Protein AF-0000000080607592 (afdb_homodimer)

Solvent-accessible surface area (backbone atoms only — not comparable to full-atom values): 30757 Å² total; per-residue (Å²): 88,77,52,72,71,43,75,48,74,56,65,80,40,81,31,23,70,78,41,49,82,74,47,76,47,75,58,97,81,45,41,41,38,32,33,33,29,23,46,95,69,14,27,34,36,37,36,38,38,49,56,56,70,56,35,44,35,51,44,40,64,32,43,34,35,37,39,39,35,42,36,30,71,44,104,81,45,68,53,73,49,77,43,77,38,68,50,79,66,56,74,47,72,48,76,41,79,61,73,39,69,52,33,43,33,31,40,37,32,43,35,27,41,28,33,75,74,80,81,60,64,79,73,26,45,86,50,95,74,37,70,34,30,37,30,30,71,89,39,73,32,33,35,33,62,69,56,45,31,69,42,12,63,48,45,35,51,52,51,60,66,52,53,80,66,78,58,84,46,73,42,76,48,78,98,49,54,47,69,61,53,45,51,48,55,24,51,61,38,46,75,50,56,79,67,28,64,73,46,29,63,58,36,39,55,46,14,61,75,42,43,23,54,35,33,38,51,51,30,48,48,37,58,64,64,50,46,83,71,54,58,53,59,48,36,37,51,16,61,75,66,67,34,65,71,47,34,51,53,40,48,63,69,43,74,43,71,67,48,47,51,52,35,65,71,36,82,47,49,78,72,49,50,68,69,58,51,47,53,44,47,55,50,46,52,72,75,99,88,78,51,72,72,44,73,49,75,56,66,80,39,80,30,21,70,78,41,49,81,74,46,75,47,73,57,97,80,43,40,41,40,32,31,32,28,23,48,97,69,16,28,35,35,38,37,40,37,47,54,54,70,54,36,43,35,51,44,40,67,32,43,34,37,38,39,38,36,42,35,29,70,42,102,81,45,67,51,74,47,76,44,77,38,72,49,79,64,50,70,47,74,48,77,40,80,60,74,39,70,51,33,42,33,30,41,36,32,42,36,28,39,27,31,76,74,80,83,59,62,79,73,27,45,86,50,95,73,38,68,32,30,38,30,29,72,89,40,75,33,32,36,31,59,68,55,45,30,69,41,11,64,47,45,37,51,53,52,61,67,53,52,80,66,81,57,82,46,74,43,76,49,78,97,47,52,45,69,60,52,46,52,47,55,24,52,60,38,46,75,49,56,78,69,29,64,72,45,29,63,56,35,39,55,47,14,61,74,44,43,23,55,35,34,37,50,51,33,49,48,36,57,66,64,48,45,84,72,53,59,54,58,49,35,36,51,17,62,76,66,68,35,64,70,48,33,53,54,40,48,62,68,44,74,44,69,68,50,47,51,52,36,67,71,36,81,46,47,78,73,49,51,68,69,58,52,48,52,45,46,55,49,47,52,70,75,99

Nearest PDB structures (foldseek):
  8h37-assembly1_A  TM=7.410E-01  e=3.109E-07  Homo sapiens
  3htm-assembly1_B  TM=7.431E-01  e=3.022E-06  Homo sapiens
  9dtq-assembly1_B  TM=7.052E-01  e=2.855E-06  Homo sapiens
  8voj-assembly1_B  TM=7.125E-01  e=4.251E-06  Homo sapiens
  8h3f-assembly1_M  TM=7.043E-01  e=8.902E-06  Homo sapiens

Organism: Caenorhabditis remanei (NCBI:txid31234)

Structure (mmCIF, N/CA/C/O backbone):
data_AF-0000000080607592-model_v1
#
loop_
_entity.id
_entity.type
_entity.pdbx_description
1 polymer 'BTB domain-containing protein'
#
loop_
_atom_site.group_PDB
_atom_site.id
_atom_site.type_symbol
_atom_site.label_atom_id
_atom_site.label_alt_id
_atom_site.label_comp_id
_atom_site.label_asym_id
_atom_site.label_entity_id
_atom_site.label_seq_id
_atom_site.pdbx_PDB_ins_code
_atom_site.Cartn_x
_atom_site.Cartn_y
_atom_site.Cartn_z
_atom_site.occupancy
_atom_site.B_iso_or_equiv
_atom_site.auth_seq_id
_atom_site.auth_comp_id
_atom_site.auth_asym_id
_atom_site.auth_atom_id
_atom_site.pdbx_PDB_model_num
ATOM 1 N N . MET A 1 1 ? -14.188 -5.023 16.531 1 73.19 1 MET A N 1
ATOM 2 C CA . MET A 1 1 ? -15.367 -5.492 15.812 1 73.19 1 MET A CA 1
ATOM 3 C C . MET A 1 1 ? -15.125 -6.859 15.188 1 73.19 1 MET A C 1
ATOM 5 O O . MET A 1 1 ? -14 -7.164 14.781 1 73.19 1 MET A O 1
ATOM 9 N N . MET A 1 2 ? -16.141 -7.699 15.227 1 77.56 2 MET A N 1
ATOM 10 C CA . MET A 1 2 ? -16.016 -9.047 14.68 1 77.56 2 MET A CA 1
ATOM 11 C C . MET A 1 2 ? -16.672 -9.148 13.305 1 77.56 2 MET A C 1
ATOM 13 O O . MET A 1 2 ? -17.719 -8.539 13.062 1 77.56 2 MET A O 1
ATOM 17 N N . GLY A 1 3 ? -15.781 -9.812 12.469 1 79.12 3 GLY A N 1
ATOM 18 C CA . GLY A 1 3 ? -16.328 -10.055 11.141 1 79.12 3 GLY A CA 1
ATOM 19 C C . GLY A 1 3 ? -17.188 -11.297 11.07 1 79.12 3 GLY A C 1
ATOM 20 O O . GLY A 1 3 ? -17.469 -11.93 12.086 1 79.12 3 GLY A O 1
ATOM 21 N N . GLU A 1 4 ? -17.656 -11.555 9.906 1 82.31 4 GLU A N 1
ATOM 22 C CA . GLU A 1 4 ? -18.438 -12.766 9.656 1 82.31 4 GLU A CA 1
ATOM 23 C C . GLU A 1 4 ? -17.562 -14.008 9.688 1 82.31 4 GLU A C 1
ATOM 25 O O . GLU A 1 4 ? -16.438 -13.992 9.195 1 82.31 4 GLU A O 1
ATOM 30 N N . ALA A 1 5 ? -18.141 -14.992 10.336 1 85.44 5 ALA A N 1
ATOM 31 C CA . ALA A 1 5 ? -17.422 -16.25 10.422 1 85.44 5 ALA A CA 1
ATOM 32 C C . ALA A 1 5 ? -17.188 -16.844 9.031 1 85.44 5 ALA A C 1
ATOM 34 O O . ALA A 1 5 ? -18.062 -16.797 8.172 1 85.44 5 ALA A O 1
ATOM 35 N N . ILE A 1 6 ? -16.047 -17.328 8.828 1 85.44 6 ILE A N 1
ATOM 36 C CA . ILE A 1 6 ? -15.664 -17.984 7.582 1 85.44 6 ILE A CA 1
ATOM 37 C C . ILE A 1 6 ? -15.5 -19.484 7.824 1 85.44 6 ILE A C 1
ATOM 39 O O . ILE A 1 6 ? -14.648 -19.906 8.617 1 85.44 6 ILE A O 1
ATOM 43 N N . GLU A 1 7 ? -16.281 -20.188 7.188 1 88.94 7 GLU A N 1
ATOM 44 C CA . GLU A 1 7 ? -16.297 -21.641 7.402 1 88.94 7 GLU A CA 1
ATOM 45 C C . GLU A 1 7 ? -15.734 -22.375 6.191 1 88.94 7 GLU A C 1
ATOM 47 O O . GLU A 1 7 ? -16.109 -22.094 5.051 1 88.94 7 GLU A O 1
ATOM 52 N N . PHE A 1 8 ? -14.812 -23.188 6.387 1 88.25 8 PHE A N 1
ATOM 53 C CA . PHE A 1 8 ? -14.281 -24.109 5.379 1 88.25 8 PHE A CA 1
ATOM 54 C C . PHE A 1 8 ? -14.523 -25.547 5.781 1 88.25 8 PHE A C 1
ATOM 56 O O . PHE A 1 8 ? -14.398 -25.906 6.953 1 88.25 8 PHE A O 1
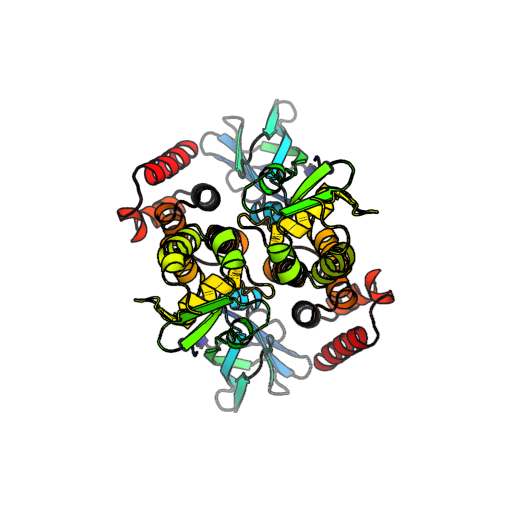ATOM 63 N N . LYS A 1 9 ? -15.016 -26.375 4.918 1 90.56 9 LYS A N 1
ATOM 64 C CA . LYS A 1 9 ? -15.156 -27.812 5.086 1 90.56 9 LYS A CA 1
ATOM 65 C C . LYS A 1 9 ? -14.469 -28.562 3.949 1 90.56 9 LYS A C 1
ATOM 67 O O . LYS A 1 9 ? -14.836 -28.422 2.783 1 90.56 9 LYS A O 1
ATOM 72 N N . SER A 1 10 ? -13.531 -29.312 4.371 1 90 10 SER A N 1
ATOM 73 C CA . SER A 1 10 ? -12.805 -30.031 3.33 1 90 10 SER A CA 1
ATOM 74 C C . SER A 1 10 ? -13.461 -31.375 3.031 1 90 10 SER A C 1
ATOM 76 O O . SER A 1 10 ? -14.297 -31.844 3.803 1 90 10 SER A O 1
ATOM 78 N N . GLY A 1 11 ? -13.117 -31.891 1.82 1 88.44 11 GLY A N 1
ATOM 79 C CA . GLY A 1 11 ? -13.391 -33.312 1.615 1 88.44 11 GLY A CA 1
ATOM 80 C C . GLY A 1 11 ? -12.406 -34.219 2.342 1 88.44 11 GLY A C 1
ATOM 81 O O . GLY A 1 11 ? -11.695 -33.781 3.24 1 88.44 11 GLY A O 1
ATOM 82 N N . THR A 1 12 ? -12.578 -35.5 2.102 1 90.19 12 THR A N 1
ATOM 83 C CA . THR A 1 12 ? -11.625 -36.469 2.646 1 90.19 12 THR A CA 1
ATOM 84 C C . THR A 1 12 ? -10.453 -36.656 1.687 1 90.19 12 THR A C 1
ATOM 86 O O . THR A 1 12 ? -10.664 -36.938 0.5 1 90.19 12 THR A O 1
ATOM 89 N N . TYR A 1 13 ? -9.289 -36.5 2.223 1 90.81 13 TYR A N 1
ATOM 90 C CA . TYR A 1 13 ? -8.086 -36.656 1.407 1 90.81 13 TYR A CA 1
ATOM 91 C C . TYR A 1 13 ? -7.211 -37.781 1.933 1 90.81 13 TYR A C 1
ATOM 93 O O . TYR A 1 13 ? -7.109 -37.969 3.145 1 90.81 13 TYR A O 1
ATOM 101 N N . LEU A 1 14 ? -6.629 -38.469 1.029 1 89.62 14 LEU A N 1
ATOM 102 C CA . LEU A 1 14 ? -5.617 -39.469 1.404 1 89.62 14 LEU A CA 1
ATOM 103 C C . LEU A 1 14 ? -4.242 -38.812 1.52 1 89.62 14 LEU A C 1
ATOM 105 O O . LEU A 1 14 ? -3.721 -38.281 0.539 1 89.62 14 LEU A O 1
ATOM 109 N N . VAL A 1 15 ? -3.76 -38.781 2.695 1 89.12 15 VAL A N 1
ATOM 110 C CA . VAL A 1 15 ? -2.449 -38.188 2.93 1 89.12 15 VAL A CA 1
ATOM 111 C C . VAL A 1 15 ? -1.399 -39.281 3.086 1 89.12 15 VAL A C 1
ATOM 113 O O . VAL A 1 15 ? -1.558 -40.188 3.91 1 89.12 15 VAL A O 1
ATOM 116 N N . ASN A 1 16 ? -0.419 -39.219 2.24 1 89.62 16 ASN A N 1
ATOM 117 C CA . ASN A 1 16 ? 0.675 -40.188 2.311 1 89.62 16 ASN A CA 1
ATOM 118 C C . ASN A 1 16 ? 2.033 -39.5 2.299 1 89.62 16 ASN A C 1
ATOM 120 O O . ASN A 1 16 ? 2.131 -38.312 2.613 1 89.62 16 ASN A O 1
ATOM 124 N N . THR A 1 17 ? 3.102 -40.25 2.047 1 86.5 17 THR A N 1
ATOM 125 C CA . THR A 1 17 ? 4.461 -39.719 2.158 1 86.5 17 THR A CA 1
ATOM 126 C C . THR A 1 17 ? 4.777 -38.812 0.996 1 86.5 17 THR A C 1
ATOM 128 O O . THR A 1 17 ? 5.773 -38.062 1.029 1 86.5 17 THR A O 1
ATOM 131 N N . ALA A 1 18 ? 3.939 -38.625 0.05 1 81.5 18 ALA A N 1
ATOM 132 C CA . ALA A 1 18 ? 4.199 -37.812 -1.136 1 81.5 18 ALA A CA 1
ATOM 133 C C . ALA A 1 18 ? 3.324 -36.562 -1.144 1 81.5 18 ALA A C 1
ATOM 135 O O . ALA A 1 18 ? 3.502 -35.688 -1.986 1 81.5 18 ALA A O 1
ATOM 136 N N . ALA A 1 19 ? 2.514 -36.562 -0.121 1 70.31 19 ALA A N 1
ATOM 137 C CA . ALA A 1 19 ? 1.466 -35.594 -0.313 1 70.31 19 ALA A CA 1
ATOM 138 C C . ALA A 1 19 ? 1.995 -34.156 -0.056 1 70.31 19 ALA A C 1
ATOM 140 O O . ALA A 1 19 ? 2.857 -33.969 0.802 1 70.31 19 ALA A O 1
ATOM 141 N N . GLY A 1 20 ? 1.719 -33.219 -0.751 1 79.56 20 GLY A N 1
ATOM 142 C CA . GLY A 1 20 ? 1.974 -31.797 -0.773 1 79.56 20 GLY A CA 1
ATOM 143 C C . GLY A 1 20 ? 0.748 -30.969 -0.442 1 79.56 20 GLY A C 1
ATOM 144 O O . GLY A 1 20 ? 0.027 -31.266 0.512 1 79.56 20 GLY A O 1
ATOM 145 N N . ILE A 1 21 ? 0.384 -30.062 -1.256 1 86.12 21 ILE A N 1
ATOM 146 C CA . ILE A 1 21 ? -0.825 -29.25 -1.125 1 86.12 21 ILE A CA 1
ATOM 147 C C . ILE A 1 21 ? -2.055 -30.125 -1.368 1 86.12 21 ILE A C 1
ATOM 149 O O . ILE A 1 21 ? -2.197 -30.719 -2.436 1 86.12 21 ILE A O 1
ATOM 153 N N . LEU A 1 22 ? -2.883 -30.25 -0.324 1 86.94 22 LEU A N 1
ATOM 154 C CA . LEU A 1 22 ? -4.07 -31.109 -0.391 1 86.94 22 LEU A CA 1
ATOM 155 C C . LEU A 1 22 ? -5.285 -30.297 -0.843 1 86.94 22 LEU A C 1
ATOM 157 O O . LEU A 1 22 ? -6.148 -30.828 -1.549 1 86.94 22 LEU A O 1
ATOM 161 N N . ASP A 1 23 ? -5.352 -29.078 -0.284 1 87.88 23 ASP A N 1
ATOM 162 C CA . ASP A 1 23 ? -6.531 -28.266 -0.568 1 87.88 23 ASP A CA 1
ATOM 163 C C . ASP A 1 23 ? -6.203 -26.781 -0.488 1 87.88 23 ASP A C 1
ATOM 165 O O . ASP A 1 23 ? -5.363 -26.359 0.315 1 87.88 23 ASP A O 1
ATOM 169 N N . THR A 1 24 ? -6.641 -25.953 -1.432 1 89.69 24 THR A N 1
ATOM 170 C CA . THR A 1 24 ? -6.598 -24.5 -1.407 1 89.69 24 THR A CA 1
ATOM 171 C C . THR A 1 24 ? -7.988 -23.906 -1.606 1 89.69 24 THR A C 1
ATOM 173 O O . THR A 1 24 ? -8.648 -24.172 -2.613 1 89.69 24 THR A O 1
ATOM 176 N N . ARG A 1 25 ? -8.406 -23.219 -0.643 1 87.88 25 ARG A N 1
ATOM 177 C CA . ARG A 1 25 ? -9.75 -22.641 -0.717 1 87.88 25 ARG A CA 1
ATOM 178 C C . ARG A 1 25 ? -9.727 -21.156 -0.397 1 87.88 25 ARG A C 1
ATOM 180 O O . ARG A 1 25 ? -8.875 -20.688 0.371 1 87.88 25 ARG A O 1
ATOM 187 N N . THR A 1 26 ? -10.547 -20.453 -1.094 1 87.31 26 THR A N 1
ATOM 188 C CA . THR A 1 26 ? -10.695 -19.016 -0.839 1 87.31 26 THR A CA 1
ATOM 189 C C . THR A 1 26 ? -12.156 -18.672 -0.547 1 87.31 26 THR A C 1
ATOM 191 O O . THR A 1 26 ? -13.055 -19.109 -1.272 1 87.31 26 THR A O 1
ATOM 194 N N . LYS A 1 27 ? -12.414 -18.031 0.617 1 84.06 27 LYS A N 1
ATOM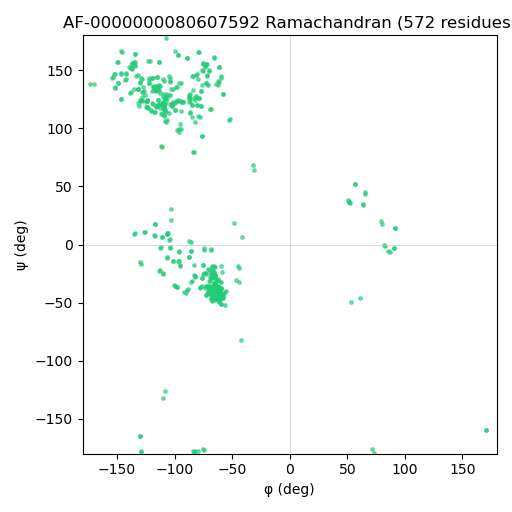 195 C CA . LYS A 1 27 ? -13.734 -17.531 0.999 1 84.06 27 LYS A CA 1
ATOM 196 C C . LYS A 1 27 ? -13.633 -16.156 1.655 1 84.06 27 LYS A C 1
ATOM 198 O O . LYS A 1 27 ? -12.852 -15.969 2.586 1 84.06 27 LYS A O 1
ATOM 203 N N . ASN A 1 28 ? -14.453 -15.18 1.2 1 77.69 28 ASN A N 1
ATOM 204 C CA . ASN A 1 28 ? -14.492 -13.828 1.731 1 77.69 28 ASN A CA 1
ATOM 205 C C . ASN A 1 28 ? -13.102 -13.195 1.768 1 77.69 28 ASN A C 1
ATOM 207 O O . ASN A 1 28 ? -12.719 -12.586 2.768 1 77.69 28 ASN A O 1
ATOM 211 N N . GLY A 1 29 ? -12.328 -13.547 0.75 1 73.5 29 GLY A N 1
ATOM 212 C CA . GLY A 1 29 ? -11.008 -12.945 0.602 1 73.5 29 GLY A CA 1
ATOM 213 C C . GLY A 1 29 ? -9.93 -13.68 1.369 1 73.5 29 GLY A C 1
ATOM 214 O O . GLY A 1 29 ? -8.75 -13.328 1.285 1 73.5 29 GLY A O 1
ATOM 215 N N . ILE A 1 30 ? -10.312 -14.641 2.143 1 79.38 30 ILE A N 1
ATOM 216 C CA . ILE A 1 30 ? -9.336 -15.391 2.922 1 79.38 30 ILE A CA 1
ATOM 217 C C . ILE A 1 30 ? -9.008 -16.703 2.211 1 79.38 30 ILE A C 1
ATOM 219 O O . ILE A 1 30 ? -9.914 -17.469 1.875 1 79.38 30 ILE A O 1
ATOM 223 N N . THR A 1 31 ? -7.785 -16.844 1.97 1 85.19 31 THR A N 1
ATOM 224 C CA . THR A 1 31 ? -7.324 -18.078 1.327 1 85.19 31 THR A CA 1
ATOM 225 C C . THR A 1 31 ? -6.637 -18.984 2.338 1 85.19 31 THR A C 1
ATOM 227 O O . THR A 1 31 ? -5.777 -18.547 3.104 1 85.19 31 THR A O 1
ATOM 230 N N . CYS A 1 32 ? -7.074 -20.156 2.342 1 86.06 32 CYS A N 1
ATOM 231 C CA . CYS A 1 32 ? -6.484 -21.188 3.197 1 86.06 32 CYS A CA 1
ATOM 232 C C . CYS A 1 32 ? -5.82 -22.281 2.365 1 86.06 32 CYS A C 1
ATOM 234 O O . CYS A 1 32 ? -6.453 -22.859 1.487 1 86.06 32 CYS A O 1
ATOM 236 N N . VAL A 1 33 ? -4.59 -22.516 2.611 1 87.75 33 VAL A N 1
ATOM 237 C CA . VAL A 1 33 ? -3.848 -23.594 1.961 1 87.75 33 VAL A CA 1
ATOM 238 C C . VAL A 1 33 ? -3.537 -24.688 2.973 1 87.75 33 VAL A C 1
ATOM 240 O O . VAL A 1 33 ? -2.91 -24.438 4.004 1 87.75 33 VAL A O 1
ATOM 243 N N . TRP A 1 34 ? -4 -25.859 2.639 1 88.25 34 TRP A N 1
ATOM 244 C CA . TRP A 1 34 ? -3.783 -27 3.508 1 88.25 34 TRP A CA 1
ATOM 245 C C . TRP A 1 34 ? -2.746 -27.953 2.91 1 88.25 34 TRP A C 1
ATOM 247 O O . TRP A 1 34 ? -2.877 -28.375 1.762 1 88.25 34 TRP A O 1
ATOM 257 N N . ARG A 1 35 ? -1.779 -28.266 3.779 1 88.31 35 ARG A N 1
ATOM 258 C CA . ARG A 1 35 ? -0.754 -29.234 3.408 1 88.31 35 ARG A CA 1
ATOM 259 C C . ARG A 1 35 ? -0.722 -30.406 4.391 1 88.31 35 ARG A C 1
ATOM 261 O O . ARG A 1 35 ? -0.918 -30.203 5.594 1 88.31 35 ARG A O 1
ATOM 268 N N . GLY A 1 36 ? -0.499 -31.609 3.842 1 87.25 36 GLY A N 1
ATOM 269 C CA . GLY A 1 36 ? -0.364 -32.812 4.66 1 87.25 36 GLY A CA 1
ATOM 270 C C . GLY A 1 36 ? 0.685 -33.75 4.137 1 87.25 36 GLY A C 1
ATOM 271 O O . GLY A 1 36 ? 0.85 -33.906 2.924 1 87.25 36 GLY A O 1
ATOM 272 N N . ILE A 1 37 ? 1.391 -34.344 5.141 1 88.06 37 ILE A N 1
ATOM 273 C CA . ILE A 1 37 ? 2.389 -35.344 4.754 1 88.06 37 ILE A CA 1
ATOM 274 C C . ILE A 1 37 ? 2.609 -36.312 5.895 1 88.06 37 ILE A C 1
ATOM 276 O O . ILE A 1 37 ? 2.51 -35.969 7.07 1 88.06 37 ILE A O 1
ATOM 280 N N . VAL A 1 38 ? 2.816 -37.531 5.543 1 87.25 38 VAL A N 1
ATOM 281 C CA . VAL A 1 38 ? 3.211 -38.531 6.527 1 87.25 38 VAL A CA 1
ATOM 282 C C . VAL A 1 38 ? 4.73 -38.656 6.555 1 87.25 38 VAL A C 1
ATOM 284 O O . VAL A 1 38 ? 5.363 -38.875 5.52 1 87.25 38 VAL A O 1
ATOM 287 N N . ASP A 1 39 ? 5.223 -38.438 7.688 1 86.19 39 ASP A N 1
ATOM 288 C CA . ASP A 1 39 ? 6.68 -38.5 7.773 1 86.19 39 ASP A CA 1
ATOM 289 C C . ASP A 1 39 ? 7.18 -39.938 7.859 1 86.19 39 ASP A C 1
ATOM 291 O O . ASP A 1 39 ? 6.391 -40.875 7.777 1 86.19 39 ASP A O 1
ATOM 295 N N . GLN A 1 40 ? 8.523 -40.062 7.988 1 84.25 40 GLN A N 1
ATOM 296 C CA . GLN A 1 40 ? 9.156 -41.375 7.973 1 84.25 40 GLN A CA 1
ATOM 297 C C . GLN A 1 40 ? 8.742 -42.188 9.188 1 84.25 40 GLN A C 1
ATOM 299 O O . GLN A 1 40 ? 8.781 -43.438 9.156 1 84.25 40 GLN A O 1
ATOM 304 N N . SER A 1 41 ? 8.328 -41.562 10.266 1 83.88 41 SER A N 1
ATOM 305 C CA . SER A 1 41 ? 7.914 -42.25 11.484 1 83.88 41 SER A CA 1
ATOM 306 C C . SER A 1 41 ? 6.434 -42.625 11.438 1 83.88 41 SER A C 1
ATOM 308 O O . SER A 1 41 ? 5.887 -43.125 12.414 1 83.88 41 SER A O 1
ATOM 310 N N . GLY A 1 42 ? 5.863 -42.312 10.305 1 82 42 GLY A N 1
ATOM 311 C CA . GLY A 1 42 ? 4.453 -42.625 10.141 1 82 42 GLY A CA 1
ATOM 312 C C . GLY A 1 42 ? 3.529 -41.625 10.805 1 82 42 GLY A C 1
ATOM 313 O O . GLY A 1 42 ? 2.369 -41.938 11.086 1 82 42 GLY A O 1
ATOM 314 N N . LYS A 1 43 ? 4.105 -40.469 11.086 1 85.75 43 LYS A N 1
ATOM 315 C CA . LYS A 1 43 ? 3.285 -39.438 11.703 1 85.75 43 LYS A CA 1
ATOM 316 C C . LYS A 1 43 ? 2.711 -38.5 10.656 1 85.75 43 LYS A C 1
ATOM 318 O O . LYS A 1 43 ? 3.393 -38.156 9.688 1 85.75 43 LYS A O 1
ATOM 323 N N . LEU A 1 44 ? 1.426 -38.156 10.875 1 84.56 44 LEU A N 1
ATOM 324 C CA . LEU A 1 44 ? 0.726 -37.219 9.984 1 84.56 44 LEU A CA 1
ATOM 325 C C . LEU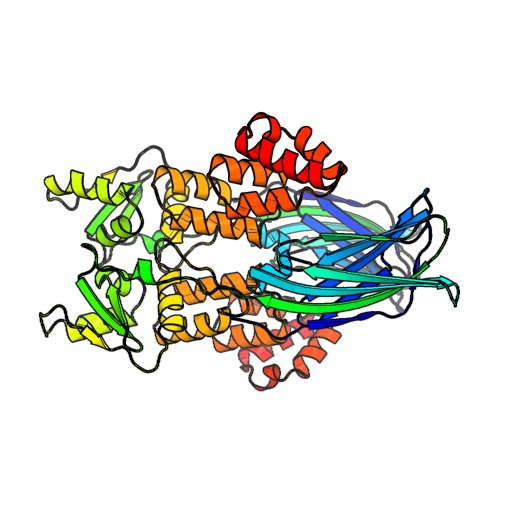 A 1 44 ? 0.992 -35.781 10.383 1 84.56 44 LEU A C 1
ATOM 327 O O . LEU A 1 44 ? 0.729 -35.375 11.516 1 84.56 44 LEU A O 1
ATOM 331 N N . ASN A 1 45 ? 1.557 -35.094 9.453 1 84.31 45 ASN A N 1
ATOM 332 C CA . ASN A 1 45 ? 1.794 -33.656 9.656 1 84.31 45 ASN A CA 1
ATOM 333 C C . ASN A 1 45 ? 0.87 -32.812 8.781 1 84.31 45 ASN A C 1
ATOM 335 O O . ASN A 1 45 ? 0.897 -32.906 7.559 1 84.31 45 ASN A O 1
ATOM 339 N N . CYS A 1 46 ? 0.062 -31.984 9.477 1 83.44 46 CYS A N 1
ATOM 340 C CA . CYS A 1 46 ? -0.843 -31.094 8.766 1 83.44 46 CYS A CA 1
ATOM 341 C C . CYS A 1 46 ? -0.454 -29.625 8.992 1 83.44 46 CYS A C 1
ATOM 343 O O . CYS A 1 46 ? -0.091 -29.25 10.102 1 83.44 46 CYS A O 1
ATOM 345 N N . THR A 1 47 ? -0.475 -28.891 7.879 1 83.56 47 THR A N 1
ATOM 346 C CA . THR A 1 47 ? -0.17 -27.469 7.965 1 83.56 47 THR A CA 1
ATOM 347 C C . THR A 1 47 ? -1.232 -26.641 7.246 1 83.56 47 THR A C 1
ATOM 349 O O . THR A 1 47 ? -1.588 -26.938 6.102 1 83.56 47 THR A O 1
ATOM 352 N N . TRP A 1 48 ? -1.814 -25.734 7.973 1 82.81 48 TRP A N 1
ATOM 353 C CA . TRP A 1 48 ? -2.725 -24.766 7.371 1 82.81 48 TRP A CA 1
ATOM 354 C C . TRP A 1 48 ? -2.092 -23.375 7.32 1 82.81 48 TRP A C 1
ATOM 356 O O . TRP A 1 48 ? -1.648 -22.859 8.344 1 82.81 48 TRP A O 1
ATOM 366 N N . GLU A 1 49 ? -2.086 -22.828 6.086 1 81.56 49 GLU A N 1
ATOM 367 C CA . GLU A 1 49 ? -1.505 -21.5 5.871 1 81.56 49 GLU A CA 1
ATOM 368 C C . GLU A 1 49 ? -2.549 -20.516 5.359 1 81.56 49 GLU A C 1
ATOM 370 O O . GLU A 1 49 ? -3.381 -20.859 4.52 1 81.56 49 GLU A O 1
ATOM 375 N N . PHE A 1 50 ? -2.498 -19.328 5.965 1 81.81 50 PHE A N 1
ATOM 376 C CA . PHE A 1 50 ? -3.387 -18.25 5.531 1 81.81 50 PHE A CA 1
ATOM 377 C C . PHE A 1 50 ? -2.588 -17.094 4.957 1 81.81 50 PHE A C 1
ATOM 379 O O . PHE A 1 50 ? -1.471 -16.812 5.398 1 81.81 50 PHE A O 1
ATOM 386 N N . ASP A 1 51 ? -3.166 -16.469 3.92 1 80.44 51 ASP A N 1
ATOM 387 C CA . ASP A 1 51 ? -2.518 -15.305 3.312 1 80.44 51 ASP A CA 1
ATOM 388 C C . ASP A 1 51 ? -2.689 -14.062 4.18 1 80.44 51 ASP A C 1
ATOM 390 O O . ASP A 1 51 ? -3.598 -13.258 3.951 1 80.44 51 ASP A O 1
ATOM 394 N N . TRP A 1 52 ? -1.781 -13.812 4.992 1 79.12 52 TRP A N 1
ATOM 395 C CA . TRP A 1 52 ? -1.899 -12.742 5.98 1 79.12 52 TRP A CA 1
ATOM 396 C C . TRP A 1 52 ? -1.698 -11.383 5.328 1 79.12 52 TRP A C 1
ATOM 398 O O . TRP A 1 52 ? -2.24 -10.375 5.797 1 79.12 52 TRP A O 1
ATOM 408 N N . ASP A 1 53 ? -0.955 -11.328 4.293 1 77.56 53 ASP A N 1
ATOM 409 C CA . ASP A 1 53 ? -0.818 -10.055 3.588 1 77.56 53 ASP A CA 1
ATOM 410 C C . ASP A 1 53 ? -2.17 -9.562 3.078 1 77.56 53 ASP A C 1
ATOM 412 O O . ASP A 1 53 ? -2.504 -8.383 3.227 1 77.56 53 ASP A O 1
ATOM 416 N N . LYS A 1 54 ? -2.848 -10.484 2.59 1 81.81 54 LYS A N 1
ATOM 417 C CA . LYS A 1 54 ? -4.172 -10.133 2.084 1 81.81 54 LYS A CA 1
ATOM 418 C C . LYS A 1 54 ? -5.117 -9.766 3.225 1 81.81 54 LYS A C 1
ATOM 420 O O . LYS A 1 54 ? -5.898 -8.82 3.107 1 81.81 54 LYS A O 1
ATOM 425 N N . LEU A 1 55 ? -5.023 -10.484 4.277 1 82.56 55 LEU A N 1
ATOM 426 C CA . LEU A 1 55 ? -5.883 -10.234 5.434 1 82.56 55 LEU A CA 1
ATOM 427 C C . LEU A 1 55 ? -5.609 -8.852 6.023 1 82.56 55 LEU A C 1
ATOM 429 O O . LEU A 1 55 ? -6.543 -8.133 6.387 1 82.56 55 LEU A O 1
ATOM 433 N N . GLU A 1 56 ? -4.379 -8.562 6.027 1 80.44 56 GLU A N 1
ATOM 434 C CA . GLU A 1 56 ? -4.004 -7.258 6.559 1 80.44 56 GLU A CA 1
ATOM 435 C C . GLU A 1 56 ? -4.523 -6.133 5.668 1 80.44 56 GLU A C 1
ATOM 437 O O . GLU A 1 56 ? -4.969 -5.098 6.168 1 80.44 56 GLU A O 1
ATOM 442 N N . ARG A 1 57 ? -4.527 -6.309 4.422 1 82.62 57 ARG A N 1
ATOM 443 C CA . ARG A 1 57 ? -5.051 -5.316 3.49 1 82.62 57 ARG A CA 1
ATOM 444 C C . ARG A 1 57 ? -6.551 -5.117 3.688 1 82.62 57 ARG A C 1
ATOM 446 O O . ARG A 1 57 ? -7.074 -4.027 3.453 1 82.62 57 ARG A O 1
ATOM 453 N N . GLN A 1 58 ? -7.18 -6.176 4.203 1 84.69 58 GLN A N 1
ATOM 454 C CA . GLN A 1 58 ? -8.617 -6.121 4.469 1 84.69 58 GLN A CA 1
ATOM 455 C C . GLN A 1 58 ? -8.898 -5.527 5.844 1 84.69 58 GLN A C 1
ATOM 457 O O . GLN A 1 58 ? -10.055 -5.316 6.207 1 84.69 58 GLN A O 1
ATOM 462 N N . GLY A 1 59 ? -7.801 -5.297 6.547 1 82.44 59 GLY A N 1
ATOM 463 C CA . GLY A 1 59 ? -7.949 -4.676 7.852 1 82.44 59 GLY A CA 1
ATOM 464 C C . GLY A 1 59 ? -8.078 -5.688 8.977 1 82.44 59 GLY A C 1
ATOM 465 O O . GLY A 1 59 ? -8.484 -5.336 10.094 1 82.44 59 GLY A O 1
ATOM 466 N N . VAL A 1 60 ? -7.75 -6.922 8.68 1 83 60 VAL A N 1
ATOM 467 C CA . VAL A 1 60 ? -7.879 -7.957 9.703 1 83 60 VAL A CA 1
ATOM 468 C C . VAL A 1 60 ? -6.668 -7.922 10.633 1 83 60 VAL A C 1
ATOM 470 O O . VAL A 1 60 ? -5.523 -7.984 10.172 1 83 60 VAL A O 1
ATOM 473 N N . ASP A 1 61 ? -6.918 -7.859 11.867 1 80.88 61 ASP A N 1
ATOM 474 C CA . ASP A 1 61 ? -5.836 -7.801 12.844 1 80.88 61 ASP A CA 1
ATOM 475 C C . ASP A 1 61 ? -5.555 -9.18 13.438 1 80.88 61 ASP A C 1
ATOM 477 O O . ASP A 1 61 ? -4.422 -9.484 13.805 1 80.88 61 ASP A O 1
ATOM 481 N N . LYS A 1 62 ? -6.656 -9.875 13.594 1 81.69 62 LYS A N 1
ATOM 482 C CA . LYS A 1 62 ? -6.539 -11.195 14.203 1 81.69 62 LYS A CA 1
ATOM 483 C C . LYS A 1 62 ? -7.574 -12.164 13.633 1 81.69 62 LYS A C 1
ATOM 485 O O . LYS A 1 62 ? -8.648 -11.742 13.195 1 81.69 62 LYS A O 1
ATOM 490 N N . LEU A 1 63 ? -7.02 -13.398 13.609 1 82.06 63 LEU A N 1
ATOM 491 C CA . LEU A 1 63 ? -7.941 -14.469 13.25 1 82.06 63 LEU A CA 1
ATOM 492 C C . LEU A 1 63 ? -8.203 -15.383 14.445 1 82.06 63 LEU A C 1
ATOM 494 O O . LEU A 1 63 ? -7.266 -15.875 15.07 1 82.06 63 LEU A O 1
ATOM 498 N N . VAL A 1 64 ? -9.484 -15.445 14.781 1 83.25 64 VAL A N 1
ATOM 499 C CA . VAL A 1 64 ? -9.852 -16.312 15.898 1 83.25 64 VAL A CA 1
ATOM 500 C C . VAL A 1 64 ? -10.781 -17.422 15.406 1 83.25 64 VAL A C 1
ATOM 502 O O . VAL A 1 64 ? -11.664 -17.172 14.578 1 83.25 64 VAL A O 1
ATOM 505 N N . GLY A 1 65 ? -10.414 -18.578 15.852 1 85.25 65 GLY A N 1
ATOM 506 C CA . GLY A 1 65 ? -11.273 -19.688 15.477 1 85.25 65 GLY A CA 1
ATOM 507 C C . GLY A 1 65 ? -10.695 -21.047 15.82 1 85.25 65 GLY A C 1
ATOM 508 O O . GLY A 1 65 ? -10.008 -21.203 16.828 1 85.25 65 GLY A O 1
ATOM 509 N N . ARG A 1 66 ? -11.258 -22 15.094 1 84.56 66 ARG A N 1
ATOM 510 C CA . ARG A 1 66 ? -10.836 -23.375 15.344 1 84.56 66 ARG A CA 1
ATOM 511 C C . ARG A 1 66 ? -10.758 -24.172 14.047 1 84.56 66 ARG A C 1
ATOM 513 O O . ARG A 1 66 ? -11.469 -23.859 13.078 1 84.56 66 ARG A O 1
ATOM 520 N N . ILE A 1 67 ? -9.805 -25.078 14.109 1 86.38 67 ILE A N 1
ATOM 521 C CA . ILE A 1 67 ? -9.703 -26.062 13.039 1 86.38 67 ILE A CA 1
ATOM 522 C C . ILE A 1 67 ? -9.875 -27.469 13.617 1 86.38 67 ILE A C 1
ATOM 524 O O . ILE A 1 67 ? -9.148 -27.859 14.523 1 86.38 67 ILE A O 1
ATOM 528 N N . PHE A 1 68 ? -10.883 -28.141 13.078 1 88.25 68 PHE A N 1
ATOM 529 C CA . PHE A 1 68 ? -11.141 -29.531 13.469 1 88.25 68 PHE A CA 1
ATOM 530 C C . PHE A 1 68 ? -10.68 -30.484 12.383 1 88.25 68 PHE A C 1
ATOM 532 O O . PHE A 1 68 ? -11.102 -30.375 11.234 1 88.25 68 PHE A O 1
ATOM 539 N N . VAL A 1 69 ? -9.766 -31.359 12.789 1 88.06 69 VAL A N 1
ATOM 540 C CA . VAL A 1 69 ? -9.227 -32.344 11.828 1 88.06 69 VAL A CA 1
ATOM 541 C C . VAL A 1 69 ? -9.648 -33.75 12.227 1 88.06 69 VAL A C 1
ATOM 543 O O . VAL A 1 69 ? -9.57 -34.125 13.398 1 88.06 69 VAL A O 1
ATOM 546 N N . LYS A 1 70 ? -10.109 -34.438 11.227 1 86.06 70 LYS A N 1
ATOM 547 C CA . LYS A 1 70 ? -10.445 -35.875 11.398 1 86.06 70 LYS A CA 1
ATOM 548 C C . LYS A 1 70 ? -9.508 -36.75 10.586 1 86.06 70 LYS A C 1
ATOM 550 O O . LYS A 1 70 ? -9.344 -36.562 9.375 1 86.06 70 LYS A O 1
ATOM 555 N N . SER A 1 71 ? -8.852 -37.562 11.289 1 86.06 71 SER A N 1
ATOM 556 C CA . SER A 1 71 ? -7.977 -38.5 10.617 1 86.06 71 SER A CA 1
ATOM 557 C C . SER A 1 71 ? -8.43 -39.938 10.875 1 86.06 71 SER A C 1
ATOM 559 O O . SER A 1 71 ? -8.859 -40.281 11.977 1 86.06 71 SER A O 1
ATOM 561 N N . GLN A 1 72 ? -8.414 -40.75 9.773 1 81.75 72 GLN A N 1
ATOM 562 C CA . GLN A 1 72 ? -8.789 -42.156 9.875 1 81.75 72 GLN A CA 1
ATOM 563 C C . GLN A 1 72 ? -7.758 -43.031 9.18 1 81.75 72 GLN A C 1
ATOM 565 O O . GLN A 1 72 ? -7.309 -42.719 8.078 1 81.75 72 GLN A O 1
ATOM 570 N N . THR A 1 73 ? -7.125 -44 9.891 1 74.81 73 THR A N 1
ATOM 571 C CA . THR A 1 73 ? -6.199 -44.969 9.305 1 74.81 73 THR A CA 1
ATOM 572 C C . THR A 1 73 ? -6.941 -46.219 8.828 1 74.81 73 THR A C 1
ATOM 574 O O . THR A 1 73 ? -6.465 -46.938 7.945 1 74.81 73 THR A O 1
ATOM 577 N N . SER A 1 74 ? -7.859 -46.625 9.531 1 66.25 74 SER A N 1
ATOM 578 C CA . SER A 1 74 ? -8.742 -47.75 9.203 1 66.25 74 SER A CA 1
ATOM 579 C C . SER A 1 74 ? -10.188 -47.406 9.547 1 66.25 74 SER A C 1
ATOM 581 O O . SER A 1 74 ? -10.469 -46.406 10.195 1 66.25 74 SER A O 1
ATOM 583 N N . PRO A 1 75 ? -11.117 -48.125 8.852 1 60.25 75 PRO A N 1
ATOM 584 C CA . PRO A 1 75 ? -12.531 -47.875 9.156 1 60.25 75 PRO A CA 1
ATOM 585 C C . PRO A 1 75 ? -12.797 -47.781 10.656 1 60.25 75 PRO A C 1
ATOM 587 O O . PRO A 1 75 ? -13.789 -47.156 11.07 1 60.25 75 PRO A O 1
ATOM 590 N N . ILE A 1 76 ? -11.852 -48.344 11.43 1 61.91 76 ILE A N 1
ATOM 591 C CA . ILE A 1 76 ? -12.195 -48.469 12.844 1 61.91 76 ILE A CA 1
ATOM 592 C C . ILE A 1 76 ? -11.281 -47.562 13.664 1 61.91 76 ILE A C 1
ATOM 594 O O . ILE A 1 76 ? -11.617 -47.156 14.789 1 61.91 76 ILE A O 1
ATOM 598 N N . TYR A 1 77 ? -10.156 -47.219 13.156 1 70 77 TYR A N 1
ATOM 599 C CA . TYR A 1 77 ? -9.203 -46.469 13.953 1 70 77 TYR A CA 1
ATOM 600 C C . TYR A 1 77 ? -9.062 -45.031 13.414 1 70 77 TYR A C 1
ATOM 602 O O . TYR A 1 77 ? -8.781 -44.844 12.227 1 70 77 TYR A O 1
ATOM 610 N N . GLY A 1 78 ? -9.531 -44.031 14.234 1 73.94 78 GLY A N 1
ATOM 611 C CA . GLY A 1 78 ? -9.391 -42.625 13.852 1 73.94 78 GLY A CA 1
ATOM 612 C C . GLY A 1 78 ? -9.016 -41.719 15.008 1 73.94 78 GLY A C 1
ATOM 613 O O . GLY A 1 78 ? -9.023 -42.125 16.172 1 73.94 78 GLY A O 1
ATOM 614 N N . SER A 1 79 ? -8.32 -40.594 14.672 1 77.75 79 SER A N 1
ATOM 615 C CA . SER A 1 79 ? -7.977 -39.562 15.633 1 77.75 79 SER A CA 1
ATOM 616 C C . SER A 1 79 ? -8.414 -38.156 15.148 1 77.75 79 SER A C 1
ATOM 618 O O . SER A 1 79 ? -8.438 -37.906 13.945 1 77.75 79 SER A O 1
ATOM 620 N N . ASN A 1 80 ? -9.086 -37.562 16.172 1 79.06 80 ASN A N 1
ATOM 621 C CA . ASN A 1 80 ? -9.5 -36.188 15.891 1 79.06 80 ASN A CA 1
ATOM 622 C C . ASN A 1 80 ? -8.711 -35.188 16.719 1 79.06 80 ASN A C 1
ATOM 624 O O . ASN A 1 80 ? -8.234 -35.5 17.812 1 79.06 80 ASN A O 1
ATOM 628 N N . PHE A 1 81 ? -8.414 -34.031 16.031 1 77.56 81 PHE A N 1
ATOM 629 C CA . PHE A 1 81 ? -7.797 -32.969 16.797 1 77.56 81 PHE A CA 1
ATOM 630 C C . PHE A 1 81 ? -8.477 -31.625 16.516 1 77.56 81 PHE A C 1
ATOM 632 O O . PHE A 1 81 ? -9.07 -31.438 15.445 1 77.56 81 PHE A O 1
ATOM 639 N N . ASP A 1 82 ? -8.484 -30.891 17.625 1 79.75 82 ASP A N 1
ATOM 640 C CA . ASP A 1 82 ? -9.039 -29.547 17.594 1 79.75 82 ASP A CA 1
ATOM 641 C C . ASP A 1 82 ? -7.969 -28.5 17.891 1 79.75 82 ASP A C 1
ATOM 643 O O . ASP A 1 82 ? -7.293 -28.578 18.922 1 79.75 82 ASP A O 1
ATOM 647 N N . VAL A 1 83 ? -7.75 -27.656 16.953 1 76.62 83 VAL A N 1
ATOM 648 C CA . VAL A 1 83 ? -6.75 -26.625 17.125 1 76.62 83 VAL A CA 1
ATOM 649 C C . VAL A 1 83 ? -7.434 -25.266 17.266 1 76.62 83 VAL A C 1
ATOM 651 O O . VAL A 1 83 ? -8.242 -24.875 16.422 1 76.62 83 VAL A O 1
ATOM 654 N N . LYS A 1 84 ? -7.195 -24.641 18.422 1 77.38 84 LYS A N 1
ATOM 655 C CA . LYS A 1 84 ? -7.68 -23.281 18.625 1 77.38 84 LYS A CA 1
ATOM 656 C C . LYS A 1 84 ? -6.734 -22.25 18 1 77.38 84 LYS A C 1
ATOM 658 O O . LYS A 1 84 ? -5.516 -22.344 18.188 1 77.38 84 LYS A O 1
ATOM 663 N N . ILE A 1 85 ? -7.336 -21.438 17.141 1 75.12 85 ILE A N 1
ATOM 664 C CA . ILE A 1 85 ? -6.566 -20.359 16.547 1 75.12 85 ILE A CA 1
ATOM 665 C C . ILE A 1 85 ? -6.797 -19.062 17.328 1 75.12 85 ILE A C 1
ATOM 667 O O . ILE A 1 85 ? -7.938 -18.625 17.484 1 75.12 85 ILE A O 1
ATOM 671 N N . THR A 1 86 ? -6.078 -18.672 18.156 1 65 86 THR A N 1
ATOM 672 C CA . THR A 1 86 ? -6.301 -17.422 18.859 1 65 86 THR A CA 1
ATOM 673 C C . THR A 1 86 ? -5.445 -16.312 18.281 1 65 86 THR A C 1
ATOM 675 O O . THR A 1 86 ? -5.738 -15.125 18.469 1 65 86 THR A O 1
ATOM 678 N N . GLU A 1 87 ? -4.25 -16.797 17.891 1 58.84 87 GLU A N 1
ATOM 679 C CA . GLU A 1 87 ? -3.258 -15.742 17.75 1 58.84 87 GLU A CA 1
ATOM 680 C C . GLU A 1 87 ? -3.09 -15.328 16.297 1 58.84 87 GLU A C 1
ATOM 682 O O . GLU A 1 87 ? -3.693 -15.93 15.398 1 58.84 87 GLU A O 1
ATOM 687 N N . GLU A 1 88 ? -2.43 -14.195 16.156 1 56 88 GLU A N 1
ATOM 688 C CA . GLU A 1 88 ? -1.821 -13.633 14.945 1 56 88 GLU A CA 1
ATOM 689 C C . GLU A 1 88 ? -1.118 -14.711 14.133 1 56 88 GLU A C 1
ATOM 691 O O . GLU A 1 88 ? -0.307 -14.406 13.25 1 56 88 GLU A O 1
ATOM 696 N N . ASN A 1 89 ? -1.214 -16.047 14.492 1 56.06 89 ASN A N 1
ATOM 697 C CA . ASN A 1 89 ? -0.075 -16.859 14.078 1 56.06 89 ASN A CA 1
ATOM 698 C C . ASN A 1 89 ? -0.43 -17.766 12.898 1 56.06 89 ASN A C 1
ATOM 700 O O . ASN A 1 89 ? -1.312 -18.609 13 1 56.06 89 ASN A O 1
ATOM 704 N N . PRO A 1 90 ? 0.099 -17.422 11.688 1 54.59 90 PRO A N 1
ATOM 705 C CA . PRO A 1 90 ? -0.176 -17.984 10.359 1 54.59 90 PRO A CA 1
ATOM 706 C C . PRO A 1 90 ? -0.277 -19.5 10.359 1 54.59 90 PRO A C 1
ATOM 708 O O . PRO A 1 90 ? -1.338 -20.062 10.062 1 54.59 90 PRO A O 1
ATOM 711 N N . GLU A 1 91 ? 1 -20.281 10.312 1 57.81 91 GLU A N 1
ATOM 712 C CA . GLU A 1 91 ? 1.059 -21.688 9.938 1 57.81 91 GLU A CA 1
ATOM 713 C C . GLU A 1 91 ? 0.717 -22.594 11.133 1 57.81 91 GLU A C 1
ATOM 715 O O . GLU A 1 91 ? 1.348 -22.5 12.188 1 57.81 91 GLU A O 1
ATOM 720 N N . ILE A 1 92 ? -0.472 -23.172 11.117 1 63.81 92 ILE A N 1
ATOM 721 C CA . ILE A 1 92 ? -0.875 -24.125 12.141 1 63.81 92 ILE A CA 1
ATOM 722 C C . ILE A 1 92 ? -0.381 -25.516 11.766 1 63.81 92 ILE A C 1
ATOM 724 O O . ILE A 1 92 ? -0.716 -26.031 10.695 1 63.81 92 ILE A O 1
ATOM 728 N N . LYS A 1 93 ? 0.604 -25.984 12.531 1 67.38 93 LYS A N 1
ATOM 729 C CA . LYS A 1 93 ? 1.15 -27.328 12.305 1 67.38 93 LYS A CA 1
ATOM 730 C C . LYS A 1 93 ? 0.707 -28.297 13.391 1 67.38 93 LYS A C 1
ATOM 732 O O . LYS A 1 93 ? 0.682 -27.938 14.57 1 67.38 93 LYS A O 1
ATOM 737 N N . LYS A 1 94 ? 0.143 -29.375 12.891 1 68.88 94 LYS A N 1
ATOM 738 C CA . LYS A 1 94 ? -0.217 -30.406 13.852 1 68.88 94 LYS A CA 1
ATOM 739 C C . LYS A 1 94 ? 0.26 -31.781 13.383 1 68.88 94 LYS A C 1
ATOM 741 O O . LYS A 1 94 ? 0.222 -32.094 12.188 1 68.88 94 LYS A O 1
ATOM 746 N N . GLN A 1 95 ? 0.827 -32.5 14.211 1 71.44 95 GLN A N 1
ATOM 747 C CA . GLN A 1 95 ? 1.314 -33.844 13.953 1 71.44 95 GLN A CA 1
ATOM 748 C C . GLN A 1 95 ? 0.445 -34.875 14.648 1 71.44 95 GLN A C 1
ATOM 750 O O . GLN A 1 95 ? 0.04 -34.688 15.797 1 71.44 95 GLN A O 1
ATOM 755 N N . LEU A 1 96 ? -0.102 -35.75 13.773 1 69.5 96 LEU A N 1
ATOM 756 C CA . LEU A 1 96 ? -0.942 -36.812 14.32 1 69.5 96 LEU A CA 1
ATOM 757 C C . LEU A 1 96 ? -0.389 -38.188 13.953 1 69.5 96 LEU A C 1
ATOM 759 O O . LEU A 1 96 ? 0.216 -38.344 12.898 1 69.5 96 LEU A O 1
ATOM 763 N N . GLY A 1 97 ? -0.801 -39 14.734 1 66 97 GLY A N 1
ATOM 764 C CA . GLY A 1 97 ? -0.692 -40.406 14.414 1 66 97 GLY A CA 1
ATOM 765 C C . GLY A 1 97 ? 0.726 -40.938 14.523 1 66 97 GLY A C 1
ATOM 766 O O . GLY A 1 97 ? 1.564 -40.344 15.203 1 66 97 GLY A O 1
ATOM 767 N N . GLY A 1 98 ? 0.88 -42.156 14.242 1 69.75 98 GLY A N 1
ATOM 768 C CA . GLY A 1 98 ? 2.133 -42.906 14.242 1 69.75 98 GLY A CA 1
ATOM 769 C C . GLY A 1 98 ? 2.012 -44.281 13.633 1 69.75 98 GLY A C 1
ATOM 770 O O . GLY A 1 98 ? 0.975 -44.938 13.758 1 69.75 98 GLY A O 1
ATOM 771 N N . GLY A 1 99 ? 2.984 -44.594 12.883 1 72.56 99 GLY A N 1
ATOM 772 C CA . GLY A 1 99 ? 3.154 -45.969 12.484 1 72.56 99 GLY A CA 1
ATOM 773 C C . GLY A 1 99 ? 2.443 -46.312 11.195 1 72.56 99 GLY A C 1
ATOM 774 O O . GLY A 1 99 ? 2.408 -47.5 10.789 1 72.56 99 GLY A O 1
ATOM 775 N N . TYR A 1 100 ? 1.745 -45.5 10.586 1 78.88 100 TYR A N 1
ATOM 776 C CA . TYR A 1 100 ? 1.028 -45.781 9.352 1 78.88 100 TYR A CA 1
ATOM 777 C C . TYR A 1 100 ? 1.599 -44.969 8.188 1 78.88 100 TYR A C 1
ATOM 779 O O . TYR A 1 100 ? 2.193 -43.906 8.398 1 78.88 100 TYR A O 1
ATOM 787 N N . ASN A 1 101 ? 1.289 -45.594 7.004 1 81.88 101 ASN A N 1
ATOM 788 C CA . ASN A 1 101 ? 1.878 -44.969 5.828 1 81.88 101 ASN A CA 1
ATOM 789 C C . ASN A 1 101 ? 0.894 -44.031 5.156 1 81.88 101 ASN A C 1
ATOM 791 O O . ASN A 1 101 ? 1.278 -43.25 4.285 1 81.88 101 ASN A O 1
ATOM 795 N N . ALA A 1 102 ? -0.351 -44.188 5.578 1 87.69 102 ALA A N 1
ATOM 796 C CA . ALA A 1 102 ? -1.356 -43.312 4.965 1 87.69 102 ALA A CA 1
ATOM 797 C C . ALA A 1 102 ? -2.521 -43.062 5.918 1 87.69 102 ALA A C 1
ATOM 799 O O . ALA A 1 102 ? -2.836 -43.906 6.758 1 87.69 102 ALA A O 1
ATOM 800 N N . TYR A 1 103 ? -3.078 -41.844 5.797 1 88 103 TYR A N 1
ATOM 801 C CA . TYR A 1 103 ? -4.242 -41.438 6.578 1 88 103 TYR A CA 1
ATOM 802 C C . TYR A 1 103 ? -5.309 -40.812 5.691 1 88 103 TYR A C 1
ATOM 804 O O . TYR A 1 103 ? -4.988 -40.062 4.773 1 88 103 TYR A O 1
ATOM 812 N N . ASN A 1 104 ? -6.562 -41.25 5.902 1 89.62 104 ASN A N 1
ATOM 813 C CA . ASN A 1 104 ? -7.676 -40.438 5.398 1 89.62 104 ASN A CA 1
ATOM 814 C C . ASN A 1 104 ? -7.992 -39.281 6.324 1 89.62 104 ASN A C 1
ATOM 816 O O . ASN A 1 104 ? -8.336 -39.469 7.488 1 89.62 104 ASN A O 1
ATOM 820 N N . VAL A 1 105 ? -7.863 -38.062 5.738 1 89.19 105 VAL A N 1
ATOM 821 C CA . VAL A 1 105 ? -7.961 -36.906 6.621 1 89.19 105 VAL A CA 1
ATOM 822 C C . VAL A 1 105 ? -8.961 -35.875 6.051 1 89.19 105 VAL A C 1
ATOM 824 O O . VAL A 1 105 ? -9.039 -35.719 4.836 1 89.19 105 VAL A O 1
ATOM 827 N N . SER A 1 106 ? -9.742 -35.312 6.938 1 90.44 106 SER A N 1
ATOM 828 C CA . SER A 1 106 ? -10.625 -34.188 6.625 1 90.44 106 SER A CA 1
ATOM 829 C C . SER A 1 106 ? -10.531 -33.094 7.691 1 90.44 106 SER A C 1
ATOM 831 O O . SER A 1 106 ? -10.078 -33.375 8.805 1 90.44 106 SER A O 1
ATOM 833 N N . TYR A 1 107 ? -10.828 -31.906 7.273 1 89.12 107 TYR A N 1
ATOM 834 C CA . TYR A 1 107 ? -10.812 -30.844 8.266 1 89.12 107 TYR A CA 1
ATOM 835 C C . TYR A 1 107 ? -12 -29.906 8.078 1 89.12 107 TYR A C 1
ATOM 837 O O . TYR A 1 107 ? -12.586 -29.844 6.992 1 89.12 107 TYR A O 1
ATOM 845 N N . GLU A 1 108 ? -12.406 -29.312 9.18 1 89.88 108 GLU A N 1
ATOM 846 C CA . GLU A 1 108 ? -13.375 -28.219 9.234 1 89.88 108 GLU A CA 1
ATOM 847 C C . GLU A 1 108 ? -12.828 -27.047 10.031 1 89.88 108 GLU A C 1
ATOM 849 O O . GLU A 1 108 ? -12.195 -27.219 11.07 1 89.88 108 GLU A O 1
ATOM 854 N N . CYS A 1 109 ? -12.883 -25.906 9.352 1 88.06 109 CYS A N 1
ATOM 855 C CA . CYS A 1 109 ? -12.383 -24.766 10.094 1 88.06 109 CYS A CA 1
ATOM 856 C C . CYS A 1 109 ? -13.398 -23.625 10.109 1 88.06 109 CYS A C 1
ATOM 858 O O . CYS A 1 109 ? -14.117 -23.422 9.125 1 88.06 109 CYS A O 1
ATOM 860 N N . SER A 1 110 ? -13.555 -23.047 11.289 1 88 110 SER A N 1
ATOM 861 C CA . SER A 1 110 ? -14.359 -21.844 11.516 1 88 110 SER A CA 1
ATOM 862 C C . SER A 1 110 ? -13.5 -20.688 12.016 1 88 110 SER A C 1
ATOM 864 O O . SER A 1 110 ? -12.977 -20.734 13.133 1 88 110 SER A O 1
ATOM 866 N N . LEU A 1 111 ? -13.43 -19.703 11.164 1 86.94 111 LEU A N 1
ATOM 867 C CA . LEU A 1 111 ? -12.555 -18.578 11.484 1 86.94 111 LEU A CA 1
ATOM 868 C C . LEU A 1 111 ? -13.336 -17.266 11.523 1 86.94 111 LEU A C 1
ATOM 870 O O . LEU A 1 111 ? -14.242 -17.062 10.719 1 86.94 111 LEU A O 1
ATOM 874 N N . ILE A 1 112 ? -12.992 -16.484 12.5 1 86.69 112 ILE A N 1
ATOM 875 C CA . ILE A 1 112 ? -13.609 -15.164 12.641 1 86.69 112 ILE A CA 1
ATOM 876 C C . ILE A 1 112 ? -12.531 -14.086 12.578 1 86.69 112 ILE A C 1
ATOM 878 O O . ILE A 1 112 ? -11.672 -14.016 13.461 1 86.69 112 ILE A O 1
ATOM 882 N N . PRO A 1 113 ? -12.602 -13.273 11.555 1 86.44 113 PRO A N 1
ATOM 883 C CA . PRO A 1 113 ? -11.664 -12.148 11.531 1 86.44 113 PRO A CA 1
ATOM 884 C C . PRO A 1 113 ? -12.023 -11.062 12.547 1 86.44 113 PRO A C 1
ATOM 886 O O . PRO A 1 113 ? -13.203 -10.773 12.758 1 86.44 113 PRO A O 1
ATOM 889 N N . HIS A 1 114 ? -11.047 -10.562 13.156 1 86.06 114 HIS A N 1
ATOM 890 C CA . HIS A 1 114 ? -11.203 -9.469 14.109 1 86.06 114 HIS A CA 1
ATOM 891 C C . HIS A 1 114 ? -10.555 -8.188 13.594 1 86.06 114 HIS A C 1
ATOM 893 O O . HIS A 1 114 ? -9.461 -8.227 13.031 1 86.06 114 HIS A O 1
ATOM 899 N N . TYR A 1 115 ? -11.344 -7.152 13.805 1 85.44 115 TYR A N 1
ATOM 900 C CA . TYR A 1 115 ? -10.883 -5.828 13.406 1 85.44 115 TYR A CA 1
ATOM 901 C C . TYR A 1 115 ? -10.695 -4.926 14.617 1 85.44 115 TYR A C 1
ATOM 903 O O . TYR A 1 115 ? -11.602 -4.785 15.445 1 85.44 115 TYR A O 1
ATOM 911 N N . GLU A 1 116 ? -9.484 -4.492 14.766 1 80.81 116 GLU A N 1
ATOM 912 C CA . GLU A 1 116 ? -9.234 -3.562 15.867 1 80.81 116 GLU A CA 1
ATOM 913 C C . GLU A 1 116 ? -9.492 -2.121 15.43 1 80.81 116 GLU A C 1
ATOM 915 O O . GLU A 1 116 ? -9.055 -1.703 14.359 1 80.81 116 GLU A O 1
ATOM 920 N N . ASN A 1 117 ? -10.344 -1.462 16.203 1 80.12 117 ASN A N 1
ATOM 921 C CA . ASN A 1 117 ? -10.547 -0.04 15.945 1 80.12 117 ASN A CA 1
ATOM 922 C C . ASN A 1 117 ? -9.406 0.8 16.516 1 80.12 117 ASN A C 1
ATOM 924 O O . ASN A 1 117 ? -9.016 0.621 17.672 1 80.12 117 ASN A O 1
ATOM 928 N N . PRO A 1 118 ? -8.914 1.53 15.656 1 82.81 118 PRO A N 1
ATOM 929 C CA . PRO A 1 118 ? -7.891 2.426 16.203 1 82.81 118 PRO A CA 1
ATOM 930 C C . PRO A 1 118 ? -8.43 3.352 17.281 1 82.81 118 PRO A C 1
ATOM 932 O O . PRO A 1 118 ? -9.617 3.693 17.281 1 82.81 118 PRO A O 1
ATOM 935 N N . SER A 1 119 ? -7.621 3.602 18.219 1 85.25 119 SER A N 1
ATOM 936 C CA . SER A 1 119 ? -7.969 4.602 19.219 1 85.25 119 SER A CA 1
ATOM 937 C C . SER A 1 119 ? -7.555 6 18.781 1 85.25 119 SER A C 1
ATOM 939 O O . SER A 1 119 ? -6.387 6.238 18.469 1 85.25 119 SER A O 1
ATOM 941 N N . TYR A 1 120 ? -8.617 6.875 18.75 1 90.5 120 TYR A N 1
ATOM 942 C CA . TYR A 1 120 ? -8.352 8.234 18.281 1 90.5 120 TYR A CA 1
ATOM 943 C C . TYR A 1 120 ? -8.297 9.211 19.453 1 90.5 120 TYR A C 1
ATOM 945 O O . TYR A 1 120 ? -7.961 10.383 19.281 1 90.5 120 TYR A O 1
ATOM 953 N N . ASP A 1 121 ? -8.523 8.773 20.594 1 87.31 121 ASP A N 1
ATOM 954 C CA . ASP A 1 121 ? -8.758 9.648 21.75 1 87.31 121 ASP A CA 1
ATOM 955 C C . ASP A 1 121 ? -7.516 10.484 22.062 1 87.31 121 ASP A C 1
ATOM 957 O O . ASP A 1 121 ? -7.625 11.656 22.422 1 87.31 121 ASP A O 1
ATOM 961 N N . GLU A 1 122 ? -6.461 9.906 21.875 1 87.94 122 GLU A N 1
ATOM 962 C CA . GLU A 1 122 ? -5.219 10.602 22.203 1 87.94 122 GLU A CA 1
ATOM 963 C C . GLU A 1 122 ? -4.996 11.797 21.281 1 87.94 122 GLU A C 1
ATOM 965 O O . GLU A 1 122 ? -4.363 12.781 21.672 1 87.94 122 GLU A O 1
ATOM 970 N N . MET A 1 123 ? -5.566 11.781 20.188 1 89 123 MET A N 1
ATOM 971 C CA . MET A 1 123 ? -5.398 12.82 19.172 1 89 123 MET A CA 1
ATOM 972 C C . MET A 1 123 ? -6.156 14.086 19.562 1 89 123 MET A C 1
ATOM 974 O O . MET A 1 123 ? -5.766 15.188 19.188 1 89 123 MET A O 1
ATOM 978 N N . PHE A 1 124 ? -7.199 13.898 20.391 1 92.81 124 PHE A N 1
ATOM 979 C CA . PHE A 1 124 ? -8.109 15.016 20.594 1 92.81 124 PHE A CA 1
ATOM 980 C C . PHE A 1 124 ? -8.102 15.469 22.047 1 92.81 124 PHE A C 1
ATOM 982 O O . PHE A 1 124 ? -9.016 16.156 22.484 1 92.81 124 PHE A O 1
ATOM 989 N N . GLU A 1 125 ? -7.078 15.039 22.688 1 91.44 125 GLU A N 1
ATOM 990 C CA . GLU A 1 125 ? -6.938 15.492 24.078 1 91.44 125 GLU A CA 1
ATOM 991 C C . GLU A 1 125 ? -6.586 16.969 24.141 1 91.44 125 GLU A C 1
ATOM 993 O O . GLU A 1 125 ? -5.961 17.516 23.234 1 91.44 125 GLU A O 1
ATOM 998 N N . PRO A 1 126 ? -7.055 17.578 25.25 1 90.5 126 PRO A N 1
ATOM 999 C CA . PRO A 1 126 ? -6.699 19 25.406 1 90.5 126 PRO A CA 1
ATOM 1000 C C . PRO A 1 126 ? -5.188 19.219 25.406 1 90.5 126 PRO A C 1
ATOM 1002 O O . PRO A 1 126 ? -4.441 18.422 25.984 1 90.5 126 PRO A O 1
ATOM 1005 N N . SER A 1 127 ? -4.805 20.109 24.609 1 85.94 127 SER A N 1
ATOM 1006 C CA . SER A 1 127 ? -3.393 20.484 24.547 1 85.94 127 SER A CA 1
ATOM 1007 C C . SER A 1 127 ? -3.221 21.969 24.234 1 85.94 127 SER A C 1
ATOM 1009 O O . SER A 1 127 ? -4.176 22.641 23.844 1 85.94 127 SER A O 1
ATOM 1011 N N . ASP A 1 128 ? -1.938 22.469 24.453 1 83.5 128 ASP A N 1
ATOM 1012 C CA . ASP A 1 128 ? -1.623 23.859 24.188 1 83.5 128 ASP A CA 1
ATOM 1013 C C . ASP A 1 128 ? -1.67 24.172 22.688 1 83.5 128 ASP A C 1
ATOM 1015 O O . ASP A 1 128 ? -1.687 25.328 22.297 1 83.5 128 ASP A O 1
ATOM 1019 N N . LYS A 1 129 ? -1.886 23.172 21.922 1 82.19 129 LYS A N 1
ATOM 1020 C CA . LYS A 1 129 ? -1.868 23.344 20.469 1 82.19 129 LYS A CA 1
ATOM 1021 C C . LYS A 1 129 ? -3.277 23.547 19.922 1 82.19 129 LYS A C 1
ATOM 1023 O O . LYS A 1 129 ? -3.451 23.891 18.75 1 82.19 129 LYS A O 1
ATOM 1028 N N . ASN A 1 130 ? -4.152 23.375 20.859 1 88.31 130 ASN A N 1
ATOM 1029 C CA . ASN A 1 130 ? -5.543 23.438 20.406 1 88.31 130 ASN A CA 1
ATOM 1030 C C . ASN A 1 130 ? -6.195 24.75 20.797 1 88.31 130 ASN A C 1
ATOM 1032 O O . ASN A 1 130 ? -5.891 25.328 21.844 1 88.31 130 ASN A O 1
ATOM 1036 N N . ASP A 1 131 ? -7.055 25.266 19.922 1 87.94 131 ASP A N 1
ATOM 1037 C CA . ASP A 1 131 ? -7.738 26.531 20.203 1 87.94 131 ASP A CA 1
ATOM 1038 C C . ASP A 1 131 ? -9.227 26.438 19.875 1 87.94 131 ASP A C 1
ATOM 1040 O O . ASP A 1 131 ? -9.922 27.453 19.828 1 87.94 131 ASP A O 1
ATOM 1044 N N . ALA A 1 132 ? -9.68 25.266 19.609 1 90.75 132 ALA A N 1
ATOM 1045 C CA . ALA A 1 132 ? -11.102 25.062 19.328 1 90.75 132 ALA A CA 1
ATOM 1046 C C . ALA A 1 132 ? -11.547 23.672 19.766 1 90.75 132 ALA A C 1
ATOM 1048 O O . ALA A 1 132 ? -10.719 22.766 19.953 1 90.75 132 ALA A O 1
ATOM 1049 N N . ILE A 1 133 ? -12.844 23.531 20 1 94.38 133 ILE A N 1
ATOM 1050 C CA . ILE A 1 133 ? -13.422 22.25 20.359 1 94.38 133 ILE A CA 1
ATOM 1051 C C . ILE A 1 133 ? -14.539 21.891 19.391 1 94.38 133 ILE A C 1
ATOM 1053 O O . ILE A 1 133 ? -15.484 22.656 19.203 1 94.38 133 ILE A O 1
ATOM 1057 N N . LEU A 1 134 ? -14.438 20.781 18.766 1 94.69 134 LEU A N 1
ATOM 1058 C CA . LEU A 1 134 ? -15.508 20.234 17.938 1 94.69 134 LEU A CA 1
ATOM 1059 C C . LEU A 1 134 ? -16.297 19.188 18.703 1 94.69 134 LEU A C 1
ATOM 1061 O O . LEU A 1 134 ? -15.711 18.375 19.438 1 94.69 134 LEU A O 1
ATOM 1065 N N . VAL A 1 135 ? -17.562 19.281 18.578 1 95.94 135 VAL A N 1
ATOM 1066 C CA . VAL A 1 135 ? -18.422 18.281 19.234 1 95.94 135 VAL A CA 1
ATOM 1067 C C . VAL A 1 135 ? -19.016 17.359 18.172 1 95.94 135 VAL A C 1
ATOM 1069 O O . VAL A 1 135 ? -19.812 17.797 17.344 1 95.94 135 VAL A O 1
ATOM 1072 N N . VAL A 1 136 ? -18.609 16.109 18.25 1 96.25 136 VAL A N 1
ATOM 1073 C CA . VAL A 1 136 ? -19.062 15.109 17.281 1 96.25 136 VAL A CA 1
ATOM 1074 C C . VAL A 1 136 ? -19.625 13.891 18.016 1 96.25 136 VAL A C 1
ATOM 1076 O O . VAL A 1 136 ? -18.922 13.25 18.797 1 96.25 136 VAL A O 1
ATOM 1079 N N . ASP A 1 137 ? -20.844 13.562 17.703 1 95.75 137 ASP A N 1
ATOM 1080 C CA . ASP A 1 137 ? -21.484 12.398 18.328 1 95.75 137 ASP A CA 1
ATOM 1081 C C . ASP A 1 137 ? -21.344 12.453 19.844 1 95.75 137 ASP A C 1
ATOM 1083 O O . ASP A 1 137 ? -20.969 11.461 20.469 1 95.75 137 ASP A O 1
ATOM 1087 N N . GLY A 1 138 ? -21.453 13.641 20.422 1 93.31 138 GLY A N 1
ATOM 1088 C CA . GLY A 1 138 ? -21.422 13.852 21.859 1 93.31 138 GLY A CA 1
ATOM 1089 C C . GLY A 1 138 ? -20.031 13.891 22.438 1 93.31 138 GLY A C 1
ATOM 1090 O O . GLY A 1 138 ? -19.844 14.141 23.625 1 93.31 138 GLY A O 1
ATOM 1091 N N . LYS A 1 139 ? -18.984 13.727 21.641 1 95 139 LYS A N 1
ATOM 1092 C CA . LYS A 1 139 ? -17.609 13.75 22.094 1 95 139 LYS A CA 1
ATOM 1093 C C . LYS A 1 139 ? -16.922 15.07 21.734 1 95 139 LYS A C 1
ATOM 1095 O O . LYS A 1 139 ? -17.156 15.609 20.656 1 95 139 LYS A O 1
ATOM 1100 N N . LYS A 1 140 ? -16.156 15.516 22.656 1 94.75 140 LYS A N 1
ATOM 1101 C CA . LYS A 1 140 ? -15.43 16.766 22.438 1 94.75 140 LYS A CA 1
ATOM 1102 C C . LYS A 1 140 ? -14.047 16.516 21.859 1 94.75 140 LYS A C 1
ATOM 1104 O O . LYS A 1 140 ? -13.25 15.773 22.422 1 94.75 140 LYS A O 1
ATOM 1109 N N . LEU A 1 141 ? -13.789 17.094 20.734 1 95.44 141 LEU A N 1
ATOM 1110 C CA . LEU A 1 141 ? -12.492 16.984 20.078 1 95.44 141 LEU A CA 1
ATOM 1111 C C . LEU A 1 141 ? -11.75 18.312 20.141 1 95.44 141 LEU A C 1
ATOM 1113 O O . LEU A 1 141 ? -12.18 19.312 19.531 1 95.44 141 LEU A O 1
ATOM 1117 N N . HIS A 1 142 ? -10.68 18.344 20.906 1 93.75 142 HIS A N 1
ATOM 1118 C CA . HIS A 1 142 ? -9.836 19.531 20.938 1 93.75 142 HIS A CA 1
ATOM 1119 C C . HIS A 1 142 ? -8.945 19.609 19.703 1 93.75 142 HIS A C 1
ATOM 1121 O O . HIS A 1 142 ? -8.141 18.719 19.453 1 93.75 142 HIS A O 1
ATOM 1127 N N . VAL A 1 143 ? -9.125 20.703 18.922 1 92.88 143 VAL A N 1
ATOM 1128 C CA . VAL A 1 143 ? -8.43 20.766 17.641 1 92.88 143 VAL A CA 1
ATOM 1129 C C . VAL A 1 143 ? -7.793 22.141 17.469 1 92.88 143 VAL A C 1
ATOM 1131 O O . VAL A 1 143 ? -8.047 23.047 18.266 1 92.88 143 VAL A O 1
ATOM 1134 N N . SER A 1 144 ? -6.887 22.219 16.531 1 89.56 144 SER A N 1
ATOM 1135 C CA . SER A 1 144 ? -6.297 23.484 16.109 1 89.56 144 SER A CA 1
ATOM 1136 C C . SER A 1 144 ? -6.984 24.031 14.859 1 89.56 144 SER A C 1
ATOM 1138 O O . SER A 1 144 ? -6.996 23.375 13.82 1 89.56 144 SER A O 1
ATOM 1140 N N . LYS A 1 145 ? -7.48 25.234 14.953 1 88.94 145 LYS A N 1
ATOM 1141 C CA . LYS A 1 145 ? -8.156 25.859 13.82 1 88.94 145 LYS A CA 1
ATOM 1142 C C . LYS A 1 145 ? -7.211 26.016 12.641 1 88.94 145 LYS A C 1
ATOM 1144 O O . LYS A 1 145 ? -7.574 25.703 11.5 1 88.94 145 LYS A O 1
ATOM 1149 N N . ALA A 1 146 ? -6.047 26.453 12.938 1 84.12 146 ALA A N 1
ATOM 1150 C CA . ALA A 1 146 ? -5.055 26.688 11.891 1 84.12 146 ALA A CA 1
ATOM 1151 C C . ALA A 1 146 ? -4.676 25.391 11.188 1 84.12 146 ALA A C 1
ATOM 1153 O O . ALA A 1 146 ? -4.586 25.344 9.961 1 84.12 146 ALA A O 1
ATOM 1154 N N . PHE A 1 147 ? -4.582 24.453 12.008 1 89 147 PHE A N 1
ATOM 1155 C CA . PHE A 1 147 ? -4.164 23.156 11.5 1 89 147 PHE A CA 1
ATOM 1156 C C . PHE A 1 147 ? -5.23 22.562 10.594 1 89 147 PHE A C 1
ATOM 1158 O O . PHE A 1 147 ? -4.938 22.141 9.477 1 89 147 PHE A O 1
ATOM 1165 N N . LEU A 1 148 ? -6.457 22.547 10.992 1 92.19 148 LEU A N 1
ATOM 1166 C CA . LEU A 1 148 ? -7.555 21.984 10.211 1 92.19 148 LEU A CA 1
ATOM 1167 C C . LEU A 1 148 ? -7.816 22.828 8.961 1 92.19 148 LEU A C 1
ATOM 1169 O O . LEU A 1 148 ? -8.094 22.281 7.895 1 92.19 148 LEU A O 1
ATOM 1173 N N . SER A 1 149 ? -7.695 24.156 9.141 1 89.94 149 SER A N 1
ATOM 1174 C CA . SER A 1 149 ? -7.949 25.062 8.023 1 89.94 149 SER A CA 1
ATOM 1175 C C . SER A 1 149 ? -6.922 24.859 6.914 1 89.94 149 SER A C 1
ATOM 1177 O O . SER A 1 149 ? -7.219 25.109 5.742 1 89.94 149 SER A O 1
ATOM 1179 N N . TYR A 1 150 ? -5.789 24.406 7.305 1 88.75 150 TYR A N 1
ATOM 1180 C CA . TYR A 1 150 ? -4.738 24.156 6.324 1 88.75 150 TYR A CA 1
ATOM 1181 C C . TYR A 1 150 ? -5.086 22.969 5.434 1 88.75 150 TYR A C 1
ATOM 1183 O O . TYR A 1 150 ? -4.75 22.953 4.25 1 88.75 150 TYR A O 1
ATOM 1191 N N . HIS A 1 151 ? -5.805 22 5.934 1 92.25 151 HIS A N 1
ATOM 1192 C CA . HIS A 1 151 ? -6.035 20.734 5.242 1 92.25 151 HIS A CA 1
ATOM 1193 C C . HIS A 1 151 ? -7.418 20.703 4.602 1 92.25 151 HIS A C 1
ATOM 1195 O O . HIS A 1 151 ? -7.691 19.859 3.742 1 92.25 151 HIS A O 1
ATOM 1201 N N . SER A 1 152 ? -8.242 21.656 5.02 1 94.56 152 SER A N 1
ATOM 1202 C CA . SER A 1 152 ? -9.633 21.547 4.598 1 94.56 152 SER A CA 1
ATOM 1203 C C . SER A 1 152 ? -10.266 22.922 4.391 1 94.56 152 SER A C 1
ATOM 1205 O O . SER A 1 152 ? -10.305 23.734 5.316 1 94.56 152 SER A O 1
ATOM 1207 N N . GLU A 1 153 ? -10.82 23.156 3.207 1 92.5 153 GLU A N 1
ATOM 1208 C CA . GLU A 1 153 ? -11.555 24.375 2.922 1 92.5 153 GLU A CA 1
ATOM 1209 C C . GLU A 1 153 ? -12.844 24.453 3.73 1 92.5 153 GLU A C 1
ATOM 1211 O O . GLU A 1 153 ? -13.289 25.547 4.094 1 92.5 153 GLU A O 1
ATOM 1216 N N . TYR A 1 154 ? -13.391 23.344 4.043 1 94.69 154 TYR A N 1
ATOM 1217 C CA . TYR A 1 154 ? -14.578 23.297 4.898 1 94.69 154 TYR A CA 1
ATOM 1218 C C . TYR A 1 154 ? -14.289 23.891 6.27 1 94.69 154 TYR A C 1
ATOM 1220 O O . TYR A 1 154 ? -15.023 24.766 6.742 1 94.69 154 TYR A O 1
ATOM 1228 N N . PHE A 1 155 ? -13.234 23.484 6.863 1 93.56 155 PHE A N 1
ATOM 1229 C CA . PHE A 1 155 ? -12.891 23.953 8.195 1 93.56 155 PHE A CA 1
ATOM 1230 C C . PHE A 1 155 ? -12.461 25.422 8.148 1 93.56 155 PHE A C 1
ATOM 1232 O O . PHE A 1 155 ? -12.742 26.188 9.078 1 93.56 155 PHE A O 1
ATOM 1239 N N . ARG A 1 156 ? -11.797 25.75 7.086 1 90.75 156 ARG A N 1
ATOM 1240 C CA . ARG A 1 156 ? -11.422 27.141 6.926 1 90.75 156 ARG A CA 1
ATOM 1241 C C . ARG A 1 156 ? -12.656 28.047 6.93 1 90.75 156 ARG A C 1
ATOM 1243 O O . ARG A 1 156 ? -12.672 29.078 7.605 1 90.75 156 ARG A O 1
ATOM 1250 N N . SER A 1 157 ? -13.625 27.641 6.227 1 91.88 157 SER A N 1
ATOM 1251 C CA . SER A 1 157 ? -14.867 28.391 6.16 1 91.88 157 SER A CA 1
ATOM 1252 C C . SER A 1 157 ? -15.617 28.344 7.484 1 91.88 157 SER A C 1
ATOM 1254 O O . SER A 1 157 ? -16.172 29.359 7.926 1 91.88 157 SER A O 1
ATOM 1256 N N . LEU A 1 158 ? -15.594 27.219 8.094 1 89.94 158 LEU A N 1
ATOM 1257 C CA . LEU A 1 158 ? -16.281 27.016 9.367 1 89.94 158 LEU A CA 1
ATOM 1258 C C . LEU A 1 158 ? -15.719 27.938 10.438 1 89.94 158 LEU A C 1
ATOM 1260 O O . LEU A 1 158 ? -16.484 28.578 11.172 1 89.94 158 LEU A O 1
ATOM 1264 N N . PHE A 1 159 ? -14.398 28.047 10.469 1 88.31 159 PHE A N 1
ATOM 1265 C CA . PHE A 1 159 ? -13.75 28.812 11.523 1 88.31 159 PHE A CA 1
ATOM 1266 C C . PHE A 1 159 ? -13.758 30.297 11.203 1 88.31 159 PHE A C 1
ATOM 1268 O O . PHE A 1 159 ? -13.625 31.125 12.094 1 88.31 159 PHE A O 1
ATOM 1275 N N . SER A 1 160 ? -13.773 30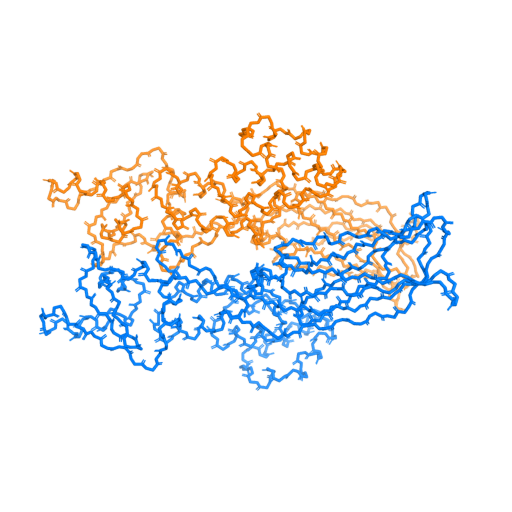.609 9.961 1 85.38 160 SER A N 1
ATOM 1276 C CA . SER A 1 160 ? -13.898 32 9.57 1 85.38 160 SER A CA 1
ATOM 1277 C C . SER A 1 160 ? -15.281 32.562 9.914 1 85.38 160 SER A C 1
ATOM 1279 O O . SER A 1 160 ? -15.422 33.719 10.281 1 85.38 160 SER A O 1
ATOM 1281 N N . SER A 1 161 ? -16.266 31.828 9.773 1 77.31 161 SER A N 1
ATOM 1282 C CA . SER A 1 161 ? -17.641 32.25 10.055 1 77.31 161 SER A CA 1
ATOM 1283 C C . SER A 1 161 ? -17.906 32.281 11.555 1 77.31 161 SER A C 1
ATOM 1285 O O . SER A 1 161 ? -18.656 33.125 12.031 1 77.31 161 SER A O 1
ATOM 1287 N N . ASN A 1 162 ? -17.312 31.344 12.25 1 62.47 162 ASN A N 1
ATOM 1288 C CA . ASN A 1 162 ? -17.562 31.234 13.688 1 62.47 162 ASN A CA 1
ATOM 1289 C C . ASN A 1 162 ? -16.703 32.219 14.477 1 62.47 162 ASN A C 1
ATOM 1291 O O . ASN A 1 162 ? -16.859 32.344 15.695 1 62.47 162 ASN A O 1
ATOM 1295 N N . PHE A 1 163 ? -15.484 32.656 13.961 1 58.56 163 PHE A N 1
ATOM 1296 C CA . PHE A 1 163 ? -14.625 33.625 14.617 1 58.56 163 PHE A CA 1
ATOM 1297 C C . PHE A 1 163 ? -15.438 34.812 15.164 1 58.56 163 PHE A C 1
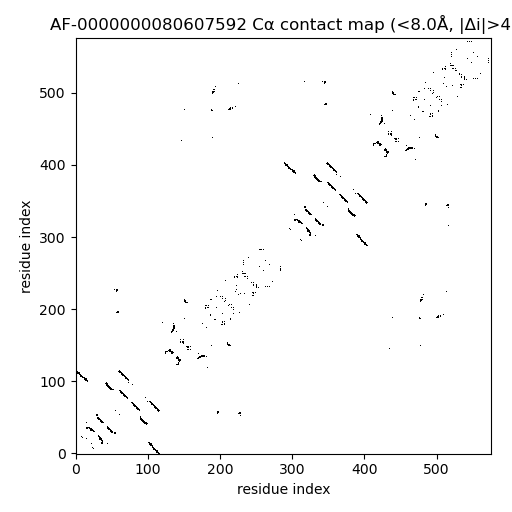ATOM 1299 O O . PHE A 1 163 ? -15.102 35.375 16.203 1 58.56 163 PHE A O 1
ATOM 1306 N N . LYS A 1 164 ? -16.469 35.188 14.57 1 53.69 164 LYS A N 1
ATOM 1307 C CA . LYS A 1 164 ? -17.188 36.375 15.055 1 53.69 164 LYS A CA 1
ATOM 1308 C C . LYS A 1 164 ? -17.656 36.188 16.484 1 53.69 164 LYS A C 1
ATOM 1310 O O . LYS A 1 164 ? -18.016 37.125 17.172 1 53.69 164 LYS A O 1
ATOM 1315 N N . GLU A 1 165 ? -17.688 34.906 16.875 1 48.03 165 GLU A N 1
ATOM 1316 C CA . GLU A 1 165 ? -18.359 34.844 18.172 1 48.03 165 GLU A CA 1
ATOM 1317 C C . GLU A 1 165 ? -17.344 34.656 19.312 1 48.03 165 GLU A C 1
ATOM 1319 O O . GLU A 1 165 ? -17.719 34.719 20.484 1 48.03 165 GLU A O 1
ATOM 1324 N N . GLY A 1 166 ? -16.031 34.969 19.219 1 48.62 166 GLY A N 1
ATOM 1325 C CA . GLY A 1 166 ? -14.953 35.156 20.188 1 48.62 166 GLY A CA 1
ATOM 1326 C C . GLY A 1 166 ? -14.664 33.906 21 1 48.62 166 GLY A C 1
ATOM 1327 O O . GLY A 1 166 ? -13.664 33.844 21.719 1 48.62 166 GLY A O 1
ATOM 1328 N N . GLN A 1 167 ? -15.602 32.969 21.688 1 50.22 167 GLN A N 1
ATOM 1329 C CA . GLN A 1 167 ? -15.453 32 22.781 1 50.22 167 GLN A CA 1
ATOM 1330 C C . GLN A 1 167 ? -15 30.641 22.266 1 50.22 167 GLN A C 1
ATOM 1332 O O . GLN A 1 167 ? -15.281 30.281 21.125 1 50.22 167 GLN A O 1
ATOM 1337 N N . MET A 1 168 ? -13.852 30.141 23.016 1 56.41 168 MET A N 1
ATOM 1338 C CA . MET A 1 168 ? -13.516 28.734 22.875 1 56.41 168 MET A CA 1
ATOM 1339 C C . MET A 1 168 ? -14.773 27.891 22.625 1 56.41 168 MET A C 1
ATOM 1341 O O . MET A 1 168 ? -15.445 27.5 23.578 1 56.41 168 MET A O 1
ATOM 1345 N N . ASP A 1 169 ? -15.484 28.141 21.422 1 69.19 169 ASP A N 1
ATOM 1346 C CA . ASP A 1 169 ? -16.844 27.703 21.109 1 69.19 169 ASP A CA 1
ATOM 1347 C C . ASP A 1 169 ? -16.844 26.25 20.672 1 69.19 169 ASP A C 1
ATOM 1349 O O . ASP A 1 169 ? -15.898 25.766 20.047 1 69.19 169 ASP A O 1
ATOM 1353 N N . GLU A 1 170 ? -17.422 25.516 21.578 1 88.25 170 GLU A N 1
ATOM 1354 C CA . GLU A 1 170 ? -17.812 24.172 21.156 1 88.25 170 GLU A CA 1
ATOM 1355 C C . GLU A 1 170 ? -18.641 24.219 19.859 1 88.25 170 GLU A C 1
ATOM 1357 O O . GLU A 1 170 ? -19.703 24.844 19.828 1 88.25 170 GLU A O 1
ATOM 1362 N N . ILE A 1 171 ? -18.062 23.797 18.766 1 92.5 171 ILE A N 1
ATOM 1363 C CA . ILE A 1 171 ? -18.734 23.812 17.469 1 92.5 171 ILE A CA 1
ATOM 1364 C C . ILE A 1 171 ? -19.266 22.422 17.156 1 92.5 171 ILE A C 1
ATOM 1366 O O . ILE A 1 171 ? -18.5 21.484 16.969 1 92.5 171 ILE A O 1
ATOM 1370 N N . PRO A 1 172 ? -20.516 22.266 17.062 1 93.19 172 PRO A N 1
ATOM 1371 C CA . PRO A 1 172 ? -21.094 20.953 16.766 1 93.19 172 PRO A CA 1
ATOM 1372 C C . PRO A 1 172 ? -20.969 20.594 15.281 1 93.19 172 PRO A C 1
ATOM 1374 O O . PRO A 1 172 ? -21.156 21.438 14.414 1 93.19 172 PRO A O 1
ATOM 1377 N N . ILE A 1 173 ? -20.531 19.438 15 1 94.06 173 ILE A N 1
ATOM 1378 C CA . ILE A 1 173 ? -20.547 18.844 13.664 1 94.06 173 ILE A CA 1
ATOM 1379 C C . ILE A 1 173 ? -21.578 17.734 13.586 1 94.06 173 ILE A C 1
ATOM 1381 O O . ILE A 1 173 ? -21.453 16.719 14.273 1 94.06 173 ILE A O 1
ATOM 1385 N N . GLY A 1 174 ? -22.578 17.875 12.781 1 92.38 174 GLY A N 1
ATOM 1386 C CA . GLY A 1 174 ? -23.703 16.953 12.758 1 92.38 174 GLY A CA 1
ATOM 1387 C C . GLY A 1 174 ? -23.578 15.891 11.672 1 92.38 174 GLY A C 1
ATOM 1388 O O . GLY A 1 174 ? -22.672 15.953 10.836 1 92.38 174 GLY A O 1
ATOM 1389 N N . GLU A 1 175 ? -24.391 14.828 11.859 1 93.56 175 GLU A N 1
ATOM 1390 C CA . GLU A 1 175 ? -24.656 13.805 10.859 1 93.56 175 GLU A CA 1
ATOM 1391 C C . GLU A 1 175 ? -23.391 13.031 10.516 1 93.56 175 GLU A C 1
ATOM 1393 O O . GLU A 1 175 ? -23.109 12.766 9.344 1 93.56 175 GLU A O 1
ATOM 1398 N N . VAL A 1 176 ? -22.578 12.859 11.523 1 95.62 176 VAL A N 1
ATOM 1399 C CA . VAL A 1 176 ? -21.375 12.047 11.344 1 95.62 176 VAL A CA 1
ATOM 1400 C C . VAL A 1 176 ? -21.016 11.352 12.656 1 95.62 176 VAL A C 1
ATOM 1402 O O . VAL A 1 176 ? -21.203 11.922 13.734 1 95.62 176 VAL A O 1
ATOM 1405 N N . SER A 1 177 ? -20.609 10.109 12.594 1 95.94 177 SER A N 1
ATOM 1406 C CA . SER A 1 177 ? -20.156 9.398 13.789 1 95.94 177 SER A CA 1
ATOM 1407 C C . SER A 1 177 ? -18.766 9.844 14.219 1 95.94 177 SER A C 1
ATOM 1409 O O . SER A 1 177 ? -17.984 10.336 13.398 1 95.94 177 SER A O 1
ATOM 1411 N N . TYR A 1 178 ? -18.484 9.672 15.469 1 95.62 178 TYR A N 1
ATOM 1412 C CA . TYR A 1 178 ? -17.156 9.984 15.992 1 95.62 178 TYR A CA 1
ATOM 1413 C C . TYR A 1 178 ? -16.078 9.18 15.281 1 95.62 178 TYR A C 1
ATOM 1415 O O . TYR A 1 178 ? -15.039 9.719 14.906 1 95.62 178 TYR A O 1
ATOM 1423 N N . GLU A 1 179 ? -16.344 7.91 15.055 1 94.25 179 GLU A N 1
ATOM 1424 C CA . GLU A 1 179 ? -15.367 7.012 14.453 1 94.25 179 GLU A CA 1
ATOM 1425 C C . GLU A 1 179 ? -15.023 7.441 13.031 1 94.25 179 GLU A C 1
ATOM 1427 O O . GLU A 1 179 ? -13.852 7.48 12.648 1 94.25 179 GLU A O 1
ATOM 1432 N N . ASP A 1 180 ? -16.047 7.828 12.312 1 95.75 180 ASP A N 1
ATOM 1433 C CA . ASP A 1 180 ? -15.836 8.227 10.922 1 95.75 180 ASP A CA 1
ATOM 1434 C C . ASP A 1 180 ? -15.109 9.562 10.844 1 95.75 180 ASP A C 1
ATOM 1436 O O . ASP A 1 180 ? -14.211 9.742 10.016 1 95.75 180 ASP A O 1
ATOM 1440 N N . PHE A 1 181 ? -15.523 10.445 11.727 1 97 181 PHE A N 1
ATOM 1441 C CA . PHE A 1 181 ? -14.906 11.766 11.742 1 97 181 PHE A CA 1
ATOM 1442 C C . PHE A 1 181 ? -13.461 11.688 12.195 1 97 181 PHE A C 1
ATOM 1444 O O . PHE A 1 181 ? -12.586 12.336 11.625 1 97 181 PHE A O 1
ATOM 1451 N N . ALA A 1 182 ? -13.219 10.852 13.18 1 95.81 182 ALA A N 1
ATOM 1452 C CA . ALA A 1 182 ? -11.867 10.648 13.688 1 95.81 182 ALA A CA 1
ATOM 1453 C C . ALA A 1 182 ? -10.969 10 12.641 1 95.81 182 ALA A C 1
ATOM 1455 O O . ALA A 1 182 ? -9.797 10.359 12.508 1 95.81 182 ALA A O 1
ATOM 1456 N N . LEU A 1 183 ? -11.516 9.062 11.914 1 95.38 183 LEU A N 1
ATOM 1457 C CA . LEU A 1 183 ? -10.781 8.445 10.812 1 95.38 183 LEU A CA 1
ATOM 1458 C C . LEU A 1 183 ? -10.344 9.492 9.797 1 95.38 183 LEU A C 1
ATOM 1460 O O . LEU A 1 183 ? -9.195 9.484 9.344 1 95.38 183 LEU A O 1
ATOM 1464 N N . LEU A 1 184 ? -11.227 10.383 9.5 1 97 184 LEU A N 1
ATOM 1465 C CA . LEU A 1 184 ? -10.93 11.453 8.562 1 97 184 LEU A CA 1
ATOM 1466 C C . LEU A 1 184 ? -9.758 12.297 9.055 1 97 184 LEU A C 1
ATOM 1468 O O . LEU A 1 184 ? -8.781 12.492 8.328 1 97 184 LEU A O 1
ATOM 1472 N N . LEU A 1 185 ? -9.844 12.75 10.297 1 95.69 185 LEU A N 1
ATOM 1473 C CA . LEU A 1 185 ? -8.828 13.648 10.828 1 95.69 185 LEU A CA 1
ATOM 1474 C C . LEU A 1 185 ? -7.5 12.922 11.008 1 95.69 185 LEU A C 1
ATOM 1476 O O . LEU A 1 185 ? -6.43 13.516 10.844 1 95.69 185 LEU A O 1
ATOM 1480 N N . SER A 1 186 ? -7.566 11.641 11.234 1 93.88 186 SER A N 1
ATOM 1481 C CA . SER A 1 186 ? -6.363 10.859 11.5 1 93.88 186 SER A CA 1
ATOM 1482 C C . SER A 1 186 ? -5.473 10.781 10.266 1 93.88 186 SER A C 1
ATOM 1484 O O . SER A 1 186 ? -4.281 10.492 10.367 1 93.88 186 SER A O 1
ATOM 1486 N N . THR A 1 187 ? -5.941 11.016 9.117 1 92.81 187 THR A N 1
ATOM 1487 C CA . THR A 1 187 ? -5.191 10.867 7.879 1 92.81 187 THR A CA 1
ATOM 1488 C C . THR A 1 187 ? -4.066 11.891 7.797 1 92.81 187 THR A C 1
ATOM 1490 O O . THR A 1 187 ? -3.057 11.664 7.121 1 92.81 187 THR A O 1
ATOM 1493 N N . PHE A 1 188 ? -4.258 13.008 8.469 1 91.62 188 PHE A N 1
ATOM 1494 C CA . PHE A 1 188 ? -3.223 14.031 8.344 1 91.62 188 PHE A CA 1
ATOM 1495 C C . PHE A 1 188 ? -2.717 14.453 9.719 1 91.62 188 PHE A C 1
ATOM 1497 O O . PHE A 1 188 ? -1.97 15.43 9.836 1 91.62 188 PHE A O 1
ATOM 1504 N N . TYR A 1 189 ? -3.068 13.766 10.742 1 92.44 189 TYR A N 1
ATOM 1505 C CA . TYR A 1 189 ? -2.482 13.969 12.055 1 92.44 189 TYR A CA 1
ATOM 1506 C C . TYR A 1 189 ? -1.118 13.297 12.156 1 92.44 189 TYR A C 1
ATOM 1508 O O . TYR A 1 189 ? -0.748 12.492 11.297 1 92.44 189 TYR A O 1
ATOM 1516 N N . PRO A 1 190 ? -0.328 13.594 13.141 1 89.69 190 PRO A N 1
ATOM 1517 C CA . PRO A 1 190 ? 1.043 13.086 13.25 1 89.69 190 PRO A CA 1
ATOM 1518 C C . PRO A 1 190 ? 1.109 11.562 13.312 1 89.69 190 PRO A C 1
ATOM 1520 O O . PRO A 1 190 ? 2.102 10.969 12.891 1 89.69 190 PRO A O 1
ATOM 1523 N N . ASN A 1 191 ? 0.195 10.945 13.852 1 88 191 ASN A N 1
ATOM 1524 C CA . ASN A 1 191 ? 0.097 9.484 13.836 1 88 191 ASN A CA 1
ATOM 1525 C C . ASN A 1 191 ? -1.088 9.016 13 1 88 191 ASN A C 1
ATOM 1527 O O . ASN A 1 191 ? -2.119 8.617 13.547 1 88 191 ASN A O 1
ATOM 1531 N N . PRO A 1 192 ? -0.775 8.945 11.75 1 91.5 192 PRO A N 1
ATOM 1532 C CA . PRO A 1 192 ? -1.911 8.695 10.859 1 91.5 192 PRO A CA 1
ATOM 1533 C C . PRO A 1 192 ? -2.383 7.242 10.898 1 91.5 192 PRO A C 1
ATOM 1535 O O . PRO A 1 192 ? -1.587 6.34 11.172 1 91.5 192 PRO A O 1
ATOM 1538 N N . VAL A 1 193 ? -3.668 7.148 10.656 1 91.06 193 VAL A N 1
ATOM 1539 C CA . VAL A 1 193 ? -4.27 5.836 10.43 1 91.06 193 VAL A CA 1
ATOM 1540 C C . VAL A 1 193 ? -4.512 5.633 8.938 1 91.06 193 VAL A C 1
ATOM 1542 O O . VAL A 1 193 ? -5.223 6.418 8.305 1 91.06 193 VAL A O 1
ATOM 1545 N N . PHE A 1 194 ? -3.85 4.594 8.453 1 92.19 194 PHE A N 1
ATOM 1546 C CA . PHE A 1 194 ? -3.961 4.34 7.023 1 92.19 194 PHE A CA 1
ATOM 1547 C C . PHE A 1 194 ? -5.215 3.525 6.715 1 92.19 194 PHE A C 1
ATOM 1549 O O . PHE A 1 194 ? -5.602 2.652 7.492 1 92.19 194 PHE A O 1
ATOM 1556 N N . PRO A 1 195 ? -5.766 3.848 5.582 1 92.69 195 PRO A N 1
ATOM 1557 C CA . PRO A 1 195 ? -7.004 3.148 5.227 1 92.69 195 PRO A CA 1
ATOM 1558 C C . PRO A 1 195 ? -6.766 1.695 4.82 1 92.69 195 PRO A C 1
ATOM 1560 O O . PRO A 1 195 ? -5.641 1.326 4.465 1 92.69 195 PRO A O 1
ATOM 1563 N N . ASN A 1 196 ? -7.781 0.916 4.977 1 91.69 196 ASN A N 1
ATOM 1564 C CA . ASN A 1 196 ? -7.875 -0.449 4.469 1 91.69 196 ASN A CA 1
ATOM 1565 C C . ASN A 1 196 ? -9.172 -0.669 3.688 1 91.69 196 ASN A C 1
ATOM 1567 O O . ASN A 1 196 ? -9.945 0.268 3.484 1 91.69 196 ASN A O 1
ATOM 1571 N N . ASP A 1 197 ? -9.383 -1.874 3.213 1 91.12 197 ASP A N 1
ATOM 1572 C CA . ASP A 1 197 ? -10.523 -2.135 2.334 1 91.12 197 ASP A CA 1
ATOM 1573 C C . ASP A 1 197 ? -11.844 -1.931 3.068 1 91.12 197 ASP A C 1
ATOM 1575 O O . ASP A 1 197 ? -12.875 -1.685 2.441 1 91.12 197 ASP A O 1
ATOM 1579 N N . ARG A 1 198 ? -11.875 -1.943 4.383 1 89.12 198 ARG A N 1
ATOM 1580 C CA . ARG A 1 198 ? -13.094 -1.769 5.164 1 89.12 198 ARG A CA 1
ATOM 1581 C C . ARG A 1 198 ? -13.406 -0.29 5.367 1 89.12 198 ARG A C 1
ATOM 1583 O O . ARG A 1 198 ? -14.578 0.101 5.414 1 89.12 198 ARG A O 1
ATOM 1590 N N . THR A 1 199 ? -12.359 0.464 5.422 1 93.44 199 THR A N 1
ATOM 1591 C CA . THR A 1 199 ? -12.57 1.852 5.824 1 93.44 199 THR A CA 1
ATOM 1592 C C . THR A 1 199 ? -12.422 2.789 4.629 1 93.44 199 THR A C 1
ATOM 1594 O O . THR A 1 199 ? -12.75 3.973 4.719 1 93.44 199 THR A O 1
ATOM 1597 N N . VAL A 1 200 ? -11.922 2.316 3.504 1 95.94 200 VAL A N 1
ATOM 1598 C CA . VAL A 1 200 ? -11.539 3.156 2.373 1 95.94 200 VAL A CA 1
ATOM 1599 C C . VAL A 1 200 ? -12.766 3.893 1.836 1 95.94 200 VAL A C 1
ATOM 1601 O O . VAL A 1 200 ? -12.688 5.074 1.49 1 95.94 200 VAL A O 1
ATOM 1604 N N . GLU A 1 201 ? -13.93 3.281 1.771 1 95.12 201 GLU A N 1
ATOM 1605 C CA . GLU A 1 201 ? -15.133 3.928 1.242 1 95.12 201 GLU A CA 1
ATOM 1606 C C . GLU A 1 201 ? -15.617 5.031 2.178 1 95.12 201 GLU A C 1
ATOM 1608 O O . GLU A 1 201 ? -16.016 6.109 1.724 1 95.12 201 GLU A O 1
ATOM 1613 N N . THR A 1 202 ? -15.586 4.719 3.422 1 95.38 202 THR A N 1
ATOM 1614 C CA . THR A 1 202 ? -15.953 5.719 4.418 1 95.38 202 THR A CA 1
ATOM 1615 C C . THR A 1 202 ? -15.031 6.93 4.336 1 95.38 202 THR A C 1
ATOM 1617 O O . THR A 1 202 ? -15.484 8.07 4.383 1 95.38 202 THR A O 1
ATOM 1620 N N . LEU A 1 203 ? -13.781 6.645 4.203 1 96.56 203 LEU A N 1
ATOM 1621 C CA . LEU A 1 203 ? -12.789 7.715 4.129 1 96.56 203 LEU A CA 1
ATOM 1622 C C . LEU A 1 203 ? -13.023 8.586 2.896 1 96.56 203 LEU A C 1
ATOM 1624 O O . LEU A 1 203 ? -12.914 9.812 2.969 1 96.56 203 LEU A O 1
ATOM 1628 N N . LEU A 1 204 ? -13.367 7.965 1.786 1 96.81 204 LEU A N 1
ATOM 1629 C CA . LEU A 1 204 ? -13.648 8.703 0.557 1 96.81 204 LEU A CA 1
ATOM 1630 C C . LEU A 1 204 ? -14.867 9.602 0.724 1 96.81 204 LEU A C 1
ATOM 1632 O O . LEU A 1 204 ? -14.844 10.766 0.336 1 96.81 204 LEU A O 1
ATOM 1636 N N . GLU A 1 205 ? -15.875 9.094 1.319 1 95.94 205 GLU A N 1
ATOM 1637 C CA . GLU A 1 205 ? -17.094 9.859 1.558 1 95.94 205 GLU A CA 1
ATOM 1638 C C . GLU A 1 205 ? -16.828 11.047 2.482 1 95.94 205 GLU A C 1
ATOM 1640 O O . GLU A 1 205 ? -17.266 12.164 2.207 1 95.94 205 GLU A O 1
ATOM 1645 N N . MET A 1 206 ? -16.109 10.82 3.527 1 96.69 206 MET A N 1
ATOM 1646 C CA . MET A 1 206 ? -15.781 11.875 4.48 1 96.69 206 MET A CA 1
ATOM 1647 C C . MET A 1 206 ? -14.867 12.922 3.844 1 96.69 206 MET A C 1
ATOM 1649 O O . MET A 1 206 ? -15.047 14.117 4.059 1 96.69 206 MET A O 1
ATOM 1653 N N . GLY A 1 207 ? -13.852 12.383 3.123 1 96.69 207 GLY A N 1
ATOM 1654 C CA . GLY A 1 207 ? -12.945 13.297 2.451 1 96.69 207 GLY A CA 1
ATOM 1655 C C . GLY A 1 207 ? -13.648 14.266 1.521 1 96.69 207 GLY A C 1
ATOM 1656 O O . GLY A 1 207 ? -13.312 15.453 1.478 1 96.69 207 GLY A O 1
ATOM 1657 N N . ARG A 1 208 ? -14.602 13.812 0.822 1 94.31 208 ARG A N 1
ATOM 1658 C CA . ARG A 1 208 ? -15.359 14.648 -0.095 1 94.31 208 ARG A CA 1
ATOM 1659 C C . ARG A 1 208 ? -16.281 15.594 0.668 1 94.31 208 ARG A C 1
ATOM 1661 O O . ARG A 1 208 ? -16.375 16.781 0.34 1 94.31 208 ARG A O 1
ATOM 1668 N N . ARG A 1 209 ? -16.938 15.109 1.653 1 95.88 209 ARG A N 1
ATOM 1669 C CA . ARG A 1 209 ? -17.891 15.898 2.428 1 95.88 209 ARG A CA 1
ATOM 1670 C C . ARG A 1 209 ? -17.203 17.078 3.111 1 95.88 209 ARG A C 1
ATOM 1672 O O . ARG A 1 209 ? -17.734 18.188 3.129 1 95.88 209 ARG A O 1
ATOM 1679 N N . PHE A 1 210 ? -16.031 16.812 3.605 1 97 210 PHE A N 1
ATOM 1680 C CA . PHE A 1 210 ? -15.359 17.828 4.406 1 97 210 PHE A CA 1
ATOM 1681 C C . PHE A 1 210 ? -14.211 18.453 3.635 1 97 210 PHE A C 1
ATOM 1683 O O . PHE A 1 210 ? -13.383 19.172 4.211 1 97 210 PHE A O 1
ATOM 1690 N N . LEU A 1 211 ? -14.102 18.156 2.375 1 95.88 211 LEU A N 1
ATOM 1691 C CA . LEU A 1 211 ? -13.148 18.75 1.446 1 95.88 211 LEU A CA 1
ATOM 1692 C C . LEU A 1 211 ? -11.719 18.578 1.949 1 95.88 211 LEU A C 1
ATOM 1694 O O . LEU A 1 211 ? -10.961 19.547 2.039 1 95.88 211 LEU A O 1
ATOM 1698 N N . VAL A 1 212 ? -11.359 17.359 2.279 1 95.5 212 VAL A N 1
ATOM 1699 C CA . VAL A 1 212 ? -10.008 17.016 2.705 1 95.5 212 VAL A CA 1
ATOM 1700 C C . VAL A 1 212 ? -9.312 16.219 1.602 1 95.5 212 VAL A C 1
ATOM 1702 O O . VAL A 1 212 ? -9.508 15.008 1.481 1 95.5 212 VAL A O 1
ATOM 1705 N N . SER A 1 213 ? -8.414 16.859 0.933 1 92.75 213 SER A N 1
ATOM 1706 C CA . SER A 1 213 ? -7.77 16.266 -0.232 1 92.75 213 SER A CA 1
ATOM 1707 C C . SER A 1 213 ? -6.828 15.133 0.174 1 92.75 213 SER A C 1
ATOM 1709 O O . SER A 1 213 ? -6.699 14.141 -0.54 1 92.75 213 SER A O 1
ATOM 1711 N N . SER A 1 214 ? -6.184 15.305 1.274 1 93.31 214 SER A N 1
ATOM 1712 C CA . SER A 1 214 ? -5.234 14.289 1.727 1 93.31 214 SER A CA 1
ATOM 1713 C C . SER A 1 214 ? -5.93 12.961 1.992 1 93.31 214 SER A C 1
ATOM 1715 O O . SER A 1 214 ? -5.359 11.898 1.749 1 93.31 214 SER A O 1
ATOM 1717 N N . ALA A 1 215 ? -7.137 12.992 2.51 1 95.12 215 ALA A N 1
ATOM 1718 C CA . ALA A 1 215 ? -7.91 11.781 2.771 1 95.12 215 ALA A CA 1
ATOM 1719 C C . ALA A 1 215 ? -8.242 11.055 1.473 1 95.12 215 ALA A C 1
ATOM 1721 O O . ALA A 1 215 ? -8.109 9.828 1.385 1 95.12 215 ALA A O 1
ATOM 1722 N N . VAL A 1 216 ? -8.617 11.836 0.523 1 94.81 216 VAL A N 1
ATOM 1723 C CA . VAL A 1 216 ? -8.969 11.266 -0.773 1 94.81 216 VAL A CA 1
ATOM 1724 C C . VAL A 1 216 ? -7.723 10.664 -1.424 1 94.81 216 VAL A C 1
ATOM 1726 O O . VAL A 1 216 ? -7.766 9.555 -1.953 1 94.81 216 VAL A O 1
ATOM 1729 N N . SER A 1 217 ? -6.652 11.367 -1.32 1 93.5 217 SER A N 1
ATOM 1730 C CA . SER A 1 217 ? -5.398 10.891 -1.896 1 93.5 217 SER A CA 1
ATOM 1731 C C . SER A 1 217 ? -4.93 9.609 -1.219 1 93.5 217 SER A C 1
ATOM 1733 O O . SER A 1 217 ? -4.441 8.695 -1.885 1 93.5 217 SER A O 1
ATOM 1735 N N . SER A 1 218 ? -5.051 9.57 0.088 1 94.38 218 SER A N 1
ATOM 1736 C CA . SER A 1 218 ? -4.672 8.383 0.84 1 94.38 218 SER A CA 1
ATOM 1737 C C . SER A 1 218 ? -5.535 7.188 0.457 1 94.38 218 SER A C 1
ATOM 1739 O O . SER A 1 218 ? -5.027 6.074 0.291 1 94.38 218 SER A O 1
ATOM 1741 N N . ALA A 1 219 ? -6.781 7.434 0.329 1 95.81 219 ALA A N 1
ATOM 1742 C CA . ALA A 1 219 ? -7.707 6.375 -0.07 1 95.81 219 ALA A CA 1
ATOM 1743 C C . ALA A 1 219 ? -7.387 5.867 -1.474 1 95.81 219 ALA A C 1
ATOM 1745 O O . ALA A 1 219 ? -7.34 4.656 -1.709 1 95.81 219 ALA A O 1
ATOM 1746 N N . GLU A 1 220 ? -7.191 6.805 -2.34 1 95.12 220 GLU A N 1
ATOM 1747 C CA . GLU A 1 220 ? -6.852 6.422 -3.707 1 95.12 220 GLU A CA 1
ATOM 1748 C C . GLU A 1 220 ? -5.566 5.602 -3.748 1 95.12 220 GLU A C 1
ATOM 1750 O O . GLU A 1 220 ? -5.484 4.598 -4.461 1 95.12 220 GLU A O 1
ATOM 1755 N N . HIS A 1 221 ? -4.629 6.039 -3.018 1 93 221 HIS A N 1
ATOM 1756 C CA . HIS A 1 221 ? -3.359 5.324 -2.969 1 93 221 HIS A CA 1
ATOM 1757 C C . HIS A 1 221 ? -3.555 3.891 -2.484 1 93 221 HIS A C 1
ATOM 1759 O O . HIS A 1 221 ? -2.957 2.959 -3.029 1 93 221 HIS A O 1
ATOM 1765 N N . HIS A 1 222 ? -4.328 3.713 -1.457 1 93.62 222 HIS A N 1
ATOM 1766 C CA . HIS A 1 222 ? -4.629 2.377 -0.956 1 93.62 222 HIS A CA 1
ATOM 1767 C C . HIS A 1 222 ? -5.289 1.521 -2.031 1 93.62 222 HIS A C 1
ATOM 1769 O O . HIS A 1 222 ? -4.91 0.362 -2.227 1 93.62 222 HIS A O 1
ATOM 1775 N N . LEU A 1 223 ? -6.215 2.096 -2.721 1 94 223 LEU A N 1
ATOM 1776 C CA . LEU A 1 223 ? -6.957 1.359 -3.738 1 94 223 LEU A CA 1
ATOM 1777 C C . LEU A 1 223 ? -6.043 0.953 -4.891 1 94 223 LEU A C 1
ATOM 1779 O O . LEU A 1 223 ? -6.191 -0.134 -5.453 1 94 223 LEU A O 1
ATOM 1783 N N . ILE A 1 224 ? -5.125 1.774 -5.121 1 91.12 224 ILE A N 1
ATOM 1784 C CA . ILE A 1 224 ? -4.223 1.53 -6.242 1 91.12 224 ILE A CA 1
ATOM 1785 C C . ILE A 1 224 ? -3.193 0.47 -5.852 1 91.12 224 ILE A C 1
ATOM 1787 O O . ILE A 1 224 ? -2.904 -0.44 -6.633 1 91.12 224 ILE A O 1
ATOM 1791 N N . SER A 1 225 ? -2.777 0.5 -4.664 1 88.5 225 SER A N 1
ATOM 1792 C CA . SER A 1 225 ? -1.546 -0.216 -4.348 1 88.5 225 SER A CA 1
ATOM 1793 C C . SER A 1 225 ? -1.825 -1.441 -3.482 1 88.5 225 SER A C 1
ATOM 1795 O O . SER A 1 225 ? -1.051 -2.4 -3.488 1 88.5 225 SER A O 1
ATOM 1797 N N . ASN A 1 226 ? -2.898 -1.397 -2.768 1 86.5 226 ASN A N 1
ATOM 1798 C CA . ASN A 1 226 ? -2.996 -2.395 -1.705 1 86.5 226 ASN A CA 1
ATOM 1799 C C . ASN A 1 226 ? -4.324 -3.143 -1.762 1 86.5 226 ASN A C 1
ATOM 1801 O O . ASN A 1 226 ? -4.438 -4.254 -1.241 1 86.5 226 ASN A O 1
ATOM 1805 N N . SER A 1 227 ? -5.246 -2.68 -2.406 1 88.44 227 SER A N 1
ATOM 1806 C CA . SER A 1 227 ? -6.609 -3.178 -2.244 1 88.44 227 SER A CA 1
ATOM 1807 C C . SER A 1 227 ? -6.82 -4.469 -3.025 1 88.44 227 SER A C 1
ATOM 1809 O O . SER A 1 227 ? -6.223 -4.668 -4.082 1 88.44 227 SER A O 1
ATOM 1811 N N . ILE A 1 228 ? -7.652 -5.32 -2.479 1 85.19 228 ILE A N 1
ATOM 1812 C CA . ILE A 1 228 ? -8.039 -6.543 -3.17 1 85.19 228 ILE A CA 1
ATOM 1813 C C . ILE A 1 228 ? -9.477 -6.414 -3.686 1 85.19 228 ILE A C 1
ATOM 1815 O O . ILE A 1 228 ? -10.07 -7.395 -4.137 1 85.19 228 ILE A O 1
ATOM 1819 N N . ILE A 1 229 ? -10.023 -5.254 -3.629 1 89.38 229 ILE A N 1
ATOM 1820 C CA . ILE A 1 229 ? -11.359 -4.984 -4.148 1 89.38 229 ILE A CA 1
ATOM 1821 C C . ILE A 1 229 ? -11.391 -5.258 -5.648 1 89.38 229 ILE A C 1
ATOM 1823 O O . ILE A 1 229 ? -10.43 -4.969 -6.363 1 89.38 229 ILE A O 1
ATOM 1827 N N . GLU A 1 230 ? -12.461 -5.828 -6.062 1 89.62 230 GLU A N 1
ATOM 1828 C CA . GLU A 1 230 ? -12.609 -6.184 -7.469 1 89.62 230 GLU A CA 1
ATOM 1829 C C . GLU A 1 230 ? -12.555 -4.945 -8.359 1 89.62 230 GLU A C 1
ATOM 1831 O O . GLU A 1 230 ? -12.938 -3.854 -7.938 1 89.62 230 GLU A O 1
ATOM 1836 N N . ASN A 1 231 ? -12.141 -5.164 -9.555 1 92.12 231 ASN A N 1
ATOM 1837 C CA . ASN A 1 231 ? -11.906 -4.074 -10.5 1 92.12 231 ASN A CA 1
ATOM 1838 C C . ASN A 1 231 ? -13.188 -3.305 -10.797 1 92.12 231 ASN A C 1
ATOM 1840 O O . ASN A 1 231 ? -13.156 -2.088 -10.992 1 92.12 231 ASN A O 1
ATOM 1844 N N . GLU A 1 232 ? -14.336 -4.012 -10.867 1 93.44 232 GLU A N 1
ATOM 1845 C CA . GLU A 1 232 ? -15.609 -3.371 -11.188 1 93.44 232 GLU A CA 1
ATOM 1846 C C . GLU A 1 232 ? -15.984 -2.338 -10.133 1 93.44 232 GLU A C 1
ATOM 1848 O O . GLU A 1 232 ? -16.375 -1.216 -10.469 1 93.44 232 GLU A O 1
ATOM 1853 N N . LYS A 1 233 ? -15.852 -2.76 -8.945 1 94 233 LYS A N 1
ATOM 1854 C CA . LYS A 1 233 ? -16.172 -1.851 -7.848 1 94 233 LYS A CA 1
ATOM 1855 C C . LYS A 1 233 ? -15.164 -0.701 -7.777 1 94 233 LYS A C 1
ATOM 1857 O O . LYS A 1 233 ? -15.547 0.445 -7.523 1 94 233 LYS A O 1
ATOM 1862 N N . MET A 1 234 ? -13.938 -0.957 -8.039 1 95.25 234 MET A N 1
ATOM 1863 C CA . MET A 1 234 ? -12.906 0.075 -8.023 1 95.25 234 MET A CA 1
ATOM 1864 C C . MET A 1 234 ? -13.164 1.118 -9.102 1 95.25 234 MET A C 1
ATOM 1866 O O . MET A 1 234 ? -12.977 2.314 -8.875 1 95.25 234 MET A O 1
ATOM 1870 N N . LEU A 1 235 ? -13.547 0.592 -10.242 1 95.06 235 LEU A N 1
ATOM 1871 C CA . LEU A 1 235 ? -13.867 1.493 -11.344 1 95.06 235 LEU A CA 1
ATOM 1872 C C . LEU A 1 235 ? -15.023 2.418 -10.969 1 95.06 235 LEU A C 1
ATOM 1874 O O . LEU A 1 235 ? -14.992 3.611 -11.273 1 95.06 235 LEU A O 1
ATOM 1878 N N . TRP A 1 236 ? -15.938 1.854 -10.305 1 95.12 236 TRP A N 1
ATOM 1879 C CA . TRP A 1 236 ? -17.078 2.639 -9.852 1 95.12 236 TRP A CA 1
ATOM 1880 C C . TRP A 1 236 ? -16.656 3.695 -8.836 1 95.12 236 TRP A C 1
ATOM 1882 O O . TRP A 1 236 ? -17.078 4.852 -8.922 1 95.12 236 TRP A O 1
ATOM 1892 N N . LEU A 1 237 ? -15.875 3.326 -7.875 1 94.94 237 LEU A N 1
ATOM 1893 C CA . LEU A 1 237 ? -15.367 4.262 -6.875 1 94.94 237 LEU A CA 1
ATOM 1894 C C . LEU A 1 237 ? -14.57 5.383 -7.535 1 94.94 237 LEU A C 1
ATOM 1896 O O . LEU A 1 237 ? -14.711 6.551 -7.16 1 94.94 237 LEU A O 1
ATOM 1900 N N . ALA A 1 238 ? -13.711 5.004 -8.461 1 95.44 238 ALA A N 1
ATOM 1901 C CA . ALA A 1 238 ? -12.883 5.98 -9.172 1 95.44 238 ALA A CA 1
ATOM 1902 C C . ALA A 1 238 ? -13.75 7.004 -9.898 1 95.44 238 ALA A C 1
ATOM 1904 O O . ALA A 1 238 ? -13.477 8.211 -9.828 1 95.44 238 ALA A O 1
ATOM 1905 N N . ASP A 1 239 ? -14.758 6.5 -10.5 1 94.75 239 ASP A N 1
ATOM 1906 C CA . ASP A 1 239 ? -15.672 7.355 -11.242 1 94.75 239 ASP A CA 1
ATOM 1907 C C . ASP A 1 239 ? -16.469 8.258 -10.305 1 94.75 239 ASP A C 1
ATOM 1909 O O . ASP A 1 239 ? -16.562 9.469 -10.531 1 94.75 239 ASP A O 1
ATOM 1913 N N . LYS A 1 240 ? -16.984 7.699 -9.273 1 92.62 240 LYS A N 1
ATOM 1914 C CA . LYS A 1 240 ? -17.844 8.406 -8.328 1 92.62 240 LYS A CA 1
ATOM 1915 C C . LYS A 1 240 ? -17.078 9.516 -7.613 1 92.62 240 LYS A C 1
ATOM 1917 O O . LYS A 1 240 ? -17.625 10.586 -7.363 1 92.62 240 LYS A O 1
ATOM 1922 N N . HIS A 1 241 ? -15.844 9.289 -7.332 1 92.88 241 HIS A N 1
ATOM 1923 C CA . HIS A 1 241 ? -15.102 10.219 -6.492 1 92.88 241 HIS A CA 1
ATOM 1924 C C . HIS A 1 241 ? -14.039 10.961 -7.297 1 92.88 241 HIS A C 1
ATOM 1926 O O . HIS A 1 241 ? -13.195 11.656 -6.727 1 92.88 241 HIS A O 1
ATOM 1932 N N . GLY A 1 242 ? -14.031 10.781 -8.531 1 90.56 242 GLY A N 1
ATOM 1933 C CA . GLY A 1 242 ? -13.141 11.523 -9.398 1 90.56 242 GLY A CA 1
ATOM 1934 C C . GLY A 1 242 ? -11.672 11.211 -9.172 1 90.56 242 GLY A C 1
ATOM 1935 O O . GLY A 1 242 ? -10.852 12.117 -9.023 1 90.56 242 GLY A O 1
ATOM 1936 N N . MET A 1 243 ? -11.312 9.969 -9.023 1 93.5 243 MET A N 1
ATOM 1937 C CA . MET A 1 243 ? -9.938 9.531 -8.844 1 93.5 243 MET A CA 1
ATOM 1938 C C . MET A 1 243 ? -9.312 9.125 -10.18 1 93.5 243 MET A C 1
ATOM 1940 O O . MET A 1 243 ? -9.469 7.984 -10.625 1 93.5 243 MET A O 1
ATOM 1944 N N . SER A 1 244 ? -8.562 10 -10.727 1 91.62 244 SER A N 1
ATOM 1945 C CA . SER A 1 244 ? -8.102 9.844 -12.102 1 91.62 244 SER A CA 1
ATOM 1946 C C . SER A 1 244 ? -7.074 8.719 -12.219 1 91.62 244 SER A C 1
ATOM 1948 O O . SER A 1 244 ? -7.109 7.938 -13.164 1 91.62 244 SER A O 1
ATOM 1950 N N . LYS A 1 245 ? -6.172 8.625 -11.281 1 89.88 245 LYS A N 1
ATOM 1951 C CA . LYS A 1 245 ? -5.137 7.598 -11.344 1 89.88 245 LYS A CA 1
ATOM 1952 C C . LYS A 1 245 ? -5.738 6.203 -11.188 1 89.88 245 LYS A C 1
ATOM 1954 O O . LYS A 1 245 ? -5.344 5.273 -11.891 1 89.88 245 LYS A O 1
ATOM 1959 N N . LEU A 1 246 ? -6.645 6.117 -10.305 1 93.56 246 LEU A N 1
ATOM 1960 C CA . LEU A 1 246 ? -7.312 4.836 -10.109 1 93.56 246 LEU A CA 1
ATOM 1961 C C . LEU A 1 246 ? -8.125 4.449 -11.336 1 93.56 246 LEU A C 1
ATOM 1963 O O . LEU A 1 246 ? 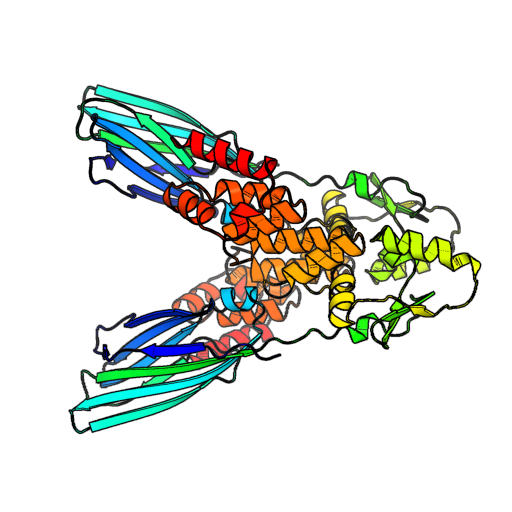-8.148 3.279 -11.734 1 93.56 246 LEU A O 1
ATOM 1967 N N . LEU A 1 247 ? -8.781 5.434 -11.906 1 93.94 247 LEU A N 1
ATOM 1968 C CA . LEU A 1 247 ? -9.57 5.184 -13.109 1 93.94 247 LEU A CA 1
ATOM 1969 C C . LEU A 1 247 ? -8.695 4.625 -14.227 1 93.94 247 LEU A C 1
ATOM 1971 O O . LEU A 1 247 ? -9.062 3.641 -14.867 1 93.94 247 LEU A O 1
ATOM 1975 N N . GLU A 1 248 ? -7.645 5.219 -14.375 1 88.44 248 GLU A N 1
ATOM 1976 C CA . GLU A 1 248 ? -6.727 4.773 -15.414 1 88.44 248 GLU A CA 1
ATOM 1977 C C . GLU A 1 248 ? -6.258 3.342 -15.164 1 88.44 248 GLU A C 1
ATOM 1979 O O . GLU A 1 248 ? -6.199 2.531 -16.094 1 88.44 248 GLU A O 1
ATOM 1984 N N . LYS A 1 249 ? -5.898 3.012 -13.977 1 87 249 LYS A N 1
ATOM 1985 C CA . LYS A 1 249 ? -5.457 1.664 -13.625 1 87 249 LYS A CA 1
ATOM 1986 C C . LYS A 1 249 ? -6.562 0.642 -13.875 1 87 249 LYS A C 1
ATOM 1988 O O . LYS A 1 249 ? -6.305 -0.429 -14.43 1 87 249 LYS A O 1
ATOM 1993 N N . CYS A 1 250 ? -7.766 0.995 -13.477 1 91.88 250 CYS A N 1
ATOM 1994 C CA . CYS A 1 250 ? -8.891 0.08 -13.625 1 91.88 250 CYS A CA 1
ATOM 1995 C C . CYS A 1 250 ? -9.188 -0.179 -15.102 1 91.88 250 CYS A C 1
ATOM 1997 O O . CYS A 1 250 ? -9.492 -1.31 -15.484 1 91.88 250 CYS A O 1
ATOM 1999 N N . VAL A 1 251 ? -9.094 0.834 -15.867 1 88.56 251 VAL A N 1
ATOM 2000 C CA . VAL A 1 251 ? -9.367 0.696 -17.297 1 88.56 251 VAL A CA 1
ATOM 2001 C C . VAL A 1 251 ? -8.289 -0.178 -17.938 1 88.56 251 VAL A C 1
ATOM 2003 O O . VAL A 1 251 ? -8.602 -1.028 -18.781 1 88.56 251 VAL A O 1
ATOM 2006 N N . ARG A 1 252 ? -7.129 0.003 -17.516 1 81.69 252 ARG A N 1
ATOM 2007 C CA . ARG A 1 252 ? -6.023 -0.781 -18.047 1 81.69 252 ARG A CA 1
ATOM 2008 C C . ARG A 1 252 ? -6.195 -2.262 -17.734 1 81.69 252 ARG A C 1
ATOM 2010 O O . ARG A 1 252 ? -5.789 -3.123 -18.516 1 81.69 252 ARG A O 1
ATOM 2017 N N . ARG A 1 253 ? -6.785 -2.617 -16.703 1 84.19 253 ARG A N 1
ATOM 2018 C CA . ARG A 1 253 ? -6.945 -3.996 -16.25 1 84.19 253 ARG A CA 1
ATOM 2019 C C . ARG A 1 253 ? -8.008 -4.723 -17.078 1 84.19 253 ARG A C 1
ATOM 2021 O O . ARG A 1 253 ? -8.078 -5.953 -17.062 1 84.19 253 ARG A O 1
ATOM 2028 N N . ILE A 1 254 ? -8.797 -3.91 -17.75 1 85.19 254 ILE A N 1
ATOM 2029 C CA . ILE A 1 254 ? -9.789 -4.512 -18.641 1 85.19 254 ILE A CA 1
ATOM 2030 C C . ILE A 1 254 ? -9.148 -4.836 -19.984 1 85.19 254 ILE A C 1
ATOM 2032 O O . ILE A 1 254 ? -9.32 -4.094 -20.953 1 85.19 254 ILE A O 1
ATOM 2036 N N . ASN A 1 255 ? -8.453 -5.922 -20.016 1 75.69 255 ASN A N 1
ATOM 2037 C CA . ASN A 1 255 ? -7.656 -6.23 -21.203 1 75.69 255 ASN A CA 1
ATOM 2038 C C . ASN A 1 255 ? -8.125 -7.52 -21.859 1 75.69 255 ASN A C 1
ATOM 2040 O O . ASN A 1 255 ? -7.445 -8.047 -22.75 1 75.69 255 ASN A O 1
ATOM 2044 N N . THR A 1 256 ? -9.188 -8.07 -21.438 1 75.5 256 THR A N 1
ATOM 2045 C CA . THR A 1 256 ? -9.758 -9.258 -22.047 1 75.5 256 THR A CA 1
ATOM 2046 C C . THR A 1 256 ? -11.266 -9.109 -22.219 1 75.5 256 THR A C 1
ATOM 2048 O O . THR A 1 256 ? -11.891 -8.305 -21.516 1 75.5 256 THR A O 1
ATOM 2051 N N . VAL A 1 257 ? -11.672 -9.898 -23.156 1 77 257 VAL A N 1
ATOM 2052 C CA . VAL A 1 257 ? -13.109 -9.875 -23.406 1 77 257 VAL A CA 1
ATOM 2053 C C . VAL A 1 257 ? -13.859 -10.398 -22.188 1 77 257 VAL A C 1
ATOM 2055 O O . VAL A 1 257 ? -14.945 -9.906 -21.859 1 77 257 VAL A O 1
ATOM 2058 N N . GLU A 1 258 ? -13.273 -11.305 -21.547 1 83.69 258 GLU A N 1
ATOM 2059 C CA . GLU A 1 258 ? -13.906 -11.875 -20.359 1 83.69 258 GLU A CA 1
ATOM 2060 C C . GLU A 1 258 ? -14.055 -10.836 -19.25 1 83.69 258 GLU A C 1
ATOM 2062 O O . GLU A 1 258 ? -15.102 -10.75 -18.609 1 83.69 258 GLU A O 1
ATOM 2067 N N . LYS A 1 259 ? -13.102 -10.062 -19.141 1 86 259 LYS A N 1
ATOM 2068 C CA . LYS A 1 259 ? -13.141 -9.016 -18.125 1 86 259 LYS A CA 1
ATOM 2069 C C . LYS A 1 259 ? -14.133 -7.922 -18.5 1 86 259 LYS A C 1
ATOM 2071 O O . LYS A 1 259 ? -14.797 -7.352 -17.625 1 86 259 LYS A O 1
ATOM 2076 N N . ALA A 1 260 ? -14.195 -7.676 -19.75 1 86.12 260 ALA A N 1
ATOM 2077 C CA . ALA A 1 260 ? -15.148 -6.688 -20.219 1 86.12 260 ALA A CA 1
ATOM 2078 C C . ALA A 1 260 ? -16.578 -7.156 -20 1 86.12 260 ALA A C 1
ATOM 2080 O O . ALA A 1 260 ? -17.453 -6.367 -19.609 1 86.12 260 ALA A O 1
ATOM 2081 N N . LYS A 1 261 ? -16.75 -8.398 -20.266 1 87.62 261 LYS A N 1
ATOM 2082 C CA . LYS A 1 261 ? -18.062 -8.969 -20.047 1 87.62 261 LYS A CA 1
ATOM 2083 C C . LYS A 1 261 ? -18.438 -8.945 -18.562 1 87.62 261 LYS A C 1
ATOM 2085 O O . LYS A 1 261 ? -19.578 -8.664 -18.203 1 87.62 261 LYS A O 1
ATOM 2090 N N . LYS A 1 262 ? -17.484 -9.242 -17.797 1 90.69 262 LYS A N 1
ATOM 2091 C CA . LYS A 1 262 ? -17.703 -9.219 -16.344 1 90.69 262 LYS A CA 1
ATOM 2092 C C . LYS A 1 262 ? -18.094 -7.82 -15.875 1 90.69 262 LYS A C 1
ATOM 2094 O O . LYS A 1 262 ? -18.984 -7.672 -15.031 1 90.69 262 LYS A O 1
ATOM 2099 N N . LEU A 1 263 ? -17.469 -6.84 -16.375 1 90.88 263 LEU A N 1
ATOM 2100 C CA . LEU A 1 263 ? -17.781 -5.453 -16.047 1 90.88 263 LEU A CA 1
ATOM 2101 C C . LEU A 1 263 ? -19.203 -5.102 -16.469 1 90.88 263 LEU A C 1
ATOM 2103 O O . LEU A 1 263 ? -19.953 -4.461 -15.727 1 90.88 263 LEU A O 1
ATOM 2107 N N . LYS A 1 264 ? -19.547 -5.5 -17.641 1 89.81 264 LYS A N 1
ATOM 2108 C CA . LYS A 1 264 ? -20.859 -5.184 -18.188 1 89.81 264 LYS A CA 1
ATOM 2109 C C . LYS A 1 264 ? -21.969 -5.816 -17.344 1 89.81 264 LYS A C 1
ATOM 2111 O O . LYS A 1 264 ? -23.047 -5.238 -17.188 1 89.81 264 LYS A O 1
ATOM 2116 N N . LYS A 1 265 ? -21.688 -6.906 -16.75 1 91.88 265 LYS A N 1
ATOM 2117 C CA . LYS A 1 265 ? -22.672 -7.637 -15.969 1 91.88 265 LYS A CA 1
ATOM 2118 C C . LYS A 1 265 ? -22.703 -7.148 -14.523 1 91.88 265 LYS A C 1
ATOM 2120 O O . LYS A 1 265 ? -23.641 -7.441 -13.781 1 91.88 265 LYS A O 1
ATOM 2125 N N . SER A 1 266 ? -21.766 -6.379 -14.211 1 91.12 266 SER A N 1
ATOM 2126 C CA . SER A 1 266 ? -21.656 -5.926 -12.82 1 91.12 266 SER A CA 1
ATOM 2127 C C . SER A 1 266 ? -22.734 -4.891 -12.508 1 91.12 266 SER A C 1
ATOM 2129 O O . SER A 1 266 ? -23.25 -4.227 -13.406 1 91.12 266 SER A O 1
ATOM 2131 N N . LYS A 1 267 ? -23.156 -4.777 -11.25 1 91.88 267 LYS A N 1
ATOM 2132 C CA . LYS A 1 267 ? -24.125 -3.775 -10.812 1 91.88 267 LYS A CA 1
ATOM 2133 C C . LYS A 1 267 ? -23.562 -2.365 -10.961 1 91.88 267 LYS A C 1
ATOM 2135 O O . LYS A 1 267 ? -24.312 -1.408 -11.156 1 91.88 267 LYS A O 1
ATOM 2140 N N . GLU A 1 268 ? -22.266 -2.205 -10.906 1 89.56 268 GLU A N 1
ATOM 2141 C CA . GLU A 1 268 ? -21.578 -0.919 -10.945 1 89.56 268 GLU A CA 1
ATOM 2142 C C . GLU A 1 268 ? -21.625 -0.301 -12.336 1 89.56 268 GLU A C 1
ATOM 2144 O O . GLU A 1 268 ? -21.688 0.923 -12.477 1 89.56 268 GLU A O 1
ATOM 2149 N N . TYR A 1 269 ? -21.781 -1.116 -13.344 1 90.19 269 TYR A N 1
ATOM 2150 C CA . TYR A 1 269 ? -21.672 -0.65 -14.719 1 90.19 269 TYR A CA 1
ATOM 2151 C C . TYR A 1 269 ? -22.797 0.318 -15.055 1 90.19 269 TYR A C 1
ATOM 2153 O O . TYR A 1 269 ? -22.578 1.323 -15.742 1 90.19 269 TYR A O 1
ATOM 2161 N N . LYS A 1 270 ? -23.922 0.087 -14.516 1 90.31 270 LYS A N 1
ATOM 2162 C CA . LYS A 1 270 ? -25.109 0.879 -14.852 1 90.31 270 LYS A CA 1
ATOM 2163 C C . LYS A 1 270 ? -24.969 2.309 -14.328 1 90.31 270 LYS A C 1
ATOM 2165 O O . LYS A 1 270 ? -25.516 3.24 -14.922 1 90.31 270 LYS A O 1
ATOM 2170 N N . THR A 1 271 ? -24.188 2.488 -13.344 1 92.62 271 THR A N 1
ATOM 2171 C CA . THR A 1 271 ? -24.141 3.795 -12.695 1 92.62 271 THR A CA 1
ATOM 2172 C C . THR A 1 271 ? -22.875 4.547 -13.094 1 92.62 271 THR A C 1
ATOM 2174 O O . THR A 1 271 ? -22.641 5.672 -12.641 1 92.62 271 THR A O 1
ATOM 2177 N N . LEU A 1 272 ? -22.109 4.02 -13.953 1 93.62 272 LEU A N 1
ATOM 2178 C CA . LEU A 1 272 ? -20.891 4.676 -14.398 1 93.62 272 LEU A CA 1
ATOM 2179 C C . LEU A 1 272 ? -21.203 5.875 -15.289 1 93.62 272 LEU A C 1
ATOM 2181 O O . LEU A 1 272 ? -22.188 5.863 -16.016 1 93.62 272 LEU A O 1
ATOM 2185 N N . SER A 1 273 ? -20.422 6.84 -15.188 1 93.88 273 SER A N 1
ATOM 2186 C CA . SER A 1 273 ? -20.578 8 -16.047 1 93.88 273 SER A CA 1
ATOM 2187 C C . SER A 1 273 ? -20.312 7.648 -17.516 1 93.88 273 SER A C 1
ATOM 2189 O O . SER A 1 273 ? -19.625 6.668 -17.797 1 93.88 273 SER A O 1
ATOM 2191 N N . ASP A 1 274 ? -20.781 8.453 -18.391 1 92.25 274 ASP A N 1
ATOM 2192 C CA . ASP A 1 274 ? -20.562 8.25 -19.828 1 92.25 274 ASP A CA 1
ATOM 2193 C C . ASP A 1 274 ? -19.094 8.398 -20.188 1 92.25 274 ASP A C 1
ATOM 2195 O O . ASP A 1 274 ? -18.594 7.699 -21.078 1 92.25 274 ASP A O 1
ATOM 2199 N N . ALA A 1 275 ? -18.516 9.273 -19.516 1 92.19 275 ALA A N 1
ATOM 2200 C CA . ALA A 1 275 ? -17.094 9.484 -19.781 1 92.19 275 ALA A CA 1
ATOM 2201 C C . ALA A 1 275 ? -16.281 8.227 -19.484 1 92.19 275 ALA A C 1
ATOM 2203 O O . ALA A 1 275 ? -15.391 7.859 -20.266 1 92.19 275 ALA A O 1
ATOM 2204 N N . THR A 1 276 ? -16.594 7.633 -18.375 1 91.94 276 THR A N 1
ATOM 2205 C CA . THR A 1 276 ? -15.883 6.418 -17.984 1 91.94 276 THR A CA 1
ATOM 2206 C C . THR A 1 276 ? -16.219 5.27 -18.938 1 91.94 276 THR A C 1
ATOM 2208 O O . THR A 1 276 ? -15.344 4.496 -19.328 1 91.94 276 THR A O 1
ATOM 2211 N N . LYS A 1 277 ? -17.469 5.145 -19.344 1 90.88 277 LYS A N 1
ATOM 2212 C CA . LYS A 1 277 ? -17.859 4.109 -20.297 1 90.88 277 LYS A CA 1
ATOM 2213 C C . LYS A 1 277 ? -17.141 4.27 -21.625 1 90.88 277 LYS A C 1
ATOM 2215 O O . LYS A 1 277 ? -16.734 3.279 -22.25 1 90.88 277 LYS A O 1
ATOM 2220 N N . LEU A 1 278 ? -16.969 5.457 -21.953 1 90 278 LEU A N 1
ATOM 2221 C CA . LEU A 1 278 ? -16.266 5.742 -23.203 1 90 278 LEU A CA 1
ATOM 2222 C C . LEU A 1 278 ? -14.805 5.309 -23.125 1 90 278 LEU A C 1
ATOM 2224 O O . LEU A 1 278 ? -14.258 4.762 -24.078 1 90 278 LEU A O 1
ATOM 2228 N N . LYS A 1 279 ? -14.203 5.555 -22.016 1 88.06 279 LYS A N 1
ATOM 2229 C CA . LYS A 1 279 ? -12.805 5.156 -21.828 1 88.06 279 LYS A CA 1
ATOM 2230 C C . LYS A 1 279 ? -12.656 3.639 -21.922 1 88.06 279 LYS A C 1
ATOM 2232 O O . LYS A 1 279 ? -11.695 3.137 -22.5 1 88.06 279 LYS A O 1
ATOM 2237 N N . VAL A 1 280 ? -13.586 2.982 -21.359 1 87 280 VAL A N 1
ATOM 2238 C CA . VAL A 1 280 ? -13.578 1.524 -21.391 1 87 280 VAL A CA 1
ATOM 2239 C C . VAL A 1 280 ? -13.781 1.04 -22.828 1 87 280 VAL A C 1
ATOM 2241 O O . VAL A 1 280 ? -13.094 0.12 -23.281 1 87 280 VAL A O 1
ATOM 2244 N N . TYR A 1 281 ? -14.664 1.712 -23.438 1 83.62 281 TYR A N 1
ATOM 2245 C CA . TYR A 1 281 ? -14.953 1.37 -24.828 1 83.62 281 TYR A CA 1
ATOM 2246 C C . TYR A 1 281 ? -13.711 1.554 -25.703 1 83.62 281 TYR A C 1
ATOM 2248 O O . TYR A 1 281 ? -13.383 0.685 -26.516 1 83.62 281 TYR A O 1
ATOM 2256 N N . GLU A 1 282 ? -13.148 2.613 -25.531 1 83.31 282 GLU A N 1
ATOM 2257 C CA . GLU A 1 282 ? -11.945 2.91 -26.312 1 83.31 282 GLU A CA 1
ATOM 2258 C C . GLU A 1 282 ? -10.859 1.875 -26.047 1 83.31 282 GLU A C 1
ATOM 2260 O O . GLU A 1 282 ? -10.148 1.474 -26.984 1 83.31 282 GLU A O 1
ATOM 2265 N N . ARG A 1 283 ? -10.766 1.461 -24.906 1 79.5 283 ARG A N 1
ATOM 2266 C CA . ARG A 1 283 ? -9.781 0.444 -24.547 1 79.5 283 ARG A CA 1
ATOM 2267 C C . ARG A 1 283 ? -10.109 -0.889 -25.203 1 79.5 283 ARG A C 1
ATOM 2269 O O . ARG A 1 283 ? -9.211 -1.568 -25.719 1 79.5 283 ARG A O 1
ATOM 2276 N N . LEU A 1 284 ? -11.328 -1.221 -25.203 1 77.88 284 LEU A N 1
ATOM 2277 C CA . LEU A 1 284 ? -11.766 -2.482 -25.781 1 77.88 284 LEU A CA 1
ATOM 2278 C C . LEU A 1 284 ? -11.57 -2.48 -27.297 1 77.88 284 LEU A C 1
ATOM 2280 O O . LEU A 1 284 ? -11.195 -3.502 -27.875 1 77.88 284 LEU A O 1
ATOM 2284 N N . MET A 1 285 ? -11.766 -1.407 -27.859 1 75.94 285 MET A N 1
ATOM 2285 C CA . MET A 1 285 ? -11.625 -1.298 -29.312 1 75.94 285 MET A CA 1
ATOM 2286 C C . MET A 1 285 ? -10.172 -1.485 -29.734 1 75.94 285 MET A C 1
ATOM 2288 O O . MET A 1 285 ? -9.898 -1.958 -30.844 1 75.94 285 MET A O 1
ATOM 2292 N N . ASN A 1 286 ? -9.32 -1.164 -28.844 1 66.81 286 ASN A N 1
ATOM 2293 C CA . ASN A 1 286 ? -7.906 -1.335 -29.141 1 66.81 286 ASN A CA 1
ATOM 2294 C C . ASN A 1 286 ? -7.516 -2.811 -29.188 1 66.81 286 ASN A C 1
ATOM 2296 O O . ASN A 1 286 ? -6.52 -3.174 -29.812 1 66.81 286 ASN A O 1
ATOM 2300 N N . PHE A 1 287 ? -8.32 -3.607 -28.562 1 61.19 287 PHE A N 1
ATOM 2301 C CA . PHE A 1 287 ? -8.016 -5.031 -28.516 1 61.19 287 PHE A CA 1
ATOM 2302 C C . PHE A 1 287 ? -8.75 -5.781 -29.625 1 61.19 287 PHE A C 1
ATOM 2304 O O . PHE A 1 287 ? -8.398 -6.914 -29.953 1 61.19 287 PHE A O 1
ATOM 2311 N N . ILE A 1 288 ? -9.734 -5.18 -30.172 1 55.34 288 ILE A N 1
ATOM 2312 C CA . ILE A 1 288 ? -10.43 -5.836 -31.281 1 55.34 288 ILE A CA 1
ATOM 2313 C C . ILE A 1 288 ? -9.828 -5.383 -32.594 1 55.34 288 ILE A C 1
ATOM 2315 O O . ILE A 1 288 ? -9.562 -4.195 -32.812 1 55.34 288 ILE A O 1
ATOM 2319 N N . MET B 1 1 ? 14.055 11.297 -13.586 1 73.62 1 MET B N 1
ATOM 2320 C CA . MET B 1 1 ? 15.305 10.562 -13.43 1 73.62 1 MET B CA 1
ATOM 2321 C C . MET B 1 1 ? 15.227 9.203 -14.117 1 73.62 1 MET B C 1
ATOM 2323 O O . MET B 1 1 ? 14.156 8.594 -14.172 1 73.62 1 MET B O 1
ATOM 2327 N N . MET B 1 2 ? 16.344 8.812 -14.727 1 77.94 2 MET B N 1
ATOM 2328 C CA . MET B 1 2 ? 16.375 7.547 -15.453 1 77.94 2 MET B CA 1
ATOM 2329 C C . MET B 1 2 ? 17.094 6.473 -14.641 1 77.94 2 MET B C 1
ATOM 2331 O O . MET B 1 2 ? 18.062 6.758 -13.938 1 77.94 2 MET B O 1
ATOM 2335 N N . GLY B 1 3 ? 16.312 5.312 -14.695 1 79.31 3 GLY B N 1
ATOM 2336 C CA . GLY B 1 3 ? 16.938 4.176 -14.031 1 79.31 3 GLY B CA 1
ATOM 2337 C C . GLY B 1 3 ? 17.922 3.43 -14.906 1 79.31 3 GLY B C 1
ATOM 2338 O O . GLY B 1 3 ? 18.234 3.873 -16.016 1 79.31 3 GLY B O 1
ATOM 2339 N N . GLU B 1 4 ? 18.453 2.406 -14.383 1 82.69 4 GLU B N 1
ATOM 2340 C CA . GLU B 1 4 ? 19.375 1.539 -15.125 1 82.69 4 GLU B CA 1
ATOM 2341 C C . GLU B 1 4 ? 18.625 0.717 -16.172 1 82.69 4 GLU B C 1
ATOM 2343 O O . GLU B 1 4 ? 17.516 0.235 -15.914 1 82.69 4 GLU B O 1
ATOM 2348 N N . ALA B 1 5 ? 19.281 0.658 -17.281 1 86.12 5 ALA B N 1
ATOM 2349 C CA . ALA B 1 5 ? 18.672 -0.117 -18.375 1 86.12 5 ALA B CA 1
ATOM 2350 C C . ALA B 1 5 ? 18.562 -1.59 -17.984 1 86.12 5 ALA B C 1
ATOM 2352 O O . ALA B 1 5 ? 19.469 -2.152 -17.359 1 86.12 5 ALA B O 1
ATOM 2353 N N . ILE B 1 6 ? 17.484 -2.15 -18.297 1 85.88 6 ILE B N 1
ATOM 2354 C CA . ILE B 1 6 ? 17.219 -3.568 -18.078 1 85.88 6 ILE B CA 1
ATOM 2355 C C . ILE B 1 6 ? 17.203 -4.312 -19.406 1 85.88 6 ILE B C 1
ATOM 2357 O O . ILE B 1 6 ? 16.375 -4.016 -20.281 1 85.88 6 ILE B O 1
ATOM 2361 N N . GLU B 1 7 ? 18.078 -5.176 -19.516 1 89.38 7 GLU B N 1
ATOM 2362 C CA . GLU B 1 7 ? 18.219 -5.895 -20.781 1 89.38 7 GLU B CA 1
ATOM 2363 C C . GLU B 1 7 ? 17.781 -7.352 -20.641 1 89.38 7 GLU B C 1
ATOM 2365 O O . GLU B 1 7 ? 18.156 -8.031 -19.688 1 89.38 7 GLU B O 1
ATOM 2370 N N . PHE B 1 8 ? 16.969 -7.793 -21.469 1 88.56 8 PHE B N 1
ATOM 2371 C CA . PHE B 1 8 ? 16.562 -9.188 -21.578 1 88.56 8 PHE B CA 1
ATOM 2372 C C . PHE B 1 8 ? 16.922 -9.742 -22.953 1 88.56 8 PHE B C 1
ATOM 2374 O O . PHE B 1 8 ? 16.797 -9.055 -23.953 1 88.56 8 PHE B O 1
ATOM 2381 N N . LYS B 1 9 ? 17.531 -10.875 -23.031 1 90.56 9 LYS B N 1
ATOM 2382 C CA . LYS B 1 9 ? 17.797 -11.617 -24.25 1 90.56 9 LYS B CA 1
ATOM 2383 C C . LYS B 1 9 ? 17.234 -13.031 -24.172 1 90.56 9 LYS B C 1
ATOM 2385 O O . LYS B 1 9 ? 17.625 -13.82 -23.312 1 90.56 9 LYS B O 1
ATOM 2390 N N . SER B 1 10 ? 16.344 -13.25 -25.078 1 90.12 10 SER B N 1
ATOM 2391 C CA . SER B 1 10 ? 15.734 -14.57 -25.031 1 90.12 10 SER B CA 1
ATOM 2392 C C . SER B 1 10 ? 16.531 -15.578 -25.875 1 90.12 10 SER B C 1
ATOM 2394 O O . SER B 1 10 ? 17.375 -15.188 -26.688 1 90.12 10 SER B O 1
ATOM 2396 N N . GLY B 1 11 ? 16.281 -16.875 -25.547 1 88.69 11 GLY B N 1
ATOM 2397 C CA . GLY B 1 11 ? 16.688 -17.891 -26.516 1 88.69 11 GLY B CA 1
ATOM 2398 C C . GLY B 1 11 ? 15.773 -17.953 -27.734 1 88.69 11 GLY B C 1
ATOM 2399 O O . GLY B 1 11 ? 14.977 -17.047 -27.969 1 88.69 11 GLY B O 1
ATOM 2400 N N . THR B 1 12 ? 16.078 -18.906 -28.594 1 89.94 12 THR B N 1
ATOM 2401 C CA . THR B 1 12 ? 15.195 -19.141 -29.719 1 89.94 12 THR B CA 1
ATOM 2402 C C . THR B 1 12 ? 14.086 -20.125 -29.344 1 89.94 12 THR B C 1
ATOM 2404 O O . THR B 1 12 ? 14.352 -21.203 -28.812 1 89.94 12 THR B O 1
ATOM 2407 N N . TYR B 1 13 ? 12.875 -19.703 -29.625 1 90.62 13 TYR B N 1
ATOM 2408 C CA . TYR B 1 13 ? 11.727 -20.547 -29.297 1 90.62 13 TYR B CA 1
ATOM 2409 C C . TYR B 1 13 ? 10.945 -20.906 -30.562 1 90.62 13 TYR B C 1
ATOM 2411 O O . TYR B 1 13 ? 10.812 -20.078 -31.469 1 90.62 13 TYR B O 1
ATOM 2419 N N . LEU B 1 14 ? 10.469 -22.094 -30.578 1 89.38 14 LEU B N 1
ATOM 2420 C CA . LEU B 1 14 ? 9.547 -22.484 -31.625 1 89.38 14 LEU B CA 1
ATOM 2421 C C . LEU B 1 14 ? 8.109 -22.125 -31.266 1 89.38 14 LEU B C 1
ATOM 2423 O O . LEU B 1 14 ? 7.574 -22.609 -30.266 1 89.38 14 LEU B O 1
ATOM 2427 N N . VAL B 1 15 ? 7.582 -21.234 -32 1 89.06 15 VAL B N 1
ATOM 2428 C CA . VAL B 1 15 ? 6.211 -20.797 -31.75 1 89.06 15 VAL B CA 1
ATOM 2429 C C . VAL B 1 15 ? 5.27 -21.453 -32.75 1 89.06 15 VAL B C 1
ATOM 2431 O O . VAL B 1 15 ? 5.484 -21.344 -33.969 1 89.06 15 VAL B O 1
ATOM 2434 N N . ASN B 1 16 ? 4.309 -22.156 -32.25 1 89.38 16 ASN B N 1
ATOM 2435 C CA . ASN B 1 16 ? 3.314 -22.797 -33.094 1 89.38 16 ASN B CA 1
ATOM 2436 C C . ASN B 1 16 ? 1.894 -22.5 -32.625 1 89.38 16 ASN B C 1
ATOM 2438 O O . ASN B 1 16 ? 1.668 -21.516 -31.906 1 89.38 16 ASN B O 1
ATOM 2442 N N . THR B 1 17 ? 0.933 -23.25 -33.094 1 86.19 17 THR B N 1
ATOM 2443 C CA . THR B 1 17 ? -0.472 -22.969 -32.844 1 86.19 17 THR B CA 1
ATOM 2444 C C . THR B 1 17 ? -0.843 -23.344 -31.406 1 86.19 17 THR B C 1
ATOM 2446 O O . THR B 1 17 ? -1.908 -22.953 -30.922 1 86.19 17 THR B O 1
ATOM 2449 N N . ALA B 1 18 ? 0.016 -23.906 -30.656 1 80.31 18 ALA B N 1
ATOM 2450 C CA . ALA B 1 18 ? -0.291 -24.375 -29.297 1 80.31 18 ALA B CA 1
ATOM 2451 C C . ALA B 1 18 ? 0.439 -23.531 -28.25 1 80.31 18 ALA B C 1
ATOM 2453 O O . ALA B 1 18 ? 0.196 -23.672 -27.047 1 80.31 18 ALA B O 1
ATOM 2454 N N . ALA B 1 19 ? 1.186 -22.625 -28.844 1 68.31 19 ALA B N 1
ATOM 2455 C CA . ALA B 1 19 ? 2.148 -22.125 -27.875 1 68.31 19 ALA B CA 1
ATOM 2456 C C . ALA B 1 19 ? 1.5 -21.094 -26.938 1 68.31 19 ALA B C 1
ATOM 2458 O O . ALA B 1 19 ? 0.564 -20.406 -27.328 1 68.31 19 ALA B O 1
ATOM 2459 N N . GLY B 1 20 ? 1.767 -21.031 -25.781 1 78.81 20 GLY B N 1
ATOM 2460 C CA . GLY B 1 20 ? 1.415 -20.25 -24.609 1 78.81 20 GLY B CA 1
ATOM 2461 C C . GLY B 1 20 ? 2.541 -19.359 -24.141 1 78.81 20 GLY B C 1
ATOM 2462 O O . GLY B 1 20 ? 3.219 -18.719 -24.953 1 78.81 20 GLY B O 1
ATOM 2463 N N . ILE B 1 21 ? 2.842 -19.359 -22.891 1 86.31 21 ILE B N 1
ATOM 2464 C CA . ILE B 1 21 ? 3.957 -18.625 -22.297 1 86.31 21 ILE B CA 1
ATOM 2465 C C . ILE B 1 21 ? 5.277 -19.234 -22.766 1 86.31 21 ILE B C 1
ATOM 2467 O O . ILE B 1 21 ? 5.539 -20.422 -22.562 1 86.31 21 ILE B O 1
ATOM 2471 N N . LEU B 1 22 ? 6.062 -18.422 -23.5 1 87.06 22 LEU B N 1
ATOM 2472 C CA . LEU B 1 22 ? 7.332 -18.875 -24.062 1 87.06 22 LEU B CA 1
ATOM 2473 C C . LEU B 1 22 ? 8.477 -18.625 -23.078 1 87.06 22 LEU B C 1
ATOM 2475 O O . LEU B 1 22 ? 9.406 -19.438 -23 1 87.06 22 LEU B O 1
ATOM 2479 N N . ASP B 1 23 ? 8.391 -17.438 -22.469 1 88.06 23 ASP B N 1
ATOM 2480 C CA . ASP B 1 23 ? 9.484 -17.062 -21.578 1 88.06 23 ASP B CA 1
ATOM 2481 C C . ASP B 1 23 ? 9.008 -16.125 -20.484 1 88.06 23 ASP B C 1
ATOM 2483 O O . ASP B 1 23 ? 8.102 -15.312 -20.703 1 88.06 23 ASP B O 1
ATOM 2487 N N . THR B 1 24 ? 9.398 -16.312 -19.219 1 90.06 24 THR B N 1
ATOM 2488 C CA . THR B 1 24 ? 9.211 -15.406 -18.094 1 90.06 24 THR B CA 1
ATOM 2489 C C . THR B 1 24 ? 10.547 -15.055 -17.453 1 90.06 24 THR B C 1
ATOM 2491 O O . THR B 1 24 ? 11.273 -15.945 -17 1 90.06 24 THR B O 1
ATOM 2494 N N . ARG B 1 25 ? 10.859 -13.836 -17.5 1 88.19 25 ARG B N 1
ATOM 2495 C CA . ARG B 1 25 ? 12.141 -13.414 -16.938 1 88.19 25 ARG B CA 1
ATOM 2496 C C . ARG B 1 25 ? 11.953 -12.258 -15.969 1 88.19 25 ARG B C 1
ATOM 2498 O O . ARG B 1 25 ? 11.039 -11.453 -16.125 1 88.19 25 ARG B O 1
ATOM 2505 N N . THR B 1 26 ? 12.727 -12.305 -14.93 1 87.62 26 THR B N 1
ATOM 2506 C CA . THR B 1 26 ? 12.719 -11.227 -13.953 1 87.62 26 THR B CA 1
ATOM 2507 C C . THR B 1 26 ? 14.125 -10.648 -13.773 1 87.62 26 THR B C 1
ATOM 2509 O O . THR B 1 26 ? 15.086 -11.391 -13.602 1 87.62 26 THR B O 1
ATOM 2512 N N . LYS B 1 27 ? 14.258 -9.305 -13.969 1 84.62 27 LYS B N 1
ATOM 2513 C CA . LYS B 1 27 ? 15.5 -8.578 -13.727 1 84.62 27 LYS B CA 1
ATOM 2514 C C . LYS B 1 27 ? 15.227 -7.242 -13.039 1 84.62 27 LYS B C 1
ATOM 2516 O O . LYS B 1 27 ? 14.398 -6.461 -13.508 1 84.62 27 LYS B O 1
ATOM 2521 N N . ASN B 1 28 ? 15.953 -6.953 -11.969 1 78.19 28 ASN B N 1
ATOM 2522 C CA . ASN B 1 28 ? 15.828 -5.711 -11.211 1 78.19 28 ASN B CA 1
ATOM 2523 C C . ASN B 1 28 ? 14.375 -5.438 -10.82 1 78.19 28 ASN B C 1
ATOM 2525 O O . ASN B 1 28 ? 13.891 -4.316 -10.969 1 78.19 28 ASN B O 1
ATOM 2529 N N . GLY B 1 29 ? 13.688 -6.547 -10.508 1 74.38 29 GLY B N 1
ATOM 2530 C CA . GLY B 1 29 ? 12.32 -6.426 -10.023 1 74.38 29 GLY B CA 1
ATOM 2531 C C . GLY B 1 29 ? 11.297 -6.348 -11.141 1 74.38 29 GLY B C 1
ATOM 2532 O O . GLY B 1 29 ? 10.094 -6.289 -10.883 1 74.38 29 GLY B O 1
ATOM 2533 N N . ILE B 1 30 ? 11.75 -6.293 -12.344 1 80.19 30 ILE B N 1
ATOM 2534 C CA . ILE B 1 30 ? 10.836 -6.211 -13.477 1 80.19 30 ILE B CA 1
ATOM 2535 C C . ILE B 1 30 ? 10.664 -7.594 -14.102 1 80.19 30 ILE B C 1
ATOM 2537 O O . ILE B 1 30 ? 11.648 -8.234 -14.484 1 80.19 30 ILE B O 1
ATOM 2541 N N . THR B 1 31 ? 9.477 -7.98 -14.117 1 85.88 31 THR B N 1
ATOM 2542 C CA . THR B 1 31 ? 9.164 -9.273 -14.719 1 85.88 31 THR B CA 1
ATOM 2543 C C . THR B 1 31 ? 8.531 -9.094 -16.094 1 85.88 31 THR B C 1
ATOM 2545 O O . THR B 1 31 ? 7.602 -8.297 -16.266 1 85.88 31 THR B O 1
ATOM 2548 N N . CYS B 1 32 ? 9.078 -9.766 -17.016 1 86.44 32 CYS B N 1
ATOM 2549 C CA . CYS B 1 32 ? 8.555 -9.773 -18.375 1 86.44 32 CYS B CA 1
ATOM 2550 C C . CYS B 1 32 ? 8.039 -11.156 -18.75 1 86.44 32 CYS B C 1
ATOM 2552 O O . CYS B 1 32 ? 8.766 -12.148 -18.641 1 86.44 32 CYS B O 1
ATOM 2554 N N . VAL B 1 33 ? 6.828 -11.242 -19.156 1 88.19 33 VAL B N 1
ATOM 2555 C CA . VAL B 1 33 ? 6.227 -12.484 -19.641 1 88.19 33 VAL B CA 1
ATOM 2556 C C . VAL B 1 33 ? 5.992 -12.391 -21.141 1 88.19 33 VAL B C 1
ATOM 2558 O O . VAL B 1 33 ? 5.309 -11.484 -21.625 1 88.19 33 VAL B O 1
ATOM 2561 N N . TRP B 1 34 ? 6.582 -13.32 -21.812 1 88.56 34 TRP B N 1
ATOM 2562 C CA . TRP B 1 34 ? 6.461 -13.367 -23.266 1 88.56 34 TRP B CA 1
ATOM 2563 C C . TRP B 1 34 ? 5.555 -14.516 -23.703 1 88.56 34 TRP B C 1
ATOM 2565 O O . TRP B 1 34 ? 5.777 -15.664 -23.312 1 88.56 34 TRP B O 1
ATOM 2575 N N . ARG B 1 35 ? 4.59 -14.102 -24.531 1 88.69 35 ARG B N 1
ATOM 2576 C CA . ARG B 1 35 ? 3.686 -15.086 -25.125 1 88.69 35 ARG B CA 1
ATOM 2577 C C . ARG B 1 35 ? 3.725 -15.031 -26.641 1 88.69 35 ARG B C 1
ATOM 2579 O O . ARG B 1 35 ? 3.873 -13.953 -27.234 1 88.69 35 ARG B O 1
ATOM 2586 N N . GLY B 1 36 ? 3.621 -16.203 -27.266 1 87.38 36 GLY B N 1
ATOM 2587 C CA . GLY B 1 36 ? 3.568 -16.297 -28.719 1 87.38 36 GLY B CA 1
ATOM 2588 C C . GLY B 1 36 ? 2.635 -17.391 -29.203 1 87.38 36 GLY B C 1
ATOM 2589 O O . GLY B 1 36 ? 2.531 -18.453 -28.578 1 87.38 36 GLY B O 1
ATOM 2590 N N . ILE B 1 37 ? 1.944 -17.016 -30.328 1 88.06 37 ILE B N 1
ATOM 2591 C CA . ILE B 1 37 ? 1.06 -18.016 -30.906 1 88.06 37 ILE B CA 1
ATOM 2592 C C . ILE B 1 37 ? 0.898 -17.75 -32.406 1 88.06 37 ILE B C 1
ATOM 2594 O O . ILE B 1 37 ? 0.928 -16.594 -32.844 1 88.06 37 ILE B O 1
ATOM 2598 N N . VAL B 1 38 ? 0.807 -18.781 -33.156 1 87.12 38 VAL B N 1
ATOM 2599 C CA . VAL B 1 38 ? 0.478 -18.672 -34.562 1 87.12 38 VAL B CA 1
ATOM 2600 C C . VAL B 1 38 ? -1.024 -18.859 -34.75 1 87.12 38 VAL B C 1
ATOM 2602 O O . VAL B 1 38 ? -1.594 -19.859 -34.312 1 87.12 38 VAL B O 1
ATOM 2605 N N . ASP B 1 39 ? -1.564 -17.875 -35.344 1 86.38 39 ASP B N 1
ATOM 2606 C CA . ASP B 1 39 ? -3.012 -17.953 -35.5 1 86.38 39 ASP B CA 1
ATOM 2607 C C . ASP B 1 39 ? -3.373 -18.812 -36.719 1 86.38 39 ASP B C 1
ATOM 2609 O O . ASP B 1 39 ? -2.494 -19.391 -37.344 1 86.38 39 ASP B O 1
ATOM 2613 N N . GLN B 1 40 ? -4.68 -18.906 -36.969 1 84.19 40 GLN B N 1
ATOM 2614 C CA . GLN B 1 40 ? -5.18 -19.781 -38.031 1 84.19 40 GLN B CA 1
ATOM 2615 C C . GLN B 1 40 ? -4.734 -19.297 -39.406 1 84.19 40 GLN B C 1
ATOM 2617 O O . GLN B 1 40 ? -4.664 -20.078 -40.344 1 84.19 40 GLN B O 1
ATOM 2622 N N . SER B 1 41 ? -4.438 -18.016 -39.562 1 83.75 41 SER B N 1
ATOM 2623 C CA . SER B 1 41 ? -4 -17.453 -40.812 1 83.75 41 SER B CA 1
ATOM 2624 C C . SER B 1 41 ? -2.492 -17.594 -41 1 83.75 41 SER B C 1
ATOM 2626 O O . SER B 1 41 ? -1.934 -17.109 -42 1 83.75 41 SER B O 1
ATOM 2628 N N . GLY B 1 42 ? -1.908 -18.234 -40.031 1 81.88 42 GLY B N 1
ATOM 2629 C CA . GLY B 1 42 ? -0.47 -18.438 -40.094 1 81.88 42 GLY B CA 1
ATOM 2630 C C . GLY B 1 42 ? 0.331 -17.219 -39.688 1 81.88 42 GLY B C 1
ATOM 2631 O O . GLY B 1 42 ? 1.5 -17.094 -40.062 1 81.88 42 GLY B O 1
ATOM 2632 N N . LYS B 1 43 ? -0.368 -16.359 -38.969 1 85.69 43 LYS B N 1
ATOM 2633 C CA . LYS B 1 43 ? 0.327 -15.164 -38.5 1 85.69 43 LYS B CA 1
ATOM 2634 C C . LYS B 1 43 ? 0.845 -15.359 -37.062 1 85.69 43 LYS B C 1
ATOM 2636 O O . LYS B 1 43 ? 0.173 -15.977 -36.25 1 85.69 43 LYS B O 1
ATOM 2641 N N . LEU B 1 44 ? 2.078 -14.867 -36.844 1 84.56 44 LEU B N 1
ATOM 2642 C CA . LEU B 1 44 ? 2.717 -14.938 -35.531 1 84.56 44 LEU B CA 1
ATOM 2643 C C . LEU B 1 44 ? 2.299 -13.766 -34.656 1 84.56 44 LEU B C 1
ATOM 2645 O O . LEU B 1 44 ? 2.48 -12.609 -35.031 1 84.56 44 LEU B O 1
ATOM 2649 N N . ASN B 1 45 ? 1.709 -14.109 -33.562 1 84.62 45 ASN B N 1
ATOM 2650 C CA . ASN B 1 45 ? 1.33 -13.102 -32.594 1 84.62 45 ASN B CA 1
ATOM 2651 C C . ASN B 1 45 ? 2.197 -13.188 -31.344 1 84.62 45 ASN B C 1
ATOM 2653 O O . ASN B 1 45 ? 2.213 -14.219 -30.656 1 84.62 45 ASN B O 1
ATOM 2657 N N . CYS B 1 46 ? 2.896 -12.062 -31.078 1 83.81 46 CYS B N 1
ATOM 2658 C CA . CYS B 1 46 ? 3.732 -12 -29.875 1 83.81 46 CYS B CA 1
ATOM 2659 C C . CYS B 1 46 ? 3.197 -10.961 -28.906 1 83.81 46 CYS B C 1
ATOM 2661 O O . CYS B 1 46 ? 2.748 -9.891 -29.312 1 83.81 46 CYS B O 1
ATOM 2663 N N . THR B 1 47 ? 3.191 -11.383 -27.625 1 83.88 47 THR B N 1
ATOM 2664 C CA . THR B 1 47 ? 2.744 -10.469 -26.578 1 83.88 47 THR B CA 1
ATOM 2665 C C . THR B 1 47 ? 3.748 -10.43 -25.438 1 83.88 47 THR B C 1
ATOM 2667 O O . THR B 1 47 ? 4.176 -11.477 -24.938 1 83.88 47 THR B O 1
ATOM 2670 N N . TRP B 1 48 ? 4.191 -9.258 -25.141 1 83.12 48 TRP B N 1
ATOM 2671 C CA . TRP B 1 48 ? 5.023 -9.055 -23.969 1 83.12 48 TRP B CA 1
ATOM 2672 C C . TRP B 1 48 ? 4.254 -8.297 -22.875 1 83.12 48 TRP B C 1
ATOM 2674 O O . TRP B 1 48 ? 3.727 -7.211 -23.125 1 83.12 48 TRP B O 1
ATOM 2684 N N . GLU B 1 49 ? 4.25 -8.922 -21.688 1 82.25 49 GLU B N 1
ATOM 2685 C CA . GLU B 1 49 ? 3.551 -8.328 -20.547 1 82.25 49 GLU B CA 1
ATOM 2686 C C . GLU B 1 49 ? 4.512 -8.023 -19.406 1 82.25 49 GLU B C 1
ATOM 2688 O O . GLU B 1 49 ? 5.406 -8.82 -19.109 1 82.25 49 GLU B O 1
ATOM 2693 N N . PHE B 1 50 ? 4.324 -6.836 -18.844 1 82.19 50 PHE B N 1
ATOM 2694 C CA . PHE B 1 50 ? 5.121 -6.43 -17.703 1 82.19 50 PHE B CA 1
ATOM 2695 C C . PHE B 1 50 ? 4.242 -6.258 -16.469 1 82.19 50 PHE B C 1
ATOM 2697 O O . PHE B 1 50 ? 3.082 -5.855 -16.578 1 82.19 50 PHE B O 1
ATOM 2704 N N . ASP B 1 51 ? 4.809 -6.629 -15.32 1 80.88 51 ASP B N 1
ATOM 2705 C CA . ASP B 1 51 ? 4.082 -6.469 -14.062 1 80.88 51 ASP B CA 1
ATOM 2706 C C . ASP B 1 51 ? 4.086 -5.008 -13.609 1 80.88 51 ASP B C 1
ATOM 2708 O O . ASP B 1 51 ? 4.93 -4.605 -12.805 1 80.88 51 ASP B O 1
ATOM 2712 N N . TRP B 1 52 ? 3.117 -4.312 -13.953 1 79.31 52 TRP B N 1
ATOM 2713 C CA . TRP B 1 52 ? 3.082 -2.873 -13.711 1 79.31 52 TRP B CA 1
ATOM 2714 C C . TRP B 1 52 ? 2.777 -2.57 -12.25 1 79.31 52 TRP B C 1
ATOM 2716 O O . TRP B 1 52 ? 3.193 -1.536 -11.727 1 79.31 52 TRP B O 1
ATOM 2726 N N . ASP B 1 53 ? 2.08 -3.424 -11.617 1 77.94 53 ASP B N 1
ATOM 2727 C CA . ASP B 1 53 ? 1.852 -3.211 -10.188 1 77.94 53 ASP B CA 1
ATOM 2728 C C . ASP B 1 53 ? 3.17 -3.178 -9.422 1 77.94 53 ASP B C 1
ATOM 2730 O O . ASP B 1 53 ? 3.377 -2.311 -8.57 1 77.94 53 ASP B O 1
ATOM 2734 N N . LYS B 1 54 ? 3.963 -4.059 -9.812 1 82.25 54 LYS B N 1
ATOM 2735 C CA . LYS B 1 54 ? 5.27 -4.109 -9.164 1 82.25 54 LYS B CA 1
ATOM 2736 C C . LYS B 1 54 ? 6.117 -2.896 -9.531 1 82.25 54 LYS B C 1
ATOM 2738 O O . LYS B 1 54 ? 6.809 -2.334 -8.68 1 82.25 54 LYS B O 1
ATOM 2743 N N . LEU B 1 55 ? 6.047 -2.52 -10.75 1 83 55 LEU B N 1
ATOM 2744 C CA . LEU B 1 55 ? 6.82 -1.378 -11.227 1 83 55 LEU B CA 1
ATOM 2745 C C . LEU B 1 55 ? 6.387 -0.098 -10.523 1 83 55 LEU B C 1
ATOM 2747 O O . LEU B 1 55 ? 7.23 0.715 -10.133 1 83 55 LEU B O 1
ATOM 2751 N N . GLU B 1 56 ? 5.141 -0.022 -10.352 1 80.81 56 GLU B N 1
ATOM 2752 C CA . GLU B 1 56 ? 4.613 1.156 -9.672 1 80.81 56 GLU B CA 1
ATOM 2753 C C . GLU B 1 56 ? 5.062 1.199 -8.211 1 80.81 56 GLU B C 1
ATOM 2755 O O . GLU B 1 56 ? 5.383 2.268 -7.688 1 80.81 56 GLU B O 1
ATOM 2760 N N . ARG B 1 57 ? 5.137 0.102 -7.59 1 83.06 57 ARG B N 1
ATOM 2761 C CA . ARG B 1 57 ? 5.602 0.029 -6.211 1 83.06 57 ARG B CA 1
ATOM 2762 C C . ARG B 1 57 ? 7.066 0.444 -6.102 1 83.06 57 ARG B C 1
ATOM 2764 O O . ARG B 1 57 ? 7.492 0.974 -5.074 1 83.06 57 ARG B O 1
ATOM 2771 N N . GLN B 1 58 ? 7.77 0.26 -7.215 1 85.06 58 GLN B N 1
ATOM 2772 C CA . GLN B 1 58 ? 9.18 0.639 -7.266 1 85.06 58 GLN B CA 1
ATOM 2773 C C . GLN B 1 58 ? 9.336 2.111 -7.633 1 85.06 58 GLN B C 1
ATOM 2775 O O . GLN B 1 58 ? 10.453 2.639 -7.625 1 85.06 58 GLN B O 1
ATOM 2780 N N . GLY B 1 59 ? 8.195 2.691 -7.938 1 82.88 59 GLY B N 1
ATOM 2781 C CA . GLY B 1 59 ? 8.227 4.109 -8.258 1 82.88 59 GLY B CA 1
ATOM 2782 C C . GLY B 1 59 ? 8.406 4.387 -9.742 1 82.88 59 GLY B C 1
ATOM 2783 O O . GLY B 1 59 ? 8.727 5.508 -10.133 1 82.88 59 GLY B O 1
ATOM 2784 N N . VAL B 1 60 ? 8.211 3.359 -10.539 1 83.56 60 VAL B N 1
ATOM 2785 C CA . VAL B 1 60 ? 8.398 3.533 -11.977 1 83.56 60 VAL B CA 1
ATOM 2786 C C . VAL B 1 60 ? 7.148 4.172 -12.586 1 83.56 60 VAL B C 1
ATOM 2788 O O . VAL B 1 60 ? 6.035 3.666 -12.406 1 83.56 60 VAL B O 1
ATOM 2791 N N . ASP B 1 61 ? 7.344 5.211 -13.281 1 81.12 61 ASP B N 1
ATOM 2792 C CA . ASP B 1 61 ? 6.223 5.91 -13.898 1 81.12 61 ASP B CA 1
ATOM 2793 C C . ASP B 1 61 ? 6.059 5.5 -15.359 1 81.12 61 ASP B C 1
ATOM 2795 O O . ASP B 1 61 ? 4.941 5.484 -15.883 1 81.12 61 ASP B O 1
ATOM 2799 N N . LYS B 1 62 ? 7.215 5.293 -15.945 1 82.25 62 LYS B N 1
ATOM 2800 C CA . LYS B 1 62 ? 7.203 4.949 -17.359 1 82.25 62 LYS B CA 1
ATOM 2801 C C . LYS B 1 62 ? 8.344 3.994 -17.703 1 82.25 62 LYS B C 1
ATOM 2803 O O . LYS B 1 62 ? 9.391 4 -17.047 1 82.25 62 LYS B O 1
ATOM 2808 N N . LEU B 1 63 ? 7.938 3.186 -18.688 1 82.44 63 LEU B N 1
ATOM 2809 C CA . LEU B 1 63 ? 8.977 2.326 -19.25 1 82.44 63 LEU B CA 1
ATOM 2810 C C . LEU B 1 63 ? 9.273 2.715 -20.688 1 82.44 63 LEU B C 1
ATOM 2812 O O . LEU B 1 63 ? 8.367 2.814 -21.516 1 82.44 63 LEU B O 1
ATOM 2816 N N . VAL B 1 64 ? 10.539 3.062 -20.891 1 83.81 64 VAL B N 1
ATOM 2817 C CA . VAL B 1 64 ? 10.938 3.436 -22.234 1 83.81 64 VAL B CA 1
ATOM 2818 C C . VAL B 1 64 ? 12 2.463 -22.75 1 83.81 64 VAL B C 1
ATOM 2820 O O . VAL B 1 64 ? 12.891 2.055 -22 1 83.81 64 VAL B O 1
ATOM 2823 N N . GLY B 1 65 ? 11.734 2.057 -23.969 1 86.06 65 GLY B N 1
ATOM 2824 C CA . GLY B 1 65 ? 12.719 1.163 -24.547 1 86.06 65 GLY B CA 1
ATOM 2825 C C . GLY B 1 65 ? 12.266 0.546 -25.859 1 86.06 65 GLY B C 1
ATOM 2826 O O . GLY B 1 65 ? 11.57 1.19 -26.641 1 86.06 65 GLY B O 1
ATOM 2827 N N . ARG B 1 66 ? 12.953 -0.551 -26.125 1 85.44 66 ARG B N 1
ATOM 2828 C CA . ARG B 1 66 ? 12.672 -1.24 -27.375 1 85.44 66 ARG B CA 1
ATOM 2829 C C . ARG B 1 66 ? 12.727 -2.754 -27.203 1 85.44 66 ARG B C 1
ATOM 2831 O O . ARG B 1 66 ? 13.43 -3.254 -26.328 1 85.44 66 ARG B O 1
ATOM 2838 N N . ILE B 1 67 ? 11.859 -3.35 -27.984 1 86.69 67 ILE B N 1
ATOM 2839 C CA . ILE B 1 67 ? 11.898 -4.805 -28.094 1 86.69 67 ILE B CA 1
ATOM 2840 C C . ILE B 1 67 ? 12.195 -5.199 -29.547 1 86.69 67 ILE B C 1
ATOM 2842 O O . ILE B 1 67 ? 11.477 -4.797 -30.469 1 86.69 67 ILE B O 1
ATOM 2846 N N . PHE B 1 68 ? 13.297 -5.934 -29.703 1 88.5 68 PHE B N 1
ATOM 2847 C CA . PHE B 1 68 ? 13.68 -6.449 -31.016 1 88.5 68 PHE B CA 1
ATOM 2848 C C . PHE B 1 68 ? 13.352 -7.934 -31.125 1 88.5 68 PHE B C 1
ATOM 2850 O O . PHE B 1 68 ? 13.805 -8.734 -30.312 1 88.5 68 PHE B O 1
ATOM 2857 N N . VAL B 1 69 ? 12.516 -8.234 -32.125 1 88.06 69 VAL B N 1
ATOM 2858 C CA . VAL B 1 69 ? 12.109 -9.617 -32.312 1 88.06 69 VAL B CA 1
ATOM 2859 C C . VAL B 1 69 ? 12.656 -10.133 -33.656 1 88.06 69 VAL B C 1
ATOM 2861 O O . VAL B 1 69 ? 12.586 -9.445 -34.656 1 88.06 69 VAL B O 1
ATOM 2864 N N . LYS B 1 70 ? 13.227 -11.305 -33.562 1 85.94 70 LYS B N 1
ATOM 2865 C CA . LYS B 1 70 ? 13.695 -12.016 -34.75 1 85.94 70 LYS B CA 1
ATOM 2866 C C . LYS B 1 70 ? 12.875 -13.281 -35 1 85.94 70 LYS B C 1
ATOM 2868 O O . LYS B 1 70 ? 12.727 -14.117 -34.094 1 85.94 70 LYS B O 1
ATOM 2873 N N . SER B 1 71 ? 12.242 -13.266 -36.094 1 85.62 71 SER B N 1
ATOM 2874 C CA . SER B 1 71 ? 11.484 -14.461 -36.469 1 85.62 71 SER B CA 1
ATOM 2875 C C . SER B 1 71 ? 12.062 -15.102 -37.75 1 85.62 71 SER B C 1
ATOM 2877 O O . SER B 1 71 ? 12.492 -14.406 -38.656 1 85.62 71 SER B O 1
ATOM 2879 N N . GLN B 1 72 ? 12.164 -16.453 -37.688 1 80.88 72 GLN B N 1
ATOM 2880 C CA . GLN B 1 72 ? 12.664 -17.203 -38.812 1 80.88 72 GLN B CA 1
ATOM 2881 C C . GLN B 1 72 ? 11.742 -18.375 -39.156 1 80.88 72 GLN B C 1
ATOM 2883 O O . GLN B 1 72 ? 11.297 -19.094 -38.25 1 80.88 72 GLN B O 1
ATOM 2888 N N . THR B 1 73 ? 11.148 -18.453 -40.375 1 73.56 73 THR B N 1
ATOM 2889 C CA . THR B 1 73 ? 10.336 -19.578 -40.812 1 73.56 73 THR B CA 1
ATOM 2890 C C . THR B 1 73 ? 11.203 -20.641 -41.469 1 73.56 73 THR B C 1
ATOM 2892 O O . THR B 1 73 ? 10.812 -21.812 -41.5 1 73.56 73 THR B O 1
ATOM 2895 N N . SER B 1 74 ? 12.133 -20.266 -42.188 1 64.5 74 SER B N 1
ATOM 2896 C CA . SER B 1 74 ? 13.125 -21.141 -42.812 1 64.5 74 SER B CA 1
ATOM 2897 C C . SER B 1 74 ? 14.523 -20.547 -42.688 1 64.5 74 SER B C 1
ATOM 2899 O O . SER B 1 74 ? 14.688 -19.391 -42.281 1 64.5 74 SER B O 1
ATOM 2901 N N . PRO B 1 75 ? 15.539 -21.469 -42.75 1 58.38 75 PRO B N 1
ATOM 2902 C CA . PRO B 1 75 ? 16.906 -20.953 -42.656 1 58.38 75 PRO B CA 1
ATOM 2903 C C . PRO B 1 75 ? 17.125 -19.703 -43.531 1 58.38 75 PRO B C 1
ATOM 2905 O O . PRO B 1 75 ? 18.047 -18.938 -43.25 1 58.38 75 PRO B O 1
ATOM 2908 N N . ILE B 1 76 ? 16.203 -19.547 -44.5 1 60.22 76 ILE B N 1
ATOM 2909 C CA . ILE B 1 76 ? 16.516 -18.484 -45.438 1 60.22 76 ILE B CA 1
ATOM 2910 C C . ILE B 1 76 ? 15.508 -17.344 -45.281 1 60.22 76 ILE B C 1
ATOM 2912 O O . ILE B 1 76 ? 15.773 -16.219 -45.688 1 60.22 76 ILE B O 1
ATOM 2916 N N . TYR B 1 77 ? 14.383 -17.625 -44.75 1 69.31 77 TYR B N 1
ATOM 2917 C CA . TYR B 1 77 ? 13.352 -16.594 -44.688 1 69.31 77 TYR B CA 1
ATOM 2918 C C . TYR B 1 77 ? 13.102 -16.156 -43.25 1 69.31 77 TYR B C 1
ATOM 2920 O O . TYR B 1 77 ? 12.82 -16.984 -42.375 1 69.31 77 TYR B O 1
ATOM 2928 N N . GLY B 1 78 ? 13.477 -14.859 -42.906 1 72.81 78 GLY B N 1
ATOM 2929 C CA . GLY B 1 78 ? 13.234 -14.312 -41.594 1 72.81 78 GLY B CA 1
ATOM 2930 C C . GLY B 1 78 ? 12.742 -12.875 -41.625 1 72.81 78 GLY B C 1
ATOM 2931 O O . GLY B 1 78 ? 12.758 -12.227 -42.656 1 72.81 78 GLY B O 1
ATOM 2932 N N . SER B 1 79 ? 11.945 -12.492 -40.562 1 77.44 79 SER B N 1
ATOM 2933 C CA . SER B 1 79 ? 11.484 -11.125 -40.375 1 77.44 79 SER B CA 1
ATOM 2934 C C . SER B 1 79 ? 11.812 -10.625 -38.969 1 77.44 79 SER B C 1
ATOM 2936 O O . SER B 1 79 ? 11.852 -11.406 -38 1 77.44 79 SER B O 1
ATOM 2938 N N . ASN B 1 80 ? 12.406 -9.375 -39.062 1 78.44 80 ASN B N 1
ATOM 2939 C CA . ASN B 1 80 ? 12.695 -8.711 -37.812 1 78.44 80 ASN B CA 1
ATOM 2940 C C . ASN B 1 80 ? 11.781 -7.516 -37.594 1 78.44 80 ASN B C 1
ATOM 2942 O O . ASN B 1 80 ? 11.32 -6.891 -38.531 1 78.44 80 ASN B O 1
ATOM 2946 N N . PHE B 1 81 ? 11.383 -7.398 -36.281 1 77.5 81 PHE B N 1
ATOM 2947 C CA . PHE B 1 81 ? 10.641 -6.191 -35.938 1 77.5 81 PHE B CA 1
ATOM 2948 C C . PHE B 1 81 ? 11.188 -5.543 -34.688 1 77.5 81 PHE B C 1
ATOM 2950 O O . PHE B 1 81 ? 11.789 -6.215 -33.844 1 77.5 81 PHE B O 1
ATOM 2957 N N . ASP B 1 82 ? 11.055 -4.227 -34.812 1 79.69 82 ASP B N 1
ATOM 2958 C CA . ASP B 1 82 ? 11.461 -3.373 -33.688 1 79.69 82 ASP B CA 1
ATOM 2959 C C . ASP B 1 82 ? 10.258 -2.619 -33.125 1 79.69 82 ASP B C 1
ATOM 2961 O O . ASP B 1 82 ? 9.555 -1.916 -33.844 1 79.69 82 ASP B O 1
ATOM 2965 N N . VAL B 1 83 ? 10 -2.879 -31.891 1 76.69 83 VAL B N 1
ATOM 2966 C CA . VAL B 1 83 ? 8.883 -2.211 -31.234 1 76.69 83 VAL B CA 1
ATOM 2967 C C . VAL B 1 83 ? 9.406 -1.201 -30.219 1 76.69 83 VAL B C 1
ATOM 2969 O O . VAL B 1 83 ? 10.203 -1.549 -29.344 1 76.69 83 VAL B O 1
ATOM 2972 N N . LYS B 1 84 ? 9.016 0.06 -30.438 1 77.88 84 LYS B N 1
ATOM 2973 C CA . LYS B 1 84 ? 9.344 1.104 -29.469 1 77.88 84 LYS B CA 1
ATOM 2974 C C . LYS B 1 84 ? 8.336 1.138 -28.328 1 77.88 84 LYS B C 1
ATOM 2976 O O . LYS B 1 84 ? 7.121 1.106 -28.578 1 77.88 84 LYS B O 1
ATOM 2981 N N . ILE B 1 85 ? 8.898 1.056 -27.125 1 75.88 85 ILE B N 1
ATOM 2982 C CA . ILE B 1 85 ? 8.055 1.163 -25.938 1 75.88 85 ILE B CA 1
ATOM 2983 C C . ILE B 1 85 ? 8.094 2.592 -25.391 1 75.88 85 ILE B C 1
ATOM 2985 O O . ILE B 1 85 ? 9.18 3.135 -25.141 1 75.88 85 ILE B O 1
ATOM 2989 N N . THR B 1 86 ? 7.258 3.404 -25.609 1 66.75 86 THR B N 1
ATOM 2990 C CA . THR B 1 86 ? 7.32 4.773 -25.094 1 66.75 86 THR B CA 1
ATOM 2991 C C . THR B 1 86 ? 6.422 4.941 -23.875 1 66.75 86 THR B C 1
ATOM 2993 O O . THR B 1 86 ? 6.559 5.91 -23.125 1 66.75 86 THR B O 1
ATOM 2996 N N . GLU B 1 87 ? 5.328 4.184 -24.016 1 60.66 87 GLU B N 1
ATOM 2997 C CA . GLU B 1 87 ? 4.297 4.625 -23.078 1 60.66 87 GLU B CA 1
ATOM 2998 C C . GLU B 1 87 ? 4.129 3.627 -21.938 1 60.66 87 GLU B C 1
ATOM 3000 O O . GLU B 1 87 ? 4.824 2.609 -21.891 1 60.66 87 GLU B O 1
ATOM 3005 N N . GLU B 1 88 ? 3.24 4.039 -21.062 1 57.62 88 GLU B N 1
ATOM 3006 C CA . GLU B 1 88 ? 2.596 3.316 -19.969 1 57.62 88 GLU B CA 1
ATOM 3007 C C . GLU B 1 88 ? 2.049 1.974 -20.438 1 57.62 88 GLU B C 1
ATOM 3009 O O . GLU B 1 88 ? 1.161 1.399 -19.812 1 57.62 88 GLU B O 1
ATOM 3014 N N . ASN B 1 89 ? 2.518 1.45 -21.594 1 57.38 89 ASN B N 1
ATOM 3015 C CA . ASN B 1 89 ? 1.634 0.454 -22.188 1 57.38 89 ASN B CA 1
ATOM 3016 C C . ASN B 1 89 ? 2.037 -0.963 -21.797 1 57.38 89 ASN B C 1
ATOM 3018 O O . ASN B 1 89 ? 3.092 -1.45 -22.203 1 57.38 89 ASN B O 1
ATOM 3022 N N . PRO B 1 90 ? 1.328 -1.58 -20.891 1 57.16 90 PRO B N 1
ATOM 3023 C CA . PRO B 1 90 ? 1.666 -2.861 -20.266 1 57.16 90 PRO B CA 1
ATOM 3024 C C . PRO B 1 90 ? 1.861 -3.98 -21.281 1 57.16 90 PRO B C 1
ATOM 3026 O O . PRO B 1 90 ? 2.807 -4.766 -21.156 1 57.16 90 PRO B O 1
ATOM 3029 N N . GLU B 1 91 ? 0.837 -4.168 -22.188 1 61.03 91 GLU B N 1
ATOM 3030 C CA . GLU B 1 91 ? 0.909 -5.309 -23.094 1 61.03 91 GLU B CA 1
ATOM 3031 C C . GLU B 1 91 ? 1.285 -4.867 -24.516 1 61.03 91 GLU B C 1
ATOM 3033 O O . GLU B 1 91 ? 0.67 -3.953 -25.062 1 61.03 91 GLU B O 1
ATOM 3038 N N . ILE B 1 92 ? 2.494 -5.27 -24.984 1 67 92 ILE B N 1
ATOM 3039 C CA . ILE B 1 92 ? 2.945 -5 -26.344 1 67 92 ILE B CA 1
ATOM 3040 C C . ILE B 1 92 ? 2.623 -6.191 -27.234 1 67 92 ILE B C 1
ATOM 3042 O O . ILE B 1 92 ? 3.041 -7.316 -26.969 1 67 92 ILE B O 1
ATOM 3046 N N . LYS B 1 93 ? 1.725 -5.961 -28.219 1 70.25 93 LYS B N 1
ATOM 3047 C CA . LYS B 1 93 ? 1.331 -7.016 -29.141 1 70.25 93 LYS B CA 1
ATOM 3048 C C . LYS B 1 93 ? 1.833 -6.719 -30.547 1 70.25 93 LYS B C 1
ATOM 3050 O O . LYS B 1 93 ? 1.777 -5.574 -31.016 1 70.25 93 LYS B O 1
ATOM 3055 N N . LYS B 1 94 ? 2.463 -7.746 -31.094 1 70.81 94 LYS B N 1
ATOM 3056 C CA . LYS B 1 94 ? 2.889 -7.605 -32.469 1 70.81 94 LYS B CA 1
ATOM 3057 C C . LYS B 1 94 ? 2.555 -8.852 -33.281 1 70.81 94 LYS B C 1
ATOM 3059 O O . LYS B 1 94 ? 2.662 -9.977 -32.781 1 70.81 94 LYS B O 1
ATOM 3064 N N . GLN B 1 95 ? 2.031 -8.68 -34.375 1 73.75 95 GLN B N 1
ATOM 3065 C CA . GLN B 1 95 ? 1.682 -9.758 -35.312 1 73.75 95 GLN B CA 1
ATOM 3066 C C . GLN B 1 95 ? 2.623 -9.781 -36.5 1 73.75 95 GLN B C 1
ATOM 3068 O O . GLN B 1 95 ? 2.977 -8.727 -37.062 1 73.75 95 GLN B O 1
ATOM 3073 N N . LEU B 1 96 ? 3.24 -10.961 -36.656 1 70.69 96 LEU B N 1
ATOM 3074 C CA . LEU B 1 96 ? 4.164 -11.109 -37.75 1 70.69 96 LEU B CA 1
ATOM 3075 C C . LEU B 1 96 ? 3.758 -12.281 -38.656 1 70.69 96 LEU B C 1
ATOM 3077 O O . LEU B 1 96 ? 3.188 -13.266 -38.156 1 70.69 96 LEU B O 1
ATOM 3081 N N . GLY B 1 97 ? 4.246 -12.141 -39.75 1 66.81 97 GLY B N 1
ATOM 3082 C CA . GLY B 1 97 ? 4.273 -13.266 -40.688 1 66.81 97 GLY B CA 1
ATOM 3083 C C . GLY B 1 97 ? 2.91 -13.609 -41.25 1 66.81 97 GLY B C 1
ATOM 3084 O O . GLY B 1 97 ? 2.004 -12.766 -41.25 1 66.81 97 GLY B O 1
ATOM 3085 N N . GLY B 1 98 ? 2.891 -14.625 -42 1 70.56 98 GLY B N 1
ATOM 3086 C CA . GLY B 1 98 ? 1.712 -15.172 -42.656 1 70.56 98 GLY B CA 1
ATOM 3087 C C . GLY B 1 98 ? 1.978 -16.484 -43.375 1 70.56 98 GLY B C 1
ATOM 3088 O O . GLY B 1 98 ? 3.068 -16.703 -43.906 1 70.56 98 GLY B O 1
ATOM 3089 N N . GLY B 1 99 ? 1.076 -17.344 -43.219 1 72.56 99 GLY B N 1
ATOM 3090 C CA . GLY B 1 99 ? 1.057 -18.516 -44.062 1 72.56 99 GLY B CA 1
ATOM 3091 C C . GLY B 1 99 ? 1.84 -19.688 -43.5 1 72.56 99 GLY B C 1
ATOM 3092 O O . GLY B 1 99 ? 1.999 -20.703 -44.156 1 72.56 99 GLY B O 1
ATOM 3093 N N . TYR B 1 100 ? 2.482 -19.594 -42.438 1 78.69 100 TYR B N 1
ATOM 3094 C CA . TYR B 1 100 ? 3.266 -20.672 -41.875 1 78.69 100 TYR B CA 1
ATOM 3095 C C . TYR B 1 100 ? 2.656 -21.156 -40.562 1 78.69 100 TYR B C 1
ATOM 3097 O O . TYR B 1 100 ? 1.955 -20.391 -39.875 1 78.69 100 TYR B O 1
ATOM 3105 N N . ASN B 1 101 ? 3.066 -22.438 -40.312 1 81.5 101 ASN B N 1
ATOM 3106 C CA . ASN B 1 101 ? 2.461 -23.031 -39.125 1 81.5 101 ASN B CA 1
ATOM 3107 C C . ASN B 1 101 ? 3.371 -22.891 -37.906 1 81.5 101 ASN B C 1
ATOM 3109 O O . ASN B 1 101 ? 2.945 -23.125 -36.781 1 81.5 101 ASN B O 1
ATOM 3113 N N . ALA B 1 102 ? 4.609 -22.547 -38.219 1 87.25 102 ALA B N 1
ATOM 3114 C CA . ALA B 1 102 ? 5.551 -22.422 -37.094 1 87.25 102 ALA B CA 1
ATOM 3115 C C . ALA B 1 102 ? 6.648 -21.422 -37.438 1 87.25 102 ALA B C 1
ATOM 3117 O O . ALA B 1 102 ? 7.02 -21.25 -38.594 1 87.25 102 ALA B O 1
ATOM 3118 N N . TYR B 1 103 ? 7.102 -20.719 -36.375 1 87.88 103 TYR B N 1
ATOM 3119 C CA . TYR B 1 103 ? 8.188 -19.75 -36.469 1 87.88 103 TYR B CA 1
ATOM 3120 C C . TYR B 1 103 ? 9.219 -19.969 -35.375 1 87.88 103 TYR B C 1
ATOM 3122 O O . TYR B 1 103 ? 8.867 -20.266 -34.219 1 87.88 103 TYR B O 1
ATOM 3130 N N . ASN B 1 104 ? 10.516 -19.953 -35.781 1 89.38 104 ASN B N 1
ATOM 3131 C CA . ASN B 1 104 ? 11.562 -19.75 -34.781 1 89.38 104 ASN B CA 1
ATOM 3132 C C . ASN B 1 104 ? 11.727 -18.281 -34.438 1 89.38 104 ASN B C 1
ATOM 3134 O O . ASN B 1 104 ? 12.047 -17.453 -35.281 1 89.38 104 ASN B O 1
ATOM 3138 N N . VAL B 1 105 ? 11.5 -18.016 -33.094 1 89.19 105 VAL B N 1
ATOM 3139 C CA . VAL B 1 105 ? 11.453 -16.594 -32.719 1 89.19 105 VAL B CA 1
ATOM 3140 C C . VAL B 1 105 ? 12.367 -16.344 -31.531 1 89.19 105 VAL B C 1
ATOM 3142 O O . VAL B 1 105 ? 12.469 -17.188 -30.641 1 89.19 105 VAL B O 1
ATOM 3145 N N . SER B 1 106 ? 13.055 -15.234 -31.594 1 90.31 106 SER B N 1
ATOM 3146 C CA . SER B 1 106 ? 13.828 -14.711 -30.469 1 90.31 106 SER B CA 1
ATOM 3147 C C . SER B 1 106 ? 13.594 -13.219 -30.281 1 90.31 106 SER B C 1
ATOM 3149 O O . SER B 1 106 ? 13.133 -12.539 -31.203 1 90.31 106 SER B O 1
ATOM 3151 N N . TYR B 1 107 ? 13.773 -12.789 -29.062 1 89.19 107 TYR B N 1
ATOM 3152 C CA . TYR B 1 107 ? 13.625 -11.359 -28.844 1 89.19 107 TYR B CA 1
ATOM 3153 C C . TYR B 1 107 ? 14.727 -10.828 -27.922 1 89.19 107 TYR B C 1
ATOM 3155 O O . TYR B 1 107 ? 15.328 -11.594 -27.172 1 89.19 107 TYR B O 1
ATOM 3163 N N . GLU B 1 108 ? 15.055 -9.57 -28.125 1 89.94 108 GLU B N 1
ATOM 3164 C CA . GLU B 1 108 ? 15.898 -8.773 -27.234 1 89.94 108 GLU B CA 1
ATOM 3165 C C . GLU B 1 108 ? 15.195 -7.484 -26.812 1 89.94 108 GLU B C 1
ATOM 3167 O O . GLU B 1 108 ? 14.516 -6.844 -27.625 1 89.94 108 GLU B O 1
ATOM 3172 N N . CYS B 1 109 ? 15.211 -7.316 -25.5 1 88.44 109 CYS B N 1
ATOM 3173 C CA . CYS B 1 109 ? 14.523 -6.125 -25.016 1 88.44 109 CYS B CA 1
ATOM 3174 C C . CYS B 1 109 ? 15.445 -5.293 -24.125 1 88.44 109 CYS B C 1
ATOM 3176 O O . CYS B 1 109 ? 16.234 -5.836 -23.359 1 88.44 109 CYS B O 1
ATOM 3178 N N . SER B 1 110 ? 15.469 -3.975 -24.406 1 88.19 110 SER B N 1
ATOM 3179 C CA . SER B 1 110 ? 16.141 -2.98 -23.578 1 88.19 110 SER B CA 1
ATOM 3180 C C . SER B 1 110 ? 15.148 -1.958 -23.031 1 88.19 110 SER B C 1
ATOM 3182 O O . SER B 1 110 ? 14.57 -1.177 -23.797 1 88.19 110 SER B O 1
ATOM 3184 N N . LEU B 1 111 ? 15.023 -2.006 -21.734 1 87.31 111 LEU B N 1
ATOM 3185 C CA . LEU B 1 111 ? 14.031 -1.146 -21.109 1 87.31 111 LEU B CA 1
ATOM 3186 C C . LEU B 1 111 ? 14.68 -0.229 -20.078 1 87.31 111 LEU B C 1
ATOM 3188 O O . LEU B 1 111 ? 15.594 -0.643 -19.359 1 87.31 111 LEU B O 1
ATOM 3192 N N . ILE B 1 112 ? 14.227 0.989 -20.094 1 87.19 112 ILE B N 1
ATOM 3193 C CA . ILE B 1 112 ? 14.695 1.965 -19.109 1 87.19 112 ILE B CA 1
ATOM 3194 C C . ILE B 1 112 ? 13.516 2.482 -18.297 1 87.19 112 ILE B C 1
ATOM 3196 O O . ILE B 1 112 ? 12.625 3.137 -18.828 1 87.19 112 ILE B O 1
ATOM 3200 N N . PRO B 1 113 ? 13.555 2.178 -17.016 1 86.75 113 PRO B N 1
ATOM 3201 C CA . PRO B 1 113 ? 12.516 2.764 -16.172 1 86.75 113 PRO B CA 1
ATOM 3202 C C . PRO B 1 113 ? 12.719 4.258 -15.93 1 86.75 113 PRO B C 1
ATOM 3204 O O . PRO B 1 113 ? 13.859 4.711 -15.766 1 86.75 113 PRO B O 1
ATOM 3207 N N . HIS B 1 114 ? 11.656 4.961 -15.969 1 86.31 114 HIS B N 1
ATOM 3208 C CA . HIS B 1 114 ? 11.672 6.395 -15.688 1 86.31 114 HIS B CA 1
ATOM 3209 C C . HIS B 1 114 ? 10.914 6.711 -14.406 1 86.31 114 HIS B C 1
ATOM 3211 O O . HIS B 1 114 ? 9.852 6.145 -14.148 1 86.31 114 HIS B O 1
ATOM 3217 N N . TYR B 1 115 ? 11.578 7.594 -13.688 1 85.56 115 TYR B N 1
ATOM 3218 C CA . TYR B 1 115 ? 11.008 8.055 -12.422 1 85.56 115 TYR B CA 1
ATOM 3219 C C . TYR B 1 115 ? 10.68 9.539 -12.484 1 85.56 115 TYR B C 1
ATOM 3221 O O . TYR B 1 115 ? 11.531 10.359 -12.828 1 85.56 115 TYR B O 1
ATOM 3229 N N . GLU B 1 116 ? 9.414 9.805 -12.305 1 80.75 116 GLU B N 1
ATOM 3230 C CA . GLU B 1 116 ? 9.031 11.211 -12.266 1 80.75 116 GLU B CA 1
ATOM 3231 C C . GLU B 1 116 ? 9.164 11.781 -10.859 1 80.75 116 GLU B C 1
ATOM 3233 O O . GLU B 1 116 ? 8.758 11.148 -9.883 1 80.75 116 GLU B O 1
ATOM 3238 N N . ASN B 1 117 ? 9.914 12.875 -10.789 1 79.88 117 ASN B N 1
ATOM 3239 C CA . ASN B 1 117 ? 9.984 13.562 -9.508 1 79.88 117 ASN B CA 1
ATOM 3240 C C . ASN B 1 117 ? 8.75 14.422 -9.25 1 79.88 117 ASN B C 1
ATOM 3242 O O . ASN B 1 117 ? 8.32 15.18 -10.125 1 79.88 117 ASN B O 1
ATOM 3246 N N . PRO B 1 118 ? 8.227 14.148 -8.18 1 82.75 118 PRO B N 1
ATOM 3247 C CA . PRO B 1 118 ? 7.102 15.023 -7.859 1 82.75 118 PRO B CA 1
ATOM 3248 C C . PRO B 1 118 ? 7.5 16.5 -7.777 1 82.75 118 PRO B C 1
ATOM 3250 O O . PRO B 1 118 ? 8.648 16.812 -7.441 1 82.75 118 PRO B O 1
ATOM 3253 N N . SER B 1 119 ? 6.629 17.297 -8.211 1 85.12 119 SER B N 1
ATOM 3254 C CA . SER B 1 119 ? 6.836 18.734 -8.023 1 85.12 119 SER B CA 1
ATOM 3255 C C . SER B 1 119 ? 6.309 19.203 -6.676 1 85.12 119 SER B C 1
ATOM 3257 O O . SER B 1 119 ? 5.137 19 -6.352 1 85.12 119 SER B O 1
ATOM 3259 N N . TYR B 1 120 ? 7.297 19.828 -5.914 1 90.38 120 TYR B N 1
ATOM 3260 C CA . TYR B 1 120 ? 6.922 20.266 -4.578 1 90.38 120 TYR B CA 1
ATOM 3261 C C . TYR B 1 120 ? 6.719 21.781 -4.539 1 90.38 120 TYR B C 1
ATOM 3263 O O . TYR B 1 120 ? 6.281 22.328 -3.523 1 90.38 120 TYR B O 1
ATOM 3271 N N . ASP B 1 121 ? 6.922 22.422 -5.586 1 86.88 121 ASP B N 1
ATOM 3272 C CA . ASP B 1 121 ? 7.012 23.875 -5.602 1 86.88 121 ASP B CA 1
ATOM 3273 C C . ASP B 1 121 ? 5.684 24.516 -5.191 1 86.88 121 ASP B C 1
ATOM 3275 O O . ASP B 1 121 ? 5.664 25.531 -4.488 1 86.88 121 ASP B O 1
ATOM 3279 N N . GLU B 1 122 ? 4.703 23.922 -5.574 1 87.75 122 GLU B N 1
ATOM 3280 C CA . GLU B 1 122 ? 3.387 24.484 -5.285 1 87.75 122 GLU B CA 1
ATOM 3281 C C . GLU B 1 122 ? 3.096 24.453 -3.789 1 87.75 122 GLU B C 1
ATOM 3283 O O . GLU B 1 122 ? 2.355 25.312 -3.285 1 87.75 122 GLU B O 1
ATOM 3288 N N . MET B 1 123 ? 3.721 23.641 -3.104 1 88.94 123 MET B N 1
ATOM 3289 C CA . MET B 1 123 ? 3.504 23.469 -1.67 1 88.94 123 MET B CA 1
ATOM 3290 C C . MET B 1 123 ? 4.121 24.625 -0.885 1 88.94 123 MET B C 1
ATOM 3292 O O . MET B 1 123 ? 3.652 24.969 0.203 1 88.94 123 MET B O 1
ATOM 3296 N N . PHE B 1 124 ? 5.137 25.25 -1.497 1 92.75 124 PHE B N 1
ATOM 3297 C CA . PHE B 1 124 ? 5.934 26.188 -0.701 1 92.75 124 PHE B CA 1
ATOM 3298 C C . PHE B 1 124 ? 5.816 27.609 -1.246 1 92.75 124 PHE B C 1
ATOM 3300 O O . PHE B 1 124 ? 6.648 28.453 -0.944 1 92.75 124 PHE B O 1
ATOM 3307 N N . GLU B 1 125 ? 4.797 27.75 -2.025 1 91.31 125 GLU B N 1
ATOM 3308 C CA . GLU B 1 125 ? 4.551 29.109 -2.535 1 91.31 125 GLU B CA 1
ATOM 3309 C C . GLU B 1 125 ? 4.062 30.031 -1.426 1 91.31 125 GLU B C 1
ATOM 3311 O O . GLU B 1 125 ? 3.434 29.578 -0.466 1 91.31 125 GLU B O 1
ATOM 3316 N N . PRO B 1 126 ? 4.43 31.312 -1.597 1 90.44 126 PRO B N 1
ATOM 3317 C CA . PRO B 1 126 ? 3.936 32.25 -0.601 1 90.44 126 PRO B CA 1
ATOM 3318 C C . PRO B 1 126 ? 2.412 32.281 -0.494 1 90.44 126 PRO B C 1
ATOM 3320 O O . PRO B 1 126 ? 1.717 32.156 -1.508 1 90.44 126 PRO B O 1
ATOM 3323 N N . SER B 1 127 ? 1.979 32.156 0.682 1 85.88 127 SER B N 1
ATOM 3324 C CA . SER B 1 127 ? 0.544 32.188 0.94 1 85.88 127 SER B CA 1
ATOM 3325 C C . SER B 1 127 ? 0.244 32.844 2.287 1 85.88 127 SER B C 1
ATOM 3327 O O . SER B 1 127 ? 1.148 33.062 3.102 1 85.88 127 SER B O 1
ATOM 3329 N N . ASP B 1 128 ? -1.084 33.188 2.473 1 83.31 128 ASP B N 1
ATOM 3330 C CA . ASP B 1 128 ? -1.519 33.812 3.717 1 83.31 128 ASP B CA 1
ATOM 3331 C C . ASP B 1 128 ? -1.432 32.844 4.887 1 83.31 128 ASP B C 1
ATOM 3333 O O . ASP B 1 128 ? -1.508 33.25 6.047 1 83.31 128 ASP B O 1
ATOM 3337 N N . LYS B 1 129 ? -1.077 31.625 4.602 1 82.31 129 LYS B N 1
ATOM 3338 C CA . LYS B 1 129 ? -1.046 30.594 5.637 1 82.31 129 LYS B CA 1
ATOM 3339 C C . LYS B 1 129 ? 0.363 30.422 6.199 1 82.31 129 LYS B C 1
ATOM 3341 O O . LYS B 1 129 ? 0.561 29.703 7.184 1 82.31 129 LYS B O 1
ATOM 3346 N N . ASN B 1 130 ? 1.209 31.156 5.531 1 88.31 130 ASN B N 1
ATOM 3347 C CA . ASN B 1 130 ? 2.604 30.969 5.918 1 88.31 130 ASN B CA 1
ATOM 3348 C C . ASN B 1 130 ? 3.113 32.156 6.75 1 88.31 130 ASN B C 1
ATOM 3350 O O . ASN B 1 130 ? 2.705 33.281 6.535 1 88.31 130 ASN B O 1
ATOM 3354 N N . ASP B 1 131 ? 3.977 31.859 7.715 1 87.88 131 ASP B N 1
ATOM 3355 C CA . ASP B 1 131 ? 4.523 32.906 8.562 1 87.88 131 ASP B CA 1
ATOM 3356 C C . ASP B 1 131 ? 6.027 32.75 8.766 1 87.88 131 ASP B C 1
ATOM 3358 O O . ASP B 1 131 ? 6.629 33.375 9.625 1 87.88 131 ASP B O 1
ATOM 3362 N N . ALA B 1 132 ? 6.594 31.859 8.023 1 90.81 132 ALA B N 1
ATOM 3363 C CA . ALA B 1 132 ? 8.039 31.641 8.094 1 90.81 132 ALA B CA 1
ATOM 3364 C C . ALA B 1 132 ? 8.586 31.188 6.746 1 90.81 132 ALA B C 1
ATOM 3366 O O . ALA B 1 132 ? 7.836 30.688 5.895 1 90.81 132 ALA B O 1
ATOM 3367 N N . ILE B 1 133 ? 9.875 31.406 6.555 1 94.44 133 ILE B N 1
ATOM 3368 C CA . ILE B 1 133 ? 10.555 30.953 5.344 1 94.44 133 ILE B CA 1
ATOM 3369 C C . ILE B 1 133 ? 11.742 30.078 5.715 1 94.44 133 ILE B C 1
ATOM 3371 O O . ILE B 1 133 ? 12.625 30.5 6.473 1 94.44 133 ILE B O 1
ATOM 3375 N N . LEU B 1 134 ? 11.766 28.906 5.246 1 94.69 134 LEU B N 1
ATOM 3376 C CA . LEU B 1 134 ? 12.922 28.016 5.371 1 94.69 134 LEU B CA 1
ATOM 3377 C C . LEU B 1 134 ? 13.766 28.047 4.102 1 94.69 134 LEU B C 1
ATOM 3379 O O . LEU B 1 134 ? 13.227 28.078 2.992 1 94.69 134 LEU B O 1
ATOM 3383 N N . VAL B 1 135 ? 15.039 28.125 4.305 1 95.88 135 VAL B N 1
ATOM 3384 C CA . VAL B 1 135 ? 15.938 28.094 3.162 1 95.88 135 VAL B CA 1
ATOM 3385 C C . VAL B 1 135 ? 16.672 26.766 3.117 1 95.88 135 VAL B C 1
ATOM 3387 O O . VAL B 1 135 ? 17.469 26.453 4.008 1 95.88 135 VAL B O 1
ATOM 3390 N N . VAL B 1 136 ? 16.391 26.016 2.08 1 96.25 136 VAL B N 1
ATOM 3391 C CA . VAL B 1 136 ? 16.969 24.688 1.915 1 96.25 136 VAL B CA 1
ATOM 3392 C C . VAL B 1 136 ? 17.609 24.562 0.536 1 96.25 136 VAL B C 1
ATOM 3394 O O . VAL B 1 136 ? 16.938 24.719 -0.486 1 96.25 136 VAL B O 1
ATOM 3397 N N . ASP B 1 137 ? 18.875 24.234 0.52 1 95.75 137 ASP B N 1
ATOM 3398 C CA . ASP B 1 137 ? 19.578 24.062 -0.745 1 95.75 137 ASP B CA 1
ATOM 3399 C C . ASP B 1 137 ? 19.375 25.281 -1.653 1 95.75 137 ASP B C 1
ATOM 3401 O O . ASP B 1 137 ? 19.062 25.125 -2.838 1 95.75 137 ASP B O 1
ATOM 3405 N N . GLY B 1 138 ? 19.328 26.469 -1.074 1 93.25 138 GLY B N 1
ATOM 3406 C CA . GLY B 1 138 ? 19.219 27.719 -1.806 1 93.25 138 GLY B CA 1
ATOM 3407 C C . GLY B 1 138 ? 17.797 28.062 -2.191 1 93.25 138 GLY B C 1
ATOM 3408 O O . GLY B 1 138 ? 17.531 29.141 -2.742 1 93.25 138 GLY B O 1
ATOM 3409 N N . LYS B 1 139 ? 16.812 27.25 -1.879 1 94.94 139 LYS B N 1
ATOM 3410 C CA . LYS B 1 139 ? 15.414 27.484 -2.209 1 94.94 139 LYS B CA 1
ATOM 3411 C C . LYS B 1 139 ? 14.633 27.938 -0.982 1 94.94 139 LYS B C 1
ATOM 3413 O O . LYS B 1 139 ? 14.852 27.453 0.124 1 94.94 139 LYS B O 1
ATOM 3418 N N . LYS B 1 140 ? 13.773 28.859 -1.226 1 94.69 140 LYS B N 1
ATOM 3419 C CA . LYS B 1 140 ? 12.953 29.391 -0.146 1 94.69 140 LYS B CA 1
ATOM 3420 C C . LYS B 1 140 ? 11.625 28.656 -0.045 1 94.69 140 LYS B C 1
ATOM 3422 O O . LYS B 1 140 ? 10.883 28.562 -1.022 1 94.69 140 LYS B O 1
ATOM 3427 N N . LEU B 1 141 ? 11.375 28.109 1.085 1 95.38 141 LEU B N 1
ATOM 3428 C CA . LEU B 1 141 ? 10.125 27.406 1.36 1 95.38 141 LEU B CA 1
ATOM 3429 C C . LEU B 1 141 ? 9.258 28.188 2.332 1 95.38 141 LEU B C 1
ATOM 3431 O O . LEU B 1 141 ? 9.625 28.375 3.496 1 95.38 141 LEU B O 1
ATOM 3435 N N . HIS B 1 142 ? 8.148 28.719 1.83 1 93.81 142 HIS B N 1
ATOM 3436 C CA . HIS B 1 142 ? 7.199 29.391 2.709 1 93.81 142 HIS B CA 1
ATOM 3437 C C . HIS B 1 142 ? 6.367 28.391 3.494 1 93.81 142 HIS B C 1
ATOM 3439 O O . HIS B 1 142 ? 5.66 27.562 2.906 1 93.81 142 HIS B O 1
ATOM 3445 N N . VAL B 1 143 ? 6.48 28.469 4.832 1 92.81 143 VAL B N 1
ATOM 3446 C CA . VAL B 1 143 ? 5.848 27.438 5.645 1 92.81 143 VAL B CA 1
ATOM 3447 C C . VAL B 1 143 ? 5.094 28.094 6.809 1 92.81 143 VAL B C 1
ATOM 3449 O O . VAL B 1 143 ? 5.219 29.297 7.039 1 92.81 143 VAL B O 1
ATOM 3452 N N . SER B 1 144 ? 4.23 27.312 7.414 1 89.56 144 SER B N 1
ATOM 3453 C CA . SER B 1 144 ? 3.547 27.703 8.641 1 89.56 144 SER B CA 1
ATOM 3454 C C . SER B 1 144 ? 4.242 27.125 9.867 1 89.56 144 SER B C 1
ATOM 3456 O O . SER B 1 144 ? 4.367 25.891 10 1 89.56 144 SER B O 1
ATOM 3458 N N . LYS B 1 145 ? 4.621 27.984 10.781 1 89 145 LYS B N 1
ATOM 3459 C CA . LYS B 1 145 ? 5.289 27.547 12 1 89 145 LYS B CA 1
ATOM 3460 C C . LYS B 1 145 ? 4.387 26.625 12.82 1 89 145 LYS B C 1
ATOM 3462 O O . LYS B 1 145 ? 4.832 25.578 13.297 1 89 145 LYS B O 1
ATOM 3467 N N . ALA B 1 146 ? 3.182 27.016 12.93 1 84.12 146 ALA B N 1
ATOM 3468 C CA . ALA B 1 146 ? 2.223 26.25 13.719 1 84.12 146 ALA B CA 1
ATOM 3469 C C . ALA B 1 146 ? 2 24.859 13.109 1 84.12 146 ALA B C 1
ATOM 3471 O O . ALA B 1 146 ? 1.974 23.859 13.828 1 84.12 146 ALA B O 1
ATOM 3472 N N . PHE B 1 147 ? 1.953 24.922 11.875 1 89.06 147 PHE B N 1
ATOM 3473 C CA . PHE B 1 147 ? 1.683 23.688 11.148 1 89.06 147 PHE B CA 1
ATOM 3474 C C . PHE B 1 147 ? 2.846 22.719 11.289 1 89.06 147 PHE B C 1
ATOM 3476 O O . PHE B 1 147 ? 2.646 21.547 11.633 1 89.06 147 PHE B O 1
ATOM 3483 N N . LEU B 1 148 ? 4.043 23.141 11.094 1 92.12 148 LEU B N 1
ATOM 3484 C CA . LEU B 1 148 ? 5.227 22.281 11.18 1 92.12 148 LEU B CA 1
ATOM 3485 C C . LEU B 1 148 ? 5.469 21.844 12.617 1 92.12 148 LEU B C 1
ATOM 3487 O O . LEU B 1 148 ? 5.852 20.688 12.859 1 92.12 148 LEU B O 1
ATOM 3491 N N . SER B 1 149 ? 5.211 22.797 13.547 1 89.94 149 SER B N 1
ATOM 3492 C CA . SER B 1 149 ? 5.43 22.5 14.961 1 89.94 149 SER B CA 1
ATOM 3493 C C . SER B 1 149 ? 4.48 21.406 15.445 1 89.94 149 SER B C 1
ATOM 3495 O O . SER B 1 149 ? 4.809 20.656 16.375 1 89.94 149 SER B O 1
ATOM 3497 N N . TYR B 1 150 ? 3.389 21.312 14.805 1 88.69 150 TYR B N 1
ATOM 3498 C CA . TYR B 1 150 ? 2.412 20.297 15.172 1 88.69 150 TYR B CA 1
ATOM 3499 C C . TYR B 1 150 ? 2.91 18.906 14.805 1 88.69 150 TYR B C 1
ATOM 3501 O O . TYR B 1 150 ? 2.633 17.938 15.516 1 88.69 150 TYR B O 1
ATOM 3509 N N . HIS B 1 151 ? 3.684 18.781 13.766 1 92.19 151 HIS B N 1
ATOM 3510 C CA . HIS B 1 151 ? 4.062 17.484 13.203 1 92.19 151 HIS B CA 1
ATOM 3511 C C . HIS B 1 151 ? 5.469 17.078 13.633 1 92.19 151 HIS B C 1
ATOM 3513 O O . HIS B 1 151 ? 5.855 15.922 13.508 1 92.19 151 HIS B O 1
ATOM 3519 N N . SER B 1 152 ? 6.184 18.062 14.164 1 94.5 152 SER B N 1
ATOM 3520 C CA . SER B 1 152 ? 7.598 17.797 14.398 1 94.5 152 SER B CA 1
ATOM 3521 C C . SER B 1 152 ? 8.109 18.531 15.633 1 94.5 152 SER B C 1
ATOM 3523 O O . SER B 1 152 ? 8.039 19.766 15.695 1 94.5 152 SER B O 1
ATOM 3525 N N . GLU B 1 153 ? 8.688 17.797 16.562 1 92.44 153 GLU B N 1
ATOM 3526 C CA . GLU B 1 153 ? 9.32 18.406 17.734 1 92.44 153 GLU B CA 1
ATOM 3527 C C . GLU B 1 153 ? 10.555 19.203 17.359 1 92.44 153 GLU B C 1
ATOM 3529 O O . GLU B 1 153 ? 10.891 20.203 18 1 92.44 153 GLU B O 1
ATOM 3534 N N . TYR B 1 154 ? 11.188 18.828 16.312 1 94.69 154 TYR B N 1
ATOM 3535 C CA . TYR B 1 154 ? 12.328 19.562 15.797 1 94.69 154 TYR B CA 1
ATOM 3536 C C . TYR B 1 154 ? 11.922 20.984 15.406 1 94.69 154 TYR B C 1
ATOM 3538 O O . TYR B 1 154 ? 12.555 21.953 15.828 1 94.69 154 TYR B O 1
ATOM 3546 N N . PHE B 1 155 ? 10.883 21.109 14.672 1 93.5 155 PHE B N 1
ATOM 3547 C CA . PHE B 1 155 ? 10.43 22.406 14.211 1 93.5 155 PHE B CA 1
ATOM 3548 C C . PHE B 1 155 ? 9.875 23.234 15.367 1 93.5 155 PHE B C 1
ATOM 3550 O O . PHE B 1 155 ? 10.039 24.453 15.398 1 93.5 155 PHE B O 1
ATOM 3557 N N . ARG B 1 156 ? 9.242 22.531 16.25 1 90.75 156 ARG B N 1
ATOM 3558 C CA . ARG B 1 156 ? 8.75 23.234 17.438 1 90.75 156 ARG B CA 1
ATOM 3559 C C . ARG B 1 156 ? 9.898 23.906 18.188 1 90.75 156 ARG B C 1
ATOM 3561 O O . ARG B 1 156 ? 9.789 25.062 18.578 1 90.75 156 ARG B O 1
ATOM 3568 N N . SER B 1 157 ? 10.922 23.188 18.344 1 91.81 157 SER B N 1
ATOM 3569 C CA . SER B 1 157 ? 12.094 23.719 19.031 1 91.81 157 SER B CA 1
ATOM 3570 C C . SER B 1 157 ? 12.781 24.797 18.203 1 91.81 157 SER B C 1
ATOM 3572 O O . SER B 1 157 ? 13.219 25.812 18.75 1 91.81 157 SER B O 1
ATOM 3574 N N . LEU B 1 158 ? 12.828 24.562 16.938 1 89.81 158 LEU B N 1
ATOM 3575 C CA . LEU B 1 158 ? 13.477 25.5 16.016 1 89.81 158 LEU B CA 1
ATOM 3576 C C . LEU B 1 158 ? 12.781 26.859 16.062 1 89.81 158 LEU B C 1
ATOM 3578 O O . LEU B 1 158 ? 13.445 27.906 16.125 1 89.81 158 LEU B O 1
ATOM 3582 N N . PHE B 1 159 ? 11.453 26.844 16.078 1 88.31 159 PHE B N 1
ATOM 3583 C CA . PHE B 1 159 ? 10.688 28.078 16 1 88.31 159 PHE B CA 1
ATOM 3584 C C . PHE B 1 159 ? 10.562 28.734 17.375 1 88.31 159 PHE B C 1
ATOM 3586 O O . PHE B 1 159 ? 10.289 29.922 17.469 1 88.31 159 PHE B O 1
ATOM 3593 N N . SER B 1 160 ? 10.641 27.938 18.375 1 85.31 160 SER B N 1
ATOM 3594 C CA . SER B 1 160 ? 10.648 28.516 19.719 1 85.31 160 SER B CA 1
ATOM 3595 C C . SER B 1 160 ? 11.961 29.234 20 1 85.31 160 SER B C 1
ATOM 3597 O O . SER B 1 160 ? 11.977 30.25 20.703 1 85.31 160 SER B O 1
ATOM 3599 N N . SER B 1 161 ? 13.016 28.766 19.578 1 76.88 161 SER B N 1
ATOM 3600 C CA . SER B 1 161 ? 14.336 29.359 19.781 1 76.88 161 SER B CA 1
ATOM 3601 C C . SER B 1 161 ? 14.531 30.594 18.906 1 76.88 161 SER B C 1
ATOM 3603 O O . SER B 1 161 ? 15.203 31.547 19.312 1 76.88 161 SER B O 1
ATOM 3605 N N . ASN B 1 162 ? 14 30.5 17.719 1 62.16 162 ASN B N 1
ATOM 3606 C CA . ASN B 1 162 ? 14.203 31.578 16.766 1 62.16 162 ASN B CA 1
ATOM 3607 C C . ASN B 1 162 ? 13.211 32.719 16.984 1 62.16 162 ASN B C 1
ATOM 3609 O O . ASN B 1 162 ? 13.227 33.719 16.266 1 62.16 162 ASN B O 1
ATOM 3613 N N . PHE B 1 163 ? 12.055 32.5 17.734 1 58.03 163 PHE B N 1
ATOM 3614 C CA . PHE B 1 163 ? 11.062 33.531 18.031 1 58.03 163 PHE B CA 1
ATOM 3615 C C . PHE B 1 163 ? 11.727 34.812 18.5 1 58.03 163 PHE B C 1
ATOM 3617 O O . PHE B 1 163 ? 11.203 35.906 18.25 1 58.03 163 PHE B O 1
ATOM 3624 N N . LYS B 1 164 ? 12.781 34.812 19.109 1 53.25 164 LYS B N 1
ATOM 3625 C CA . LYS B 1 164 ? 13.336 36.031 19.641 1 53.25 164 LYS B CA 1
ATOM 3626 C C . LYS B 1 164 ? 13.586 37.062 18.531 1 53.25 164 LYS B C 1
ATOM 3628 O O . LYS B 1 164 ? 13.781 38.25 18.797 1 53.25 164 LYS B O 1
ATOM 3633 N N . GLU B 1 165 ? 13.727 36.531 17.312 1 47.88 165 GLU B N 1
ATOM 3634 C CA . GLU B 1 165 ? 14.227 37.594 16.438 1 47.88 165 GLU B CA 1
ATOM 3635 C C . GLU B 1 165 ? 13.109 38.156 15.555 1 47.88 165 GLU B C 1
ATOM 3637 O O . GLU B 1 165 ? 13.328 39.094 14.797 1 47.88 165 GLU B O 1
ATOM 3642 N N . GLY B 1 166 ? 11.836 38.219 15.891 1 48.25 166 GLY B N 1
ATOM 3643 C CA . GLY B 1 166 ? 10.656 38.938 15.414 1 48.25 166 GLY B CA 1
ATOM 3644 C C . GLY B 1 166 ? 10.422 38.75 13.922 1 48.25 166 GLY B C 1
ATOM 3645 O O . GLY B 1 166 ? 9.344 39.062 13.414 1 48.25 166 GLY B O 1
ATOM 3646 N N . GLN B 1 167 ? 11.398 38.906 12.797 1 50.81 167 GLN B N 1
ATOM 3647 C CA . GLN B 1 167 ? 11.258 39.125 11.359 1 50.81 167 GLN B CA 1
ATOM 3648 C C . GLN B 1 167 ? 11.047 37.812 10.625 1 50.81 167 GLN B C 1
ATOM 3650 O O . GLN B 1 167 ? 11.484 36.75 11.086 1 50.81 167 GLN B O 1
ATOM 3655 N N . MET B 1 168 ? 9.969 37.875 9.672 1 56.56 168 MET B N 1
ATOM 3656 C CA . MET B 1 168 ? 9.844 36.812 8.672 1 56.56 168 MET B CA 1
ATOM 3657 C C . MET B 1 168 ? 11.219 36.281 8.297 1 56.56 168 MET B C 1
ATOM 3659 O O . MET B 1 168 ? 11.898 36.812 7.43 1 56.56 168 MET B O 1
ATOM 3663 N N . ASP B 1 169 ? 11.914 35.562 9.32 1 69.56 169 ASP B N 1
ATOM 3664 C CA . ASP B 1 169 ? 13.312 35.156 9.289 1 69.56 169 ASP B CA 1
ATOM 3665 C C . ASP B 1 169 ? 13.516 33.938 8.414 1 69.56 169 ASP B C 1
ATOM 3667 O O . ASP B 1 169 ? 12.656 33.062 8.375 1 69.56 169 ASP B O 1
ATOM 3671 N N . GLU B 1 170 ? 14.148 34.25 7.332 1 88.31 170 GLU B N 1
ATOM 3672 C CA . GLU B 1 170 ? 14.695 33.156 6.562 1 88.31 170 GLU B CA 1
ATOM 3673 C C . GLU B 1 170 ? 15.57 32.25 7.434 1 88.31 170 GLU B C 1
ATOM 3675 O O . GLU B 1 170 ? 16.578 32.719 7.988 1 88.31 170 GLU B O 1
ATOM 3680 N N . ILE B 1 171 ? 15.102 31.094 7.746 1 92.5 171 ILE B N 1
ATOM 3681 C CA . ILE B 1 171 ? 15.828 30.141 8.594 1 92.5 171 ILE B CA 1
ATOM 3682 C C . ILE B 1 171 ? 16.516 29.094 7.727 1 92.5 171 ILE B C 1
ATOM 3684 O O . ILE B 1 171 ? 15.844 28.297 7.062 1 92.5 171 ILE B O 1
ATOM 3688 N N . PRO B 1 172 ? 17.766 29.047 7.723 1 93.19 172 PRO B N 1
ATOM 3689 C CA . PRO B 1 172 ? 18.469 28.062 6.91 1 93.19 172 PRO B CA 1
ATOM 3690 C C . PRO B 1 172 ? 18.453 26.656 7.531 1 93.19 172 PRO B C 1
ATOM 3692 O O . PRO B 1 172 ? 18.594 26.516 8.742 1 93.19 172 PRO B O 1
ATOM 3695 N N . ILE B 1 173 ? 18.141 25.688 6.77 1 94 173 ILE B N 1
ATOM 3696 C CA . ILE B 1 173 ? 18.266 24.281 7.141 1 94 173 ILE B CA 1
ATOM 3697 C C . ILE B 1 173 ? 19.406 23.641 6.355 1 94 173 ILE B C 1
ATOM 3699 O O . ILE B 1 173 ? 19.344 23.531 5.129 1 94 173 ILE B O 1
ATOM 3703 N N . GLY B 1 174 ? 20.422 23.188 7.004 1 92.19 174 GLY B N 1
ATOM 3704 C CA . GLY B 1 174 ? 21.625 22.703 6.344 1 92.19 174 GLY B CA 1
ATOM 3705 C C . GLY B 1 174 ? 21.656 21.203 6.18 1 92.19 174 GLY B C 1
ATOM 3706 O O . GLY B 1 174 ? 20.797 20.484 6.711 1 92.19 174 GLY B O 1
ATOM 3707 N N . GLU B 1 175 ? 22.562 20.766 5.273 1 93.5 175 GLU B N 1
ATOM 3708 C CA . GLU B 1 175 ? 22.953 19.375 5.109 1 93.5 175 GLU B CA 1
ATOM 3709 C C . GLU B 1 175 ? 21.781 18.516 4.648 1 93.5 175 GLU B C 1
ATOM 3711 O O . GLU B 1 175 ? 21.594 17.406 5.148 1 93.5 175 GLU B O 1
ATOM 3716 N N . VAL B 1 176 ? 20.953 19.125 3.859 1 95.5 176 VAL B N 1
ATOM 3717 C CA . VAL B 1 176 ? 19.844 18.359 3.281 1 95.5 176 VAL B CA 1
ATOM 3718 C C . VAL B 1 176 ? 19.484 18.938 1.914 1 95.5 176 VAL B C 1
ATOM 3720 O O . VAL B 1 176 ? 19.562 20.156 1.703 1 95.5 176 VAL B O 1
ATOM 3723 N N . SER B 1 177 ? 19.203 18.094 0.95 1 95.88 177 SER B N 1
ATOM 3724 C CA . SER B 1 177 ? 18.766 18.562 -0.365 1 95.88 177 SER B CA 1
ATOM 3725 C C . SER B 1 177 ? 17.328 19.031 -0.338 1 95.88 177 SER B C 1
ATOM 3727 O O . SER B 1 177 ? 16.547 18.625 0.52 1 95.88 177 SER B O 1
ATOM 3729 N N . TYR B 1 178 ? 16.984 19.875 -1.265 1 95.56 178 TYR B N 1
ATOM 3730 C CA . TYR B 1 178 ? 15.617 20.359 -1.396 1 95.56 178 TYR B CA 1
ATOM 3731 C C . TYR B 1 178 ? 14.656 19.203 -1.637 1 95.56 178 TYR B C 1
ATOM 3733 O O . TYR B 1 178 ? 13.586 19.141 -1.028 1 95.56 178 TYR B O 1
ATOM 3741 N N . GLU B 1 179 ? 15.039 18.266 -2.486 1 94.12 179 GLU B N 1
ATOM 3742 C CA . GLU B 1 179 ? 14.18 17.156 -2.859 1 94.12 179 GLU B CA 1
ATOM 3743 C C . GLU B 1 179 ? 13.867 16.266 -1.656 1 94.12 179 GLU B C 1
ATOM 3745 O O . GLU B 1 179 ? 12.719 15.883 -1.442 1 94.12 179 GLU B O 1
ATOM 3750 N N . ASP B 1 180 ? 14.898 16.047 -0.865 1 95.69 180 ASP B N 1
ATOM 3751 C CA . ASP B 1 180 ? 14.719 15.188 0.296 1 95.69 180 ASP B CA 1
ATOM 3752 C C . ASP B 1 180 ? 13.875 15.875 1.367 1 95.69 180 ASP B C 1
ATOM 3754 O O . ASP B 1 180 ? 13 15.25 1.978 1 95.69 180 ASP B O 1
ATOM 3758 N N . PHE B 1 181 ? 14.156 17.141 1.529 1 96.94 181 PHE B N 1
ATOM 3759 C CA . PHE B 1 181 ? 13.422 17.906 2.533 1 96.94 181 PHE B CA 1
ATOM 3760 C C . PHE B 1 181 ? 11.969 18.078 2.123 1 96.94 181 PHE B C 1
ATOM 3762 O O . PHE B 1 181 ? 11.062 17.938 2.951 1 96.94 181 PHE B O 1
ATOM 3769 N N . ALA B 1 182 ? 11.75 18.312 0.856 1 95.69 182 ALA B N 1
ATOM 3770 C CA . ALA B 1 182 ? 10.398 18.453 0.321 1 95.69 182 ALA B CA 1
ATOM 3771 C C . ALA B 1 182 ? 9.617 17.141 0.423 1 95.69 182 ALA B C 1
ATOM 3773 O O . ALA B 1 182 ? 8.422 17.156 0.73 1 95.69 182 ALA B O 1
ATOM 3774 N N . LEU B 1 183 ? 10.289 16.062 0.159 1 95.25 183 LEU B N 1
ATOM 3775 C CA . LEU B 1 183 ? 9.664 14.75 0.321 1 95.25 183 LEU B CA 1
ATOM 3776 C C . LEU B 1 183 ? 9.18 14.555 1.754 1 95.25 183 LEU B C 1
ATOM 3778 O O . LEU B 1 183 ? 8.062 14.086 1.976 1 95.25 183 LEU B O 1
ATOM 3782 N N . LEU B 1 184 ? 10 14.953 2.67 1 96.94 184 LEU B N 1
ATOM 3783 C CA . LEU B 1 184 ? 9.641 14.844 4.082 1 96.94 184 LEU B CA 1
ATOM 3784 C C . LEU B 1 184 ? 8.375 15.633 4.387 1 96.94 184 LEU B C 1
ATOM 3786 O O . LEU B 1 184 ? 7.418 15.094 4.945 1 96.94 184 LEU B O 1
ATOM 3790 N N . LEU B 1 185 ? 8.359 16.891 3.979 1 95.62 185 LEU B N 1
ATOM 3791 C CA . LEU B 1 185 ? 7.234 17.766 4.312 1 95.62 185 LEU B CA 1
ATOM 3792 C C . LEU B 1 185 ? 5.973 17.328 3.568 1 95.62 185 LEU B C 1
ATOM 3794 O O . LEU B 1 185 ? 4.863 17.469 4.09 1 95.62 185 LEU B O 1
ATOM 3798 N N . SER B 1 186 ? 6.152 16.734 2.43 1 93.75 186 SER B N 1
ATOM 3799 C CA . SER B 1 186 ? 5.016 16.359 1.601 1 93.75 186 SER B CA 1
ATOM 3800 C C . SER B 1 186 ? 4.195 15.25 2.268 1 93.75 186 SER B C 1
ATOM 3802 O O . SER B 1 186 ? 3.031 15.039 1.922 1 93.75 186 SER B O 1
ATOM 3804 N N . THR B 1 187 ? 4.691 14.539 3.186 1 92.69 187 THR B N 1
ATOM 3805 C CA . THR B 1 187 ? 4.016 13.398 3.803 1 92.69 187 THR B CA 1
ATOM 3806 C C . THR B 1 187 ? 2.809 13.859 4.609 1 92.69 187 THR B C 1
ATOM 3808 O O . THR B 1 187 ? 1.861 13.094 4.809 1 92.69 187 THR B O 1
ATOM 3811 N N . PHE B 1 188 ? 2.863 15.094 5.07 1 91.62 188 PHE B N 1
ATOM 3812 C CA . PHE B 1 188 ? 1.743 15.523 5.898 1 91.62 188 PHE B CA 1
ATOM 3813 C C . PHE B 1 188 ? 1.135 16.812 5.359 1 91.62 188 PHE B C 1
ATOM 3815 O O . PHE B 1 188 ? 0.285 17.422 6.008 1 91.62 188 PHE B O 1
ATOM 3822 N N . TYR B 1 189 ? 1.508 17.219 4.195 1 92.44 189 TYR B N 1
ATOM 3823 C CA . TYR B 1 189 ? 0.845 18.328 3.512 1 92.44 189 TYR B CA 1
ATOM 3824 C C . TYR B 1 189 ? -0.45 17.859 2.855 1 92.44 189 TYR B C 1
ATOM 3826 O O . TYR B 1 189 ? -0.695 16.656 2.732 1 92.44 189 TYR B O 1
ATOM 3834 N N . PRO B 1 190 ? -1.308 18.734 2.451 1 89.75 190 PRO B N 1
ATOM 3835 C CA . PRO B 1 190 ? -2.627 18.375 1.919 1 89.75 190 PRO B CA 1
ATOM 3836 C C . PRO B 1 190 ? -2.545 17.5 0.676 1 89.75 190 PRO B C 1
ATOM 3838 O O . PRO B 1 190 ? -3.449 16.703 0.42 1 89.75 190 PRO B O 1
ATOM 3841 N N . ASN B 1 191 ? -1.608 17.641 -0.1 1 88.06 191 ASN B N 1
ATOM 3842 C CA . ASN B 1 191 ? -1.367 16.75 -1.232 1 88.06 191 ASN B CA 1
ATOM 3843 C C . ASN B 1 191 ? -0.107 15.914 -1.03 1 88.06 191 ASN B C 1
ATOM 3845 O O . ASN B 1 191 ? 0.933 16.188 -1.628 1 88.06 191 ASN B O 1
ATOM 3849 N N . PRO B 1 192 ? -0.354 14.852 -0.318 1 91.44 192 PRO B N 1
ATOM 3850 C CA . PRO B 1 192 ? 0.836 14.102 0.086 1 91.44 192 PRO B CA 1
ATOM 3851 C C . PRO B 1 192 ? 1.439 13.289 -1.061 1 91.44 192 PRO B C 1
ATOM 3853 O O . PRO B 1 192 ? 0.723 12.883 -1.978 1 91.44 192 PRO B O 1
ATOM 3856 N N . VAL B 1 193 ? 2.736 13.164 -0.927 1 91 193 VAL B N 1
ATOM 3857 C CA . VAL B 1 193 ? 3.469 12.242 -1.788 1 91 193 VAL B CA 1
ATOM 3858 C C . VAL B 1 193 ? 3.799 10.969 -1.016 1 91 193 VAL B C 1
ATOM 3860 O O . VAL B 1 193 ? 4.461 11.016 0.024 1 91 193 VAL B O 1
ATOM 3863 N N . PHE B 1 194 ? 3.264 9.883 -1.565 1 92.12 194 PHE B N 1
ATOM 3864 C CA . PHE B 1 194 ? 3.465 8.617 -0.877 1 92.12 194 PHE B CA 1
ATOM 3865 C C . PHE B 1 194 ? 4.801 7.992 -1.27 1 92.12 194 PHE B C 1
ATOM 3867 O O . PHE B 1 194 ? 5.234 8.109 -2.418 1 92.12 194 PHE B O 1
ATOM 3874 N N . PRO B 1 195 ? 5.375 7.359 -0.292 1 92.62 195 PRO B N 1
ATOM 3875 C CA . PRO B 1 195 ? 6.688 6.766 -0.565 1 92.62 195 PRO B CA 1
ATOM 3876 C C . PRO B 1 195 ? 6.602 5.535 -1.465 1 92.62 195 PRO B C 1
ATOM 3878 O O . PRO B 1 195 ? 5.539 4.922 -1.58 1 92.62 195 PRO B O 1
ATOM 3881 N N . ASN B 1 196 ? 7.676 5.266 -2.127 1 91.62 196 ASN B N 1
ATOM 3882 C CA . ASN B 1 196 ? 7.922 4.039 -2.877 1 91.62 196 ASN B CA 1
ATOM 3883 C C . ASN B 1 196 ? 9.266 3.416 -2.51 1 91.62 196 ASN B C 1
ATOM 3885 O O . ASN B 1 196 ? 9.961 3.906 -1.617 1 91.62 196 ASN B O 1
ATOM 3889 N N . ASP B 1 197 ? 9.617 2.324 -3.164 1 91.38 197 ASP B N 1
ATOM 3890 C CA . ASP B 1 197 ? 10.812 1.585 -2.771 1 91.38 197 ASP B CA 1
ATOM 3891 C C . ASP B 1 197 ? 12.07 2.412 -3.008 1 91.38 197 ASP B C 1
ATOM 3893 O O . ASP B 1 197 ? 13.109 2.166 -2.389 1 91.38 197 ASP B O 1
ATOM 3897 N N . ARG B 1 198 ? 12.047 3.453 -3.818 1 89.38 198 ARG B N 1
ATOM 3898 C CA . ARG B 1 198 ? 13.203 4.293 -4.109 1 89.38 198 ARG B CA 1
ATOM 3899 C C . ARG B 1 198 ? 13.359 5.387 -3.059 1 89.38 198 ARG B C 1
ATOM 3901 O O . ARG B 1 198 ? 14.484 5.773 -2.723 1 89.38 198 ARG B O 1
ATOM 3908 N N . THR B 1 199 ? 12.234 5.797 -2.559 1 93.38 199 THR B N 1
ATOM 3909 C CA . THR B 1 199 ? 12.289 6.98 -1.71 1 93.38 199 THR B CA 1
ATOM 3910 C C . THR B 1 199 ? 12.109 6.602 -0.242 1 93.38 199 THR B C 1
ATOM 3912 O O . THR B 1 199 ? 12.328 7.43 0.647 1 93.38 199 THR B O 1
ATOM 3915 N N . VAL B 1 200 ? 11.727 5.379 0.057 1 95.94 200 VAL B N 1
ATOM 3916 C CA . VAL B 1 200 ? 11.32 4.969 1.396 1 95.94 200 VAL B CA 1
ATOM 3917 C C . VAL B 1 200 ? 12.492 5.109 2.361 1 95.94 200 VAL B C 1
ATOM 3919 O O . VAL B 1 200 ? 12.32 5.551 3.5 1 95.94 200 VAL B O 1
ATOM 3922 N N . GLU B 1 201 ? 13.719 4.797 1.977 1 95.19 201 GLU B N 1
ATOM 3923 C CA . GLU B 1 201 ? 14.875 4.891 2.863 1 95.19 201 GLU B CA 1
ATOM 3924 C C . GLU B 1 201 ? 15.211 6.344 3.178 1 95.19 201 GLU B C 1
ATOM 3926 O O . GLU B 1 201 ? 15.523 6.68 4.324 1 95.19 201 GLU B O 1
ATOM 3931 N N . THR B 1 202 ? 15.148 7.125 2.156 1 95.31 202 THR B N 1
ATOM 3932 C CA . THR B 1 202 ? 15.375 8.555 2.346 1 95.31 202 THR B CA 1
ATOM 3933 C C . THR B 1 202 ? 14.352 9.148 3.305 1 95.31 202 THR B C 1
ATOM 3935 O O . THR B 1 202 ? 14.695 9.922 4.195 1 95.31 202 THR B O 1
ATOM 3938 N N . LEU B 1 203 ? 13.133 8.742 3.113 1 96.56 203 LEU B N 1
ATOM 3939 C CA . LEU B 1 203 ? 12.055 9.25 3.957 1 96.56 203 LEU B CA 1
ATOM 3940 C C . LEU B 1 203 ? 12.258 8.836 5.41 1 96.56 203 LEU B C 1
ATOM 3942 O O . LEU B 1 203 ? 12.039 9.633 6.324 1 96.56 203 LEU B O 1
ATOM 3946 N N . LEU B 1 204 ? 12.719 7.621 5.621 1 96.81 204 LEU B N 1
ATOM 3947 C CA . LEU B 1 204 ? 12.984 7.133 6.969 1 96.81 204 LEU B CA 1
ATOM 3948 C C . LEU B 1 204 ? 14.109 7.926 7.625 1 96.81 204 LEU B C 1
ATOM 3950 O O . LEU B 1 204 ? 13.992 8.336 8.781 1 96.81 204 LEU B O 1
ATOM 3954 N N . GLU B 1 205 ? 15.125 8.18 6.906 1 95.94 205 GLU B N 1
ATOM 3955 C CA . GLU B 1 205 ? 16.25 8.953 7.414 1 95.94 205 GLU B CA 1
ATOM 3956 C C . GLU B 1 205 ? 15.836 10.375 7.766 1 95.94 205 GLU B C 1
ATOM 3958 O O . GLU B 1 205 ? 16.188 10.891 8.836 1 95.94 205 GLU B O 1
ATOM 3963 N N . MET B 1 206 ? 15.094 11 6.914 1 96.69 206 MET B N 1
ATOM 3964 C CA . MET B 1 206 ? 14.625 12.359 7.145 1 96.69 206 MET B CA 1
ATOM 3965 C C . MET B 1 206 ? 13.656 12.414 8.32 1 96.69 206 MET B C 1
ATOM 3967 O O . MET B 1 206 ? 13.703 13.328 9.133 1 96.69 206 MET B O 1
ATOM 3971 N N . GLY B 1 207 ? 12.734 11.422 8.305 1 96.69 207 GLY B N 1
ATOM 3972 C CA . GLY B 1 207 ? 11.773 11.367 9.391 1 96.69 207 GLY B CA 1
ATOM 3973 C C . GLY B 1 207 ? 12.422 11.297 10.758 1 96.69 207 GLY B C 1
ATOM 3974 O O . GLY B 1 207 ? 11.977 11.945 11.703 1 96.69 207 GLY B O 1
ATOM 3975 N N . ARG B 1 208 ? 13.438 10.555 10.875 1 94.19 208 ARG B N 1
ATOM 3976 C CA . ARG B 1 208 ? 14.156 10.422 12.133 1 94.19 208 ARG B CA 1
ATOM 3977 C C . ARG B 1 208 ? 14.953 11.68 12.445 1 94.19 208 ARG B C 1
ATOM 3979 O O . ARG B 1 208 ? 14.953 12.156 13.586 1 94.19 208 ARG B O 1
ATOM 3986 N N . ARG B 1 209 ? 15.602 12.219 11.477 1 95.81 209 ARG B N 1
ATOM 3987 C CA . ARG B 1 209 ? 16.438 13.398 11.656 1 95.81 209 ARG B CA 1
ATOM 3988 C C . ARG B 1 209 ? 15.609 14.594 12.125 1 95.81 209 ARG B C 1
ATOM 3990 O O . ARG B 1 209 ? 16.031 15.336 13.016 1 95.81 209 ARG B O 1
ATOM 3997 N N . PHE B 1 210 ? 14.445 14.719 11.57 1 96.94 210 PHE B N 1
ATOM 3998 C CA . PHE B 1 210 ? 13.648 15.906 11.844 1 96.94 210 PHE B CA 1
ATOM 3999 C C . PHE B 1 210 ? 12.477 15.578 12.766 1 96.94 210 PHE B C 1
ATOM 4001 O O . PHE B 1 210 ? 11.562 16.391 12.938 1 96.94 210 PHE B O 1
ATOM 4008 N N . LEU B 1 211 ? 12.461 14.383 13.297 1 95.75 211 LEU B N 1
ATOM 4009 C CA . LEU B 1 211 ? 11.5 13.922 14.297 1 95.75 211 LEU B CA 1
ATOM 4010 C C . LEU B 1 211 ? 10.07 14.078 13.789 1 95.75 211 LEU B C 1
ATOM 4012 O O . LEU B 1 211 ? 9.234 14.672 14.461 1 95.75 211 LEU B O 1
ATOM 4016 N N . VAL B 1 212 ? 9.812 13.562 12.617 1 95.44 212 VAL B N 1
ATOM 4017 C CA . VAL B 1 212 ? 8.484 13.547 12.023 1 95.44 212 VAL B CA 1
ATOM 4018 C C . VAL B 1 212 ? 7.914 12.133 12.047 1 95.44 212 VAL B C 1
ATOM 4020 O O . VAL B 1 212 ? 8.234 11.312 11.188 1 95.44 212 VAL B O 1
ATOM 4023 N N . SER B 1 213 ? 7 11.914 12.914 1 92.69 213 SER B N 1
ATOM 4024 C CA . SER B 1 213 ? 6.469 10.57 13.141 1 92.69 213 SER B CA 1
ATOM 4025 C C . SER B 1 213 ? 5.617 10.109 11.961 1 92.69 213 SER B C 1
ATOM 4027 O O . SER B 1 213 ? 5.613 8.93 11.617 1 92.69 213 SER B O 1
ATOM 4029 N N . SER B 1 214 ? 4.914 11.023 11.391 1 93.25 214 SER B N 1
ATOM 4030 C CA . SER B 1 214 ? 4.043 10.664 10.273 1 93.25 214 SER B CA 1
ATOM 4031 C C . SER B 1 214 ? 4.848 10.125 9.094 1 93.25 214 SER B C 1
ATOM 4033 O O . SER B 1 214 ? 4.391 9.227 8.383 1 93.25 214 SER B O 1
ATOM 4035 N N . ALA B 1 215 ? 6.02 10.672 8.852 1 95.06 215 ALA B N 1
ATOM 4036 C CA . ALA B 1 215 ? 6.887 10.203 7.77 1 95.06 215 ALA B CA 1
ATOM 4037 C C . ALA B 1 215 ? 7.352 8.773 8.016 1 95.06 215 ALA B C 1
ATOM 4039 O O . ALA B 1 215 ? 7.336 7.945 7.105 1 95.06 215 ALA B O 1
ATOM 4040 N N . VAL B 1 216 ? 7.695 8.539 9.242 1 94.75 216 VAL B N 1
ATOM 4041 C CA . VAL B 1 216 ? 8.156 7.203 9.602 1 94.75 216 VAL B CA 1
ATOM 4042 C C . VAL B 1 216 ? 7 6.207 9.477 1 94.75 216 VAL B C 1
ATOM 4044 O O . VAL B 1 216 ? 7.172 5.117 8.93 1 94.75 216 VAL B O 1
ATOM 4047 N N . SER B 1 217 ? 5.875 6.621 9.914 1 93.5 217 SER B N 1
ATOM 4048 C CA . SER B 1 217 ? 4.699 5.758 9.836 1 93.5 217 SER B CA 1
ATOM 4049 C C . SER B 1 217 ? 4.32 5.461 8.391 1 93.5 217 SER B C 1
ATOM 4051 O O . SER B 1 217 ? 3.951 4.332 8.062 1 93.5 217 SER B O 1
ATOM 4053 N N . SER B 1 218 ? 4.379 6.473 7.574 1 94.31 218 SER B N 1
ATOM 4054 C CA . SER B 1 218 ? 4.074 6.297 6.156 1 94.31 218 SER B CA 1
ATOM 4055 C C . SER B 1 218 ? 5.062 5.348 5.492 1 94.31 218 SER B C 1
ATOM 4057 O O . SER B 1 218 ? 4.672 4.488 4.699 1 94.31 218 SER B O 1
ATOM 4059 N N . ALA B 1 219 ? 6.289 5.523 5.812 1 95.88 219 ALA B N 1
ATOM 4060 C CA . ALA B 1 219 ? 7.328 4.648 5.27 1 95.88 219 ALA B CA 1
ATOM 4061 C C . ALA B 1 219 ? 7.117 3.205 5.723 1 95.88 219 ALA B C 1
ATOM 4063 O O . ALA B 1 219 ? 7.195 2.277 4.918 1 95.88 219 ALA B O 1
ATOM 4064 N N . GLU B 1 220 ? 6.879 3.082 6.992 1 95.12 220 GLU B N 1
ATOM 4065 C CA . GLU B 1 220 ? 6.641 1.743 7.52 1 95.12 220 GLU B CA 1
ATOM 4066 C C . GLU B 1 220 ? 5.438 1.089 6.844 1 95.12 220 GLU B C 1
ATOM 4068 O O . GLU B 1 220 ? 5.484 -0.091 6.488 1 95.12 220 GLU B O 1
ATOM 4073 N N . HIS B 1 221 ? 4.438 1.838 6.688 1 93 221 HIS B N 1
ATOM 4074 C CA . HIS B 1 221 ? 3.24 1.32 6.039 1 93 221 HIS B CA 1
ATOM 4075 C C . HIS B 1 221 ? 3.543 0.844 4.621 1 93 221 HIS B C 1
ATOM 4077 O O . HIS B 1 221 ? 3.066 -0.212 4.199 1 93 221 HIS B O 1
ATOM 4083 N N . HIS B 1 222 ? 4.277 1.619 3.889 1 93.69 222 HIS B N 1
ATOM 4084 C CA . HIS B 1 222 ? 4.68 1.227 2.541 1 93.69 222 HIS B CA 1
ATOM 4085 C C . HIS B 1 222 ? 5.465 -0.082 2.561 1 93.69 222 HIS B C 1
ATOM 4087 O O . HIS B 1 222 ? 5.203 -0.979 1.755 1 93.69 222 HIS B O 1
ATOM 4093 N N . LEU B 1 223 ? 6.367 -0.183 3.475 1 94.06 223 LEU B N 1
ATOM 4094 C CA . LEU B 1 223 ? 7.223 -1.361 3.555 1 94.06 223 LEU B CA 1
ATOM 4095 C C . LEU B 1 223 ? 6.406 -2.602 3.904 1 94.06 223 LEU B C 1
ATOM 4097 O O . LEU B 1 223 ? 6.684 -3.693 3.402 1 94.06 223 LEU B O 1
ATOM 4101 N N . ILE B 1 224 ? 5.426 -2.373 4.652 1 91.12 224 ILE B N 1
ATOM 4102 C CA . ILE B 1 224 ? 4.602 -3.488 5.109 1 91.12 224 ILE B CA 1
ATOM 4103 C C . ILE B 1 224 ? 3.66 -3.926 3.988 1 91.12 224 ILE B C 1
ATOM 4105 O O . ILE B 1 224 ? 3.498 -5.125 3.738 1 91.12 224 ILE B O 1
ATOM 4109 N N . SER B 1 225 ? 3.184 -3.014 3.264 1 88.5 225 SER B N 1
ATOM 4110 C CA . SER B 1 225 ? 2.012 -3.32 2.451 1 88.5 225 SER B CA 1
ATOM 4111 C C . SER B 1 225 ? 2.363 -3.355 0.967 1 88.5 225 SER B C 1
ATOM 4113 O O . SER B 1 225 ? 1.684 -4.016 0.178 1 88.5 225 SER B O 1
ATOM 4115 N N . ASN B 1 226 ? 3.389 -2.672 0.608 1 86.69 226 ASN B N 1
ATOM 4116 C CA . ASN B 1 226 ? 3.529 -2.43 -0.824 1 86.69 226 ASN B CA 1
ATOM 4117 C C . ASN B 1 226 ? 4.926 -2.793 -1.321 1 86.69 226 ASN B C 1
ATOM 4119 O O . ASN B 1 226 ? 5.125 -3.01 -2.518 1 86.69 226 ASN B O 1
ATOM 4123 N N . SER B 1 227 ? 5.832 -2.957 -0.521 1 88.62 227 SER B N 1
ATOM 4124 C CA . SER B 1 227 ? 7.227 -3.004 -0.947 1 88.62 227 SER B CA 1
ATOM 4125 C C . SER B 1 227 ? 7.598 -4.383 -1.479 1 88.62 227 SER B C 1
ATOM 4127 O O . SER B 1 227 ? 7.074 -5.398 -1.008 1 88.62 227 SER B O 1
ATOM 4129 N N . ILE B 1 228 ? 8.477 -4.391 -2.459 1 85.5 228 ILE B N 1
ATOM 4130 C CA . ILE B 1 228 ? 9.008 -5.641 -2.982 1 85.5 228 ILE B CA 1
ATOM 4131 C C . ILE B 1 228 ? 10.445 -5.836 -2.492 1 85.5 228 ILE B C 1
ATOM 4133 O O . ILE B 1 228 ? 11.148 -6.734 -2.955 1 85.5 228 ILE B O 1
ATOM 4137 N N . ILE B 1 229 ? 10.883 -5.039 -1.581 1 89.56 229 ILE B N 1
ATOM 4138 C CA . ILE B 1 229 ? 12.211 -5.156 -0.991 1 89.56 229 ILE B CA 1
ATOM 4139 C C . ILE B 1 229 ? 12.344 -6.5 -0.275 1 89.56 229 ILE B C 1
ATOM 4141 O O . ILE B 1 229 ? 11.391 -6.973 0.345 1 89.56 229 ILE B O 1
ATOM 4145 N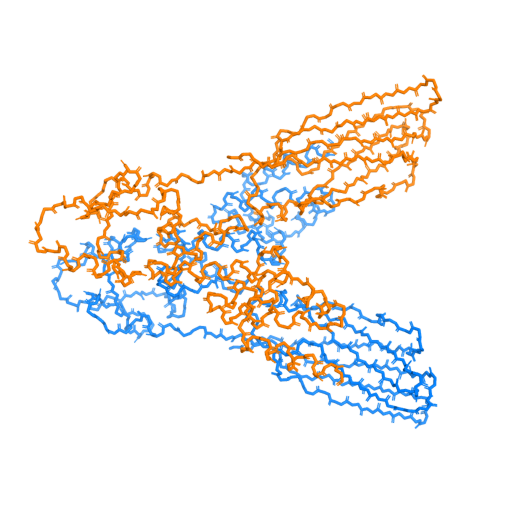 N . GLU B 1 230 ? 13.477 -7.062 -0.421 1 89.75 230 GLU B N 1
ATOM 4146 C CA . GLU B 1 230 ? 13.727 -8.375 0.176 1 89.75 230 GLU B CA 1
ATOM 4147 C C . GLU B 1 230 ? 13.602 -8.32 1.695 1 89.75 230 GLU B C 1
ATOM 4149 O O . GLU B 1 230 ? 13.852 -7.281 2.311 1 89.75 230 GLU B O 1
ATOM 4154 N N . ASN B 1 231 ? 13.258 -9.438 2.244 1 92.19 231 ASN B N 1
ATOM 4155 C CA . ASN B 1 231 ? 12.969 -9.531 3.67 1 92.19 231 ASN B CA 1
ATOM 4156 C C . ASN B 1 231 ? 14.18 -9.172 4.516 1 92.19 231 ASN B C 1
ATOM 4158 O O . ASN B 1 231 ? 14.047 -8.586 5.59 1 92.19 231 ASN B O 1
ATOM 4162 N N . GLU B 1 232 ? 15.406 -9.555 4.051 1 93.44 232 GLU B N 1
ATOM 4163 C CA . GLU B 1 232 ? 16.625 -9.289 4.809 1 93.44 232 GLU B CA 1
ATOM 4164 C C . GLU B 1 232 ? 16.859 -7.793 4.988 1 93.44 232 GLU B C 1
ATOM 4166 O O . GLU B 1 232 ? 17.141 -7.332 6.09 1 93.44 232 GLU B O 1
ATOM 4171 N N . LYS B 1 233 ? 16.688 -7.133 3.928 1 94.06 233 LYS B N 1
ATOM 4172 C CA . LYS B 1 233 ? 16.875 -5.684 3.98 1 94.06 233 LYS B CA 1
ATOM 4173 C C . LYS B 1 233 ? 15.766 -5.02 4.797 1 94.06 233 LYS B C 1
ATOM 4175 O O . LYS B 1 233 ? 16.016 -4.082 5.555 1 94.06 233 LYS B O 1
ATOM 4180 N N . MET B 1 234 ? 14.578 -5.496 4.691 1 95.31 234 MET B N 1
ATOM 4181 C CA . MET B 1 234 ? 13.453 -4.953 5.449 1 95.31 234 MET B CA 1
ATOM 4182 C C . MET B 1 234 ? 13.664 -5.141 6.949 1 95.31 234 MET B C 1
ATOM 4184 O O . MET B 1 234 ? 13.352 -4.25 7.738 1 95.31 234 MET B O 1
ATOM 4188 N N . LEU B 1 235 ? 14.148 -6.316 7.25 1 95.12 235 LEU B N 1
ATOM 4189 C CA . LEU B 1 235 ? 14.438 -6.598 8.656 1 95.12 235 LEU B CA 1
ATOM 4190 C C . LEU B 1 235 ? 15.477 -5.629 9.203 1 95.12 235 LEU B C 1
ATOM 4192 O O . LEU B 1 235 ? 15.352 -5.148 10.328 1 95.12 235 LEU B O 1
ATOM 4196 N N . TRP B 1 236 ? 16.406 -5.375 8.391 1 95.06 236 TRP B N 1
ATOM 4197 C CA . TRP B 1 236 ? 17.453 -4.43 8.773 1 95.06 236 TRP B CA 1
ATOM 4198 C C . TRP B 1 236 ? 16.875 -3.031 8.961 1 95.06 236 TRP B C 1
ATOM 4200 O O . TRP B 1 236 ? 17.188 -2.35 9.945 1 95.06 236 TRP B O 1
ATOM 4210 N N . LEU B 1 237 ? 16.094 -2.57 8.055 1 95 237 LEU B N 1
ATOM 4211 C CA . LEU B 1 237 ? 15.461 -1.262 8.148 1 95 237 LEU B CA 1
ATOM 4212 C C . LEU B 1 237 ? 14.594 -1.169 9.398 1 95 237 LEU B C 1
ATOM 4214 O O . LEU B 1 237 ? 14.602 -0.15 10.094 1 95 237 LEU B O 1
ATOM 4218 N N . ALA B 1 238 ? 13.805 -2.209 9.625 1 95.44 238 ALA B N 1
ATOM 4219 C CA . ALA B 1 238 ? 12.922 -2.244 10.789 1 95.44 238 ALA B CA 1
ATOM 4220 C C . ALA B 1 238 ? 13.727 -2.105 12.086 1 95.44 238 ALA B C 1
ATOM 4222 O O . ALA B 1 238 ? 13.344 -1.346 12.977 1 95.44 238 ALA B O 1
ATOM 4223 N N . ASP B 1 239 ? 14.797 -2.789 12.109 1 94.75 239 ASP B N 1
ATOM 4224 C CA . ASP B 1 239 ? 15.664 -2.77 13.289 1 94.75 239 ASP B CA 1
ATOM 4225 C C . ASP B 1 239 ? 16.328 -1.405 13.453 1 94.75 239 ASP B C 1
ATOM 4227 O O . ASP B 1 239 ? 16.312 -0.832 14.547 1 94.75 239 ASP B O 1
ATOM 4231 N N . LYS B 1 240 ? 16.859 -0.892 12.391 1 92.69 240 LYS B N 1
ATOM 4232 C CA . LYS B 1 240 ? 17.609 0.36 12.406 1 92.69 240 LYS B CA 1
ATOM 4233 C C . LYS B 1 240 ? 16.719 1.533 12.797 1 92.69 240 LYS B C 1
ATOM 4235 O O . LYS B 1 240 ? 17.156 2.438 13.516 1 92.69 240 LYS B O 1
ATOM 4240 N N . HIS B 1 241 ? 15.484 1.501 12.391 1 92.81 241 HIS B N 1
ATOM 4241 C CA . HIS B 1 241 ? 14.617 2.662 12.57 1 92.81 241 HIS B CA 1
ATOM 4242 C C . HIS B 1 241 ? 13.531 2.385 13.602 1 92.81 241 HIS B C 1
ATOM 4244 O O . HIS B 1 241 ? 12.602 3.18 13.758 1 92.81 241 HIS B O 1
ATOM 4250 N N . GLY B 1 242 ? 13.602 1.308 14.227 1 90.56 242 GLY B N 1
ATOM 4251 C CA . GLY B 1 242 ? 12.68 0.992 15.305 1 90.56 242 GLY B CA 1
ATOM 4252 C C . GLY B 1 242 ? 11.242 0.841 14.844 1 90.56 242 GLY B C 1
ATOM 4253 O O . GLY B 1 242 ? 10.336 1.429 15.438 1 90.56 242 GLY B O 1
ATOM 4254 N N . MET B 1 243 ? 10.992 0.154 13.781 1 93.56 243 MET B N 1
ATOM 4255 C CA . MET B 1 243 ? 9.656 -0.106 13.258 1 93.56 243 MET B CA 1
ATOM 4256 C C . MET B 1 243 ? 9.141 -1.46 13.734 1 93.56 243 MET B C 1
ATOM 4258 O O . MET B 1 243 ? 9.414 -2.488 13.117 1 93.56 243 MET B O 1
ATOM 4262 N N . SER B 1 244 ? 8.336 -1.435 14.727 1 91.69 244 SER B N 1
ATOM 4263 C CA . SER B 1 244 ? 7.961 -2.654 15.43 1 91.69 244 SER B CA 1
ATOM 4264 C C . SER B 1 244 ? 7.051 -3.527 14.578 1 91.69 244 SER B C 1
ATOM 4266 O O . SER B 1 244 ? 7.199 -4.75 14.555 1 91.69 244 SER B O 1
ATOM 4268 N N . LYS B 1 245 ? 6.121 -2.939 13.883 1 89.94 245 LYS B N 1
ATOM 4269 C CA . LYS B 1 245 ? 5.188 -3.715 13.07 1 89.94 245 LYS B CA 1
ATOM 4270 C C . LYS B 1 245 ? 5.906 -4.391 11.906 1 89.94 245 LYS B C 1
ATOM 4272 O O . LYS B 1 245 ? 5.637 -5.551 11.594 1 89.94 245 LYS B O 1
ATOM 4277 N N . LEU B 1 246 ? 6.77 -3.658 11.328 1 93.62 246 LEU B N 1
ATOM 4278 C CA . LEU B 1 246 ? 7.543 -4.223 10.227 1 93.62 246 LEU B CA 1
ATOM 4279 C C . LEU B 1 246 ? 8.445 -5.352 10.719 1 93.62 246 LEU B C 1
ATOM 4281 O O . LEU B 1 246 ? 8.594 -6.371 10.047 1 93.62 246 LEU B O 1
ATOM 4285 N N . LEU B 1 247 ? 9.039 -5.125 11.875 1 93.94 247 LEU B N 1
ATOM 4286 C CA . LEU B 1 247 ? 9.906 -6.145 12.461 1 93.94 247 LEU B CA 1
ATOM 4287 C C . LEU B 1 247 ? 9.141 -7.449 12.672 1 93.94 247 LEU B C 1
ATOM 4289 O O . LEU B 1 247 ? 9.633 -8.523 12.312 1 93.94 247 LEU B O 1
ATOM 4293 N N . GLU B 1 248 ? 8.047 -7.309 13.18 1 88.56 248 GLU B N 1
ATOM 4294 C CA . GLU B 1 248 ? 7.227 -8.492 13.438 1 88.56 248 GLU B CA 1
ATOM 4295 C C . GLU B 1 248 ? 6.879 -9.211 12.133 1 88.56 248 GLU B C 1
ATOM 4297 O O . GLU B 1 248 ? 6.941 -10.438 12.062 1 88.56 248 GLU B O 1
ATOM 4302 N N . LYS B 1 249 ? 6.492 -8.508 11.125 1 87.12 249 LYS B N 1
ATOM 4303 C CA . LYS B 1 249 ? 6.164 -9.094 9.828 1 87.12 249 LYS B CA 1
ATOM 4304 C C . LYS B 1 249 ? 7.371 -9.812 9.234 1 87.12 249 LYS B C 1
ATOM 4306 O O . LYS B 1 249 ? 7.242 -10.93 8.727 1 87.12 249 LYS B O 1
ATOM 4311 N N . CYS B 1 250 ? 8.516 -9.172 9.305 1 91.88 250 CYS B N 1
ATOM 4312 C CA . CYS B 1 250 ? 9.727 -9.742 8.727 1 91.88 250 CYS B CA 1
ATOM 4313 C C . CYS B 1 250 ? 10.125 -11.031 9.445 1 91.88 250 CYS B C 1
ATOM 4315 O O . CYS B 1 250 ? 10.547 -11.992 8.812 1 91.88 250 CYS B O 1
ATOM 4317 N N . VAL B 1 251 ? 9.969 -11.016 10.711 1 88.62 251 VAL B N 1
ATOM 4318 C CA . VAL B 1 251 ? 10.312 -12.195 11.492 1 88.62 251 VAL B CA 1
ATOM 4319 C C . VAL B 1 251 ? 9.359 -13.344 11.156 1 88.62 251 VAL B C 1
ATOM 4321 O O . VAL B 1 251 ? 9.781 -14.492 11.023 1 88.62 251 VAL B O 1
ATOM 4324 N N . ARG B 1 252 ? 8.18 -13.016 10.984 1 81.69 252 ARG B N 1
ATOM 4325 C CA . ARG B 1 252 ? 7.172 -14.016 10.648 1 81.69 252 ARG B CA 1
ATOM 4326 C C . ARG B 1 252 ? 7.469 -14.656 9.297 1 81.69 252 ARG B C 1
ATOM 4328 O O . ARG B 1 252 ? 7.184 -15.836 9.086 1 81.69 252 ARG B O 1
ATOM 4335 N N . ARG B 1 253 ? 8.039 -14.008 8.414 1 84.38 253 ARG B N 1
ATOM 4336 C CA . ARG B 1 253 ? 8.305 -14.484 7.062 1 84.38 253 ARG B CA 1
ATOM 4337 C C . ARG B 1 253 ? 9.461 -15.477 7.047 1 84.38 253 ARG B C 1
ATOM 4339 O O . ARG B 1 253 ? 9.648 -16.203 6.074 1 84.38 253 ARG B O 1
ATOM 4346 N N . ILE B 1 254 ? 10.211 -15.422 8.141 1 84.94 254 ILE B N 1
ATOM 4347 C CA . ILE B 1 254 ? 11.297 -16.391 8.258 1 84.94 254 ILE B CA 1
ATOM 4348 C C . ILE B 1 254 ? 10.758 -17.703 8.805 1 84.94 254 ILE B C 1
ATOM 4350 O O . ILE B 1 254 ? 10.922 -18.016 9.992 1 84.94 254 ILE B O 1
ATOM 4354 N N . ASN B 1 255 ? 10.156 -18.453 7.926 1 75.25 255 ASN B N 1
ATOM 4355 C CA . ASN B 1 255 ? 9.453 -19.656 8.383 1 75.25 255 ASN B CA 1
ATOM 4356 C C . ASN B 1 255 ? 10.062 -20.922 7.797 1 75.25 255 ASN B C 1
ATOM 4358 O O . ASN B 1 255 ? 9.484 -22 7.91 1 75.25 255 ASN B O 1
ATOM 4362 N N . THR B 1 256 ? 11.133 -20.828 7.133 1 75 256 THR B N 1
ATOM 4363 C CA . THR B 1 256 ? 11.844 -21.984 6.605 1 75 256 THR B CA 1
ATOM 4364 C C . THR B 1 256 ? 13.344 -21.875 6.887 1 75 256 THR B C 1
ATOM 4366 O O . THR B 1 256 ? 13.859 -20.781 7.121 1 75 2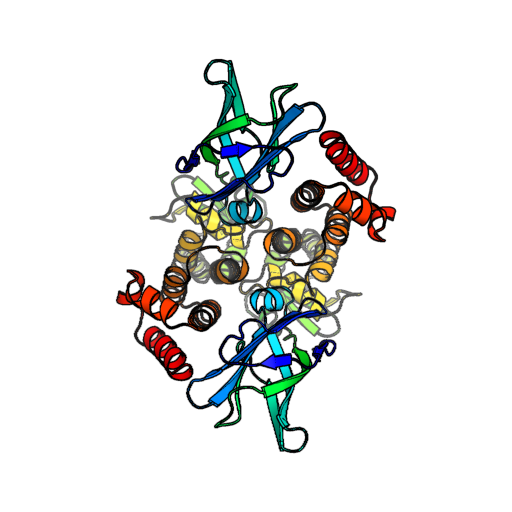56 THR B O 1
ATOM 4369 N N . VAL B 1 257 ? 13.867 -23.047 6.871 1 76.62 257 VAL B N 1
ATOM 4370 C CA . VAL B 1 257 ? 15.305 -23.094 7.117 1 76.62 257 VAL B CA 1
ATOM 4371 C C . VAL B 1 257 ? 16.047 -22.391 5.984 1 76.62 257 VAL B C 1
ATOM 4373 O O . VAL B 1 257 ? 17.062 -21.734 6.219 1 76.62 257 VAL B O 1
ATOM 4376 N N . GLU B 1 258 ? 15.523 -22.5 4.832 1 83.5 258 GLU B N 1
ATOM 4377 C CA . GLU B 1 258 ? 16.156 -21.859 3.684 1 83.5 258 GLU B CA 1
ATOM 4378 C C . GLU B 1 258 ? 16.156 -20.344 3.832 1 83.5 258 GLU B C 1
ATOM 4380 O O . GLU B 1 258 ? 17.156 -19.688 3.541 1 83.5 258 GLU B O 1
ATOM 4385 N N . LYS B 1 259 ? 15.133 -19.859 4.34 1 86.06 259 LYS B N 1
ATOM 4386 C CA . LYS B 1 259 ? 15.023 -18.422 4.535 1 86.06 259 LYS B CA 1
ATOM 4387 C C . LYS B 1 259 ? 15.922 -17.953 5.676 1 86.06 259 LYS B C 1
ATOM 4389 O O . LYS B 1 259 ? 16.484 -16.859 5.617 1 86.06 259 LYS B O 1
ATOM 4394 N N . ALA B 1 260 ? 16.016 -18.781 6.645 1 86 260 ALA B N 1
ATOM 4395 C CA . ALA B 1 260 ? 16.891 -18.469 7.766 1 86 260 ALA B CA 1
ATOM 4396 C C . ALA B 1 260 ? 18.359 -18.438 7.316 1 86 260 ALA B C 1
ATOM 4398 O O . ALA B 1 260 ? 19.125 -17.562 7.734 1 86 260 ALA B O 1
ATOM 4399 N N . LYS B 1 261 ? 18.641 -19.391 6.504 1 87.44 261 LYS B N 1
ATOM 4400 C CA . LYS B 1 261 ? 20 -19.438 5.98 1 87.44 261 LYS B CA 1
ATOM 4401 C C . LYS B 1 261 ? 20.297 -18.219 5.105 1 87.44 261 LYS B C 1
ATOM 4403 O O . LYS B 1 261 ? 21.391 -17.672 5.16 1 87.44 261 LYS B O 1
ATOM 4408 N N . LYS B 1 262 ? 19.344 -17.891 4.348 1 90.75 262 LYS B N 1
ATOM 4409 C CA . LYS B 1 262 ? 19.5 -16.719 3.486 1 90.75 262 LYS B CA 1
ATOM 4410 C C . LYS B 1 262 ? 19.734 -15.469 4.312 1 90.75 262 LYS B C 1
ATOM 4412 O O . LYS B 1 262 ? 20.562 -14.625 3.947 1 90.75 262 LYS B O 1
ATOM 4417 N N . LEU B 1 263 ? 19.047 -15.312 5.363 1 90.88 263 LEU B N 1
ATOM 4418 C CA . LEU B 1 263 ? 19.219 -14.172 6.258 1 90.88 263 LEU B CA 1
ATOM 4419 C C . LEU B 1 263 ? 20.609 -14.156 6.867 1 90.88 263 LEU B C 1
ATOM 4421 O O . LEU B 1 263 ? 21.25 -13.109 6.934 1 90.88 263 LEU B O 1
ATOM 4425 N N . LYS B 1 264 ? 21.031 -15.297 7.305 1 89.75 264 LYS B N 1
ATOM 4426 C CA . LYS B 1 264 ? 22.328 -15.398 7.945 1 89.75 264 LYS B CA 1
ATOM 4427 C C . LYS B 1 264 ? 23.453 -15.023 6.977 1 89.75 264 LYS B C 1
ATOM 4429 O O . LYS B 1 264 ? 24.469 -14.438 7.383 1 89.75 264 LYS B O 1
ATOM 4434 N N . LYS B 1 265 ? 23.25 -15.258 5.742 1 91.88 265 LYS B N 1
ATOM 4435 C CA . LYS B 1 265 ? 24.266 -15 4.73 1 91.88 265 LYS B CA 1
ATOM 4436 C C . LYS B 1 265 ? 24.188 -13.562 4.219 1 91.88 265 LYS B C 1
ATOM 4438 O O . LYS B 1 265 ? 25.109 -13.078 3.568 1 91.88 265 LYS B O 1
ATOM 4443 N N . SER B 1 266 ? 23.156 -12.938 4.582 1 91.06 266 SER B N 1
ATOM 4444 C CA . SER B 1 266 ? 22.953 -11.586 4.074 1 91.06 266 SER B CA 1
ATOM 4445 C C . SER B 1 266 ? 23.906 -10.594 4.742 1 91.06 266 SER B C 1
ATOM 4447 O O . SER B 1 266 ? 24.406 -10.844 5.84 1 91.06 266 SER B O 1
ATOM 4449 N N . LYS B 1 267 ? 24.25 -9.484 4.074 1 91.75 267 LYS B N 1
ATOM 4450 C CA . LYS B 1 267 ? 25.094 -8.438 4.633 1 91.75 267 LYS B CA 1
ATOM 4451 C C . LYS B 1 267 ? 24.406 -7.738 5.801 1 91.75 267 LYS B C 1
ATOM 4453 O O . LYS B 1 267 ? 25.062 -7.238 6.711 1 91.75 267 LYS B O 1
ATOM 4458 N N . GLU B 1 268 ? 23.094 -7.734 5.832 1 89.75 268 GLU B N 1
ATOM 4459 C CA . GLU B 1 268 ? 22.297 -7.047 6.832 1 89.75 268 GLU B CA 1
ATOM 4460 C C . GLU B 1 268 ? 22.359 -7.754 8.18 1 89.75 268 GLU B C 1
ATOM 4462 O O . GLU B 1 268 ? 22.312 -7.109 9.234 1 89.75 268 GLU B O 1
ATOM 4467 N N . TYR B 1 269 ? 22.625 -9.031 8.18 1 90.25 269 TYR B N 1
ATOM 4468 C CA . TYR B 1 269 ? 22.547 -9.836 9.391 1 90.25 269 TYR B CA 1
ATOM 4469 C C . TYR B 1 269 ? 23.594 -9.406 10.406 1 90.25 269 TYR B C 1
ATOM 4471 O O . TYR B 1 269 ? 23.328 -9.352 11.609 1 90.25 269 TYR B O 1
ATOM 4479 N N . LYS B 1 270 ? 24.703 -9.023 9.93 1 90.31 270 LYS B N 1
ATOM 4480 C CA . LYS B 1 270 ? 25.828 -8.688 10.805 1 90.31 270 LYS B CA 1
ATOM 4481 C C . LYS B 1 270 ? 25.547 -7.426 11.609 1 90.31 270 LYS B C 1
ATOM 4483 O O . LYS B 1 270 ? 26.031 -7.273 12.734 1 90.31 270 LYS B O 1
ATOM 4488 N N . THR B 1 271 ? 24.719 -6.605 11.109 1 92.56 271 THR B N 1
ATOM 4489 C CA . THR B 1 271 ? 24.516 -5.309 11.742 1 92.56 271 THR B CA 1
ATOM 4490 C C . THR B 1 271 ? 23.203 -5.281 12.523 1 92.56 271 THR B C 1
ATOM 4492 O O . THR B 1 271 ? 22.859 -4.266 13.133 1 92.56 271 THR B O 1
ATOM 4495 N N . LEU B 1 272 ? 22.531 -6.34 12.609 1 93.56 272 LEU B N 1
ATOM 4496 C CA . LEU B 1 272 ? 21.281 -6.402 13.344 1 93.56 272 LEU B CA 1
ATOM 4497 C C . LEU B 1 272 ? 21.516 -6.336 14.852 1 93.56 272 LEU B C 1
ATOM 4499 O O . LEU B 1 272 ? 22.547 -6.824 15.336 1 93.56 272 LEU B O 1
ATOM 4503 N N . SER B 1 273 ? 20.656 -5.742 15.508 1 93.81 273 SER B N 1
ATOM 4504 C CA . SER B 1 273 ? 20.75 -5.695 16.969 1 93.81 273 SER B CA 1
ATOM 4505 C C . SER B 1 273 ? 20.578 -7.082 17.578 1 93.81 273 SER B C 1
ATOM 4507 O O . SER B 1 273 ? 20 -7.973 16.953 1 93.81 273 SER B O 1
ATOM 4509 N N . ASP B 1 274 ? 21 -7.234 18.781 1 92.31 274 ASP B N 1
ATOM 4510 C CA . ASP B 1 274 ? 20.875 -8.5 19.5 1 92.31 274 ASP B CA 1
ATOM 4511 C C . ASP B 1 274 ? 19.422 -8.844 19.766 1 92.31 274 ASP B C 1
ATOM 4513 O O . ASP B 1 274 ? 19.031 -10.016 19.75 1 92.31 274 ASP B O 1
ATOM 4517 N N . ALA B 1 275 ? 18.719 -7.832 20.016 1 92.12 275 ALA B N 1
ATOM 4518 C CA . ALA B 1 275 ? 17.297 -8.047 20.281 1 92.12 275 ALA B CA 1
ATOM 4519 C C . ALA B 1 275 ? 16.594 -8.664 19.078 1 92.12 275 ALA B C 1
ATOM 4521 O O . ALA B 1 275 ? 15.789 -9.578 19.219 1 92.12 275 ALA B O 1
ATOM 4522 N N . THR B 1 276 ? 16.906 -8.117 17.938 1 91.94 276 THR B N 1
ATOM 4523 C CA . THR B 1 276 ? 16.297 -8.625 16.719 1 91.94 276 THR B CA 1
ATOM 4524 C C . THR B 1 276 ? 16.781 -10.039 16.406 1 91.94 276 THR B C 1
ATOM 4526 O O . THR B 1 276 ? 16 -10.898 16 1 91.94 276 THR B O 1
ATOM 4529 N N . LYS B 1 277 ? 18.062 -10.32 16.609 1 90.88 277 LYS B N 1
ATOM 4530 C CA . LYS B 1 277 ? 18.609 -11.656 16.406 1 90.88 277 LYS B CA 1
ATOM 4531 C C . LYS B 1 277 ? 17.922 -12.672 17.312 1 90.88 277 LYS B C 1
ATOM 4533 O O . LYS B 1 277 ? 17.656 -13.805 16.906 1 90.88 277 LYS B O 1
ATOM 4538 N N . LEU B 1 278 ? 17.656 -12.234 18.453 1 89.94 278 LEU B N 1
ATOM 4539 C CA . LEU B 1 278 ? 17 -13.102 19.406 1 89.94 278 LEU B CA 1
ATOM 4540 C C . LEU B 1 278 ? 15.578 -13.438 18.953 1 89.94 278 LEU B C 1
ATOM 4542 O O . LEU B 1 278 ? 15.133 -14.578 19.094 1 89.94 278 LEU B O 1
ATOM 4546 N N . LYS B 1 279 ? 14.898 -12.477 18.438 1 88 279 LYS B N 1
ATOM 4547 C CA . LYS B 1 279 ? 13.547 -12.703 17.953 1 88 279 LYS B CA 1
ATOM 4548 C C . LYS B 1 279 ? 13.539 -13.719 16.812 1 88 279 LYS B C 1
ATOM 4550 O O . LYS B 1 279 ? 12.656 -14.57 16.734 1 88 279 LYS B O 1
ATOM 4555 N N . VAL B 1 280 ? 14.5 -13.586 15.984 1 86.88 280 VAL B N 1
ATOM 4556 C CA . VAL B 1 280 ? 14.617 -14.508 14.859 1 86.88 280 VAL B CA 1
ATOM 4557 C C . VAL B 1 280 ? 14.938 -15.906 15.367 1 86.88 280 VAL B C 1
ATOM 4559 O O . VAL B 1 280 ? 14.359 -16.891 14.898 1 86.88 280 VAL B O 1
ATOM 4562 N N . TYR B 1 281 ? 15.797 -15.898 16.312 1 83.38 281 TYR B N 1
ATOM 4563 C CA . TYR B 1 281 ? 16.172 -17.172 16.906 1 83.38 281 TYR B CA 1
ATOM 4564 C C . TYR B 1 281 ? 14.969 -17.859 17.547 1 83.38 281 TYR B C 1
ATOM 4566 O O . TYR B 1 281 ? 14.758 -19.062 17.344 1 83.38 281 TYR B O 1
ATOM 4574 N N . GLU B 1 282 ? 14.289 -17.125 18.25 1 83.12 282 GLU B N 1
ATOM 4575 C CA . GLU B 1 282 ? 13.109 -17.672 18.906 1 83.12 282 GLU B CA 1
ATOM 4576 C C . GLU B 1 282 ? 12.109 -18.219 17.891 1 83.12 282 GLU B C 1
ATOM 4578 O O . GLU B 1 282 ? 11.484 -19.25 18.125 1 83.12 282 GLU B O 1
ATOM 4583 N N . ARG B 1 283 ? 12.008 -17.578 16.844 1 79.75 283 ARG B N 1
ATOM 4584 C CA . ARG B 1 283 ? 11.102 -18.016 15.781 1 79.75 283 ARG B CA 1
ATOM 4585 C C . ARG B 1 283 ? 11.578 -19.312 15.156 1 79.75 283 ARG B C 1
ATOM 4587 O O . ARG B 1 283 ? 10.781 -20.219 14.898 1 79.75 283 ARG B O 1
ATOM 4594 N N . LEU B 1 284 ? 12.82 -19.391 14.945 1 77.81 284 LEU B N 1
ATOM 4595 C CA . LEU B 1 284 ? 13.406 -20.578 14.336 1 77.81 284 LEU B CA 1
ATOM 4596 C C . LEU B 1 284 ? 13.281 -21.781 15.258 1 77.81 284 LEU B C 1
ATOM 4598 O O . LEU B 1 284 ? 13.031 -22.906 14.797 1 77.81 284 LEU B O 1
ATOM 4602 N N . MET B 1 285 ? 13.398 -21.547 16.469 1 75.62 285 MET B N 1
ATOM 4603 C CA . MET B 1 285 ? 13.32 -22.625 17.438 1 75.62 285 MET B CA 1
ATOM 4604 C C . MET B 1 285 ? 11.914 -23.219 17.484 1 75.62 285 MET B C 1
ATOM 4606 O O . MET B 1 285 ? 11.734 -24.391 17.781 1 75.62 285 MET B O 1
ATOM 4610 N N . ASN B 1 286 ? 11 -22.391 17.156 1 67 286 ASN B N 1
ATOM 4611 C CA . ASN B 1 286 ? 9.625 -22.859 17.141 1 67 286 ASN B CA 1
ATOM 4612 C C . ASN B 1 286 ? 9.367 -23.844 16 1 67 286 ASN B C 1
ATOM 4614 O O . ASN B 1 286 ? 8.445 -24.641 16.062 1 67 286 ASN B O 1
ATOM 4618 N N . PHE B 1 287 ? 10.188 -23.781 15.016 1 61.06 287 PHE B N 1
ATOM 4619 C CA . PHE B 1 287 ? 10.008 -24.625 13.852 1 61.06 287 PHE B CA 1
ATOM 4620 C C . PHE B 1 287 ? 10.859 -25.891 13.969 1 61.06 287 PHE B C 1
ATOM 4622 O O . PHE B 1 287 ? 10.633 -26.875 13.258 1 61.06 287 PHE B O 1
ATOM 4629 N N . ILE B 1 288 ? 11.82 -25.859 14.805 1 55.16 288 ILE B N 1
ATOM 4630 C CA . ILE B 1 288 ? 12.617 -27.062 15 1 55.16 288 ILE B CA 1
ATOM 4631 C C . ILE B 1 288 ? 12.031 -27.875 16.156 1 55.16 288 ILE B C 1
ATOM 4633 O O . ILE B 1 288 ? 11.656 -27.328 17.188 1 55.16 288 ILE B O 1
#

Sequence (576 aa):
MMGEAIEFKSGTYLVNTAAGILDTRTKNGITCVWRGIVDQSGKLNCTWEFDWDKLERQGVDKLVGRIFVKSQTSPIYGSNFDVKITEENPEIKKQLGGGYNAYNVSYECSLIPHYENPSYDEMFEPSDKNDAILVVDGKKLHVSKAFLSYHSEYFRSLFSSNFKEGQMDEIPIGEVSYEDFALLLSTFYPNPVFPNDRTVETLLEMGRRFLVSSAVSSAEHHLISNSIIENEKMLWLADKHGMSKLLEKCVRRINTVEKAKKLKKSKEYKTLSDATKLKVYERLMNFIMMGEAIEFKSGTYLVNTAAGILDTRTKNGITCVWRGIVDQSGKLNCTWEFDWDKLERQGVDKLVGRIFVKSQTSPIYGSNFDVKITEENPEIKKQLGGGYNAYNVSYECSLIPHYENPSYDEMFEPSDKNDAILVVDGKKLHVSKAFLSYHSEYFRSLFSSNFKEGQMDEIPIGEVSYEDFALLLSTFYPNPVFPNDRTVETLLEMGRRFLVSSAVSSAEHHLISNSIIENEKMLWLADKHGMSKLLEKCVRRINTVEKAKKLKKSKEYKTLSDATKLKVYERLMNFI

Foldseek 3Di:
DKDDKDKDWWDKDKAFQPWAFTDWDDDPQKIKTWTWHQDPQRKIKIKIFIDVLRCVLQQFDAKWWKKKKWKDPDPVDIDIDIDTGGGPDGIDIDIDDGDDGIITMIMMIIIMTDHDQDDLVVVFDDDPQFQAWEAAPNDTGGHHLVVLVVQFVLSVVVCVVCVVVVDSDHHYDDDDHPSLVSLQVQLPGPNHDQDHPVCLVSLLVVCVVRVGVSSNVRSLVSLQPRYPDDLLVQCLVCQVRVPPVSLVVSLVVCQDPVSVVVNVPDPSNVVGDPVSVVSNVVNVVVND/DKDDKDKDWDDKDKAFQPWAFPDWDDDPQKIKTWTWHQDPQRKIKIKIFIDVLRCVLQQFQAKWWKKWKWKDQDPVDIDIDIDTGGGPDGMDMDIGDGDHGIITMIMMIIIMTDHDQDDLVVVFDDDPQFQAWEAFPNDTGGHHLVVLVVQFVLSVVVCVVVVVVVDSDHHYDDDDHPSLVSLQVQLPGPNHDQDHPVCLVSLLVVCVVRVGVSSNVRSLVSLQPRYPDDLLVQCLSCQVRVPPVSLVVSLVVCQDPVSVVVNVPDPSNVVGDPVSVVSNVVNVVVND

InterPro domains:
  IPR000210 BTB/POZ domain [PF00651] (121-226)
  IPR000210 BTB/POZ domain [PS50097] (130-197)
  IPR000210 BTB/POZ domain [SM00225] (130-227)
  IPR011333 SKP1/BTB/POZ domain superfamily [G3DSA:3.30.710.10] (113-256)
  IPR011333 SKP1/BTB/POZ domain superfamily [SSF54695] (113-225)

Secondary structure (DSSP, 8-state):
-B---EEEE---EEE-TT--EEEEEEETTEEEEEEEEE-TTS-EEEEEEE-HHHHHHTT--EEEEEEEEEEESSSS-EEEEEEEE-SS---EEEEE--S-S-EEEEEEEEEEEE-PPPP-GGGGS--TT--EEEEETTEEEEE-HHHHHHHBHHHHHHHHHHGGG-S--EEEE-S--HHHHHHHHHTTSSSPPPP-TTTHHHHHHHHHHTTBHHHHHHHHHHHHHT----HHHHHHHHHHHT-HHHHHHHHHH--SHHHHHHHHHSSSGGGS-HHHHHHHHHHHHHH-/-B---EEEE---EEE-TT--EEEEEEETTEEEEEEEEE-TTS-EEEEEEE-HHHHHHTT--EEEEEEEEEEESSSS-EEEEEEEE-SS-SEEEEEE--S-S-EEEEEEEEEEEE-PPPP-GGGGS--TT--EEEEETTEEEEE-HHHHHHHBHHHHHHHHHSGGG-S--EEEE-S--HHHHHHHHHTTSSSPPPP-TTTHHHHHHHHHHTTBHHHHHHHHHHHHHT----HHHHHHHHHHHT-HHHHHHHHHH--SHHHHHHHHHSTTGGG--HHHHHHHHHHHHHH-

Radius of gyration: 28.1 Å; Cα contacts (8 Å, |Δi|>4): 1067; chains: 2; bounding box: 51×88×71 Å

pLDDT: mean 85.68, std 9.9, range [47.88, 97.0]